Protein 3TA6 (pdb70)

B-factor: mean 16.96, std 13.35, range [3.12, 172.03]

CATH classification: 3.20.20.70

Solvent-accessible surface area: 19694 Å² total; per-residue (Å²): 114,80,22,0,0,0,0,3,1,41,0,30,38,14,8,112,76,0,55,59,13,0,90,90,0,35,178,34,6,64,89,119,38,15,103,96,0,42,3,0,0,0,0,2,12,4,0,0,70,4,0,24,56,22,12,82,58,84,176,47,110,1,51,6,0,0,3,15,1,7,38,75,76,65,22,49,43,1,9,23,4,0,0,33,8,0,39,114,1,41,9,40,17,0,1,2,1,11,15,22,18,37,85,123,64,103,10,91,42,72,55,0,7,43,11,0,32,13,0,35,169,37,69,4,38,0,0,0,0,2,8,0,99,52,98,24,26,114,69,50,87,25,48,70,76,0,20,118,21,0,113,23,0,5,58,74,14,135,43,151,71,0,31,57,4,4,0,0,0,6,3,29,5,23,104,85,64,73,116,125,13,52,21,71,34,0,39,83,0,0,36,16,0,14,160,11,0,22,87,62,24,31,92,192,50,0,73,82,1,40,0,0,6,17,11,92,13,66,58,197,44,1,31,96,6,24,79,49,117,24,4,10,0,2,8,0,22,62,24,0,60,56,3,96,107,0,3,60,2,0,25,64,10,15,72,170,65,75,28,0,0,0,0,2,1,43,0,29,35,16,5,131,80,0,48,60,12,0,85,90,0,35,175,34,6,70,92,124,41,20,99,101,0,42,2,0,0,0,0,3,13,3,0,0,71,2,0,19,68,24,16,90,56,82,170,39,112,2,50,6,0,0,3,14,2,8,46,77,49,66,21,48,45,0,8,21,4,0,0,35,10,0,40,101,1,36,10,40,18,0,0,1,1,9,12,22,17,41,93,114,66,109,13,83,44,71,57,0,7,43,11,0,39,14,0,30,148,38,68,4,39,0,0,0,0,2,5,0,110,58,111,31,8,113,84,52,45,52,48,63,74,1,19,101,21,0,106,23,0,5,59,78,19,127,40,146,54,4,31,54,4,7,0,0,0,6,2,29,2,27,99,89,54,77,103,129,18,53,20,71,34,0,38,74,0,0,35,21,0,16,167,19,0,27,86,69,20,35,95,202,35,1,85,84,1,43,0,0,7,16,12,85,10,60,55,200,44,0,28,88,8,29,75,50,121,23,5,10,0,0,8,0,19,61,23,0,58,58,6,98,108,1,5,62,1,0,24,64,10,16,87

Sequence (511 aa):
RKPLIAGNWKMNLNHYYEAIIALVQQKIAFSLPDDKYYDRVDVAVIIPPFTDLRSVQTTLVDGDKLRLLTYGAQDLSPHHDDSGAYTGDVSGAFLAKLGCSYVVVGHSERRTYHNEDDALVAAKAATALKKHGLTPIVCIGEHHLDVREAGNHVAHNIEQLRGSLAGLLAEQIGSVVIAYEPVVWAIGTGRRVASAADAQEVCAAIRKELASLASPRIADTVRVLYGGSVNAKNVGDIVVAQDDVDGGLVGGASSLDGEEHFATLAAIAAGSRKPLIAGNWKMNLNHYEAIALVQKIAFSLPDKYYDRVDVAVIIPPFTDLRRSVQTLVDGDKLRLLTYGAQDLSPHDSGAYTGDVSGAFLAKLGCSYVVVGHSERRTYHNEDDALVAAKAATALKHGLTPIVCIGEHLDVREAGNHVAHNIEQLRGSLAGLLAEQIGSVVIAYEPVWAIGTGRRVASAADAQEVCAAIRKKELASLASPRIADTVRVLYGGSSVNAKNVGDIVVAQDDVDGGLVGGASSLDGEHFATLAAIAAGG

Radius of gyration: 24.42 Å; Cα contacts (8 Å, |Δi|>4): 1208; chains: 2; bounding box: 65×65×52 Å

Nearest PDB structures (foldseek):
  3ta6-assembly1_A  TM=1.004E+00  e=3.326E-52  Mycobacterium tuberculosis H37Rv
  4y9a-assembly2_C  TM=9.924E-01  e=4.194E-37  Streptomyces coelicolor A3(2)
  5ibx-assembly2_B  TM=9.706E-01  e=3.100E-29  Streptococcus pneumoniae D39
  7rmn-assembly1_B  TM=9.596E-01  e=5.908E-29  Verrucomicrobium spinosum
  3uww-assembly1_B  TM=9.544E-01  e=5.172E-28  Staphylococcus aureus subsp. aureus MRSA252

Foldseek 3Di:
DQFEAEEEADADDAQVLVLVLVVLLQVQADPVLLVQYAYEYEYEPRNLLSVLCNCVVVVPRYAYAYAFAALDADDDDPPGHHLLVRLVSPHAEYEFDDVCCVPVPVQALQRLLSRCVRNVVSNHAYAYEDEDAQVCVVVVNGQVRRLVSLCSNNPPDAQVCLLRYAYEYEHCNVPPVVDDQALVNLLSNLVSSLVSNCVRHRNVSSVNHAYAYEYADWLVHLLSNLVRPRHRYHHYYPLSSHSNRSSSSSNSSSD/DAAFEAEEEADADDDQVLLLVLVVLLQVQFDPVLLVRYAYEYEYEPNNLLSVLCCCVVVVDSYAYAYAFAALDQDDDDPPGHHLLVRLVSRHQEYEFPDVVCCPPVVDALQRLLSRLVRNVVSNHAYAYEDEDAQVCVVVVNLEPVRLVSLCSNNPPPALVSLLRYAYEYEHNNVPPPVDDQALVSLLVHLVNSLVSNCVRHNNVSSVHHAYAYEYADWLVHLLSNLPHPRHRYYHHYPLSSHSNRSSSSSNSSSD

InterPro domains:
  IPR000652 Triosephosphate isomerase [PF00121] (5-253)
  IPR000652 Triosephosphate isomerase [PS51440] (4-254)
  IPR000652 Triosephosphate isomerase [PTHR21139] (2-251)
  IPR000652 Triosephosphate isomerase [TIGR00419] (6-244)
  IPR000652 Triosephosphate isomerase [cd00311] (5-252)
  IPR013785 Aldolase-type TIM barrel [G3DSA:3.20.20.70] (1-258)
  IPR020861 Triosephosphate isomerase, active site [PS00171] (170-180)
  IPR022896 Triosephosphate isomerase, bacterial/eukaryotic [MF_00147_B] (3-254)
  IPR035990 Triosephosphate isomerase superfamily [SSF51351] (1-253)

Secondary structure (DSSP, 8-state):
---EEEEE--B---HHHHHHHHHHHHHHS-GGGGGT-EEEEE--GGGHHHHHHHHHHTT-S-EEEES---SSSSBS-TT---HHHHHHTT--EEEES-HHHHHHTT--HHHHHHHHHHHHHTT-EEEEEE---HHHHHTT-HHHHHHHHHHHHTTT--HHHHTT-EEEE--GGGSSSS----HHHHHHHHHHHHHHHHHHS-HHHHTTS-EEE-S---TTTHHHHHTSTT--EEEE-GGGGSHHHHHHHHHHHH-/-PPPEEEEE--B---HHHHHHHHHHHHHHS-GGGGGT-EEEEE--GGGHHHHHHHHHHHT-S-EEEES---SSSSBS-TT---HHHHHHTT--EEEES-HHHHHHS---HHHHHHHHHHHHHTT-EEEEEE---HHHHHTT-SSHHHHHHHHHHTTT--HHHHTT-EEEE--GGGSSSS----HHHHHHHHHHHHHHHHHHS-HHHHTT--EEE-S---TTTHHHHHTSTT--EEEE-GGGGSHHHHHHHHHHHH-

Organism: Mycobacterium tuberculosis (strain ATCC 25618 / H37Rv) (NCBI:txid83332)

GO terms:
  GO:0004807 triose-phosphate isomerase activity (F, IDA)
  GO:0006094 gluconeogenesis (P, IDA)
  GO:0006096 glycolytic process (P, IDA)
  GO:0005576 extracellular region (C, HDA)
  GO:0005886 plasma membrane (C, HDA)
  GO:0005515 protein binding (F, IPI)
  GO:0004807 triose-phosphate isomerase activity (F, EXP)

Structure (mmCIF, N/CA/C/O backbone):
data_3TA6
#
_entry.id   3TA6
#
_cell.length_a   134.917
_cell.length_b   52.589
_cell.length_c   77.539
_cell.angle_alpha   90.00
_cell.angle_beta   104.48
_cell.angle_gamma   90.00
#
_symmetry.space_group_name_H-M   'C 1 2 1'
#
loop_
_entity.id
_entity.type
_entity.pdbx_description
1 polymer 'Triosephosphate isomerase'
2 non-polymer 'CITRATE ANION'
3 water water
#
loop_
_atom_site.group_PDB
_atom_site.id
_atom_site.type_symbol
_atom_site.label_atom_id
_atom_site.label_alt_id
_atom_site.label_comp_id
_atom_site.label_asym_id
_atom_site.label_entity_id
_atom_site.label_seq_id
_atom_site.pdbx_PDB_ins_code
_atom_site.Cartn_x
_atom_site.Cartn_y
_atom_site.Cartn_z
_atom_site.occupancy
_atom_site.B_iso_or_equiv
_atom_site.auth_seq_id
_atom_site.auth_comp_id
_atom_site.auth_asym_id
_atom_site.auth_atom_id
_atom_site.pdbx_PDB_model_num
ATOM 1 N N . ARG A 1 3 ? -26.671 -15.518 16.563 1.00 22.45 3 ARG A N 1
ATOM 2 C CA . ARG A 1 3 ? -25.658 -14.459 16.839 1.00 21.62 3 ARG A CA 1
ATOM 3 C C . ARG A 1 3 ? -26.137 -13.514 17.922 1.00 20.48 3 ARG A C 1
ATOM 4 O O . ARG A 1 3 ? -27.251 -12.988 17.839 1.00 20.40 3 ARG A O 1
ATOM 12 N N . LYS A 1 4 ? -25.277 -13.281 18.913 1.00 19.68 4 LYS A N 1
ATOM 13 C CA . LYS A 1 4 ? -25.553 -12.319 19.971 1.00 18.32 4 LYS A CA 1
ATOM 14 C C . LYS A 1 4 ? -25.488 -10.905 19.383 1.00 17.07 4 LYS A C 1
ATOM 15 O O . LYS A 1 4 ? -24.486 -10.542 18.756 1.00 17.36 4 LYS A O 1
ATOM 21 N N . PRO A 1 5 ? -26.567 -10.119 19.544 1.00 15.80 5 PRO A N 1
ATOM 22 C CA . PRO A 1 5 ? -26.532 -8.776 18.971 1.00 15.14 5 PRO A CA 1
ATOM 23 C C . PRO A 1 5 ? -25.510 -7.879 19.645 1.00 13.78 5 PRO A C 1
ATOM 24 O O . PRO A 1 5 ? -25.117 -8.114 20.798 1.00 14.06 5 PRO A O 1
ATOM 28 N N . LEU A 1 6 ? -25.083 -6.870 18.900 1.00 12.08 6 LEU A N 1
ATOM 29 C CA . LEU A 1 6 ? -24.089 -5.909 19.354 1.00 11.44 6 LEU A CA 1
ATOM 30 C C . LEU A 1 6 ? -24.597 -4.499 19.112 1.00 10.89 6 LEU A C 1
ATOM 31 O O . LEU A 1 6 ? -24.991 -4.152 17.990 1.00 10.88 6 LEU A O 1
ATOM 36 N N . ILE A 1 7 ? -24.580 -3.689 20.165 1.00 10.09 7 ILE A N 1
ATOM 37 C CA . ILE A 1 7 ? -24.899 -2.275 20.057 1.00 10.15 7 ILE A CA 1
ATOM 38 C C . ILE A 1 7 ? -23.641 -1.513 20.446 1.00 9.70 7 ILE A C 1
ATOM 39 O O . ILE A 1 7 ? -23.209 -1.552 21.600 1.00 10.26 7 ILE A O 1
ATOM 44 N N . ALA A 1 8 ? -23.036 -0.859 19.458 1.00 9.35 8 ALA A N 1
ATOM 45 C CA . ALA A 1 8 ? -21.776 -0.146 19.624 1.00 9.36 8 ALA A CA 1
ATOM 46 C C . ALA A 1 8 ? -22.007 1.336 19.360 1.00 8.75 8 ALA A C 1
ATOM 47 O O . ALA A 1 8 ? -22.524 1.717 18.302 1.00 9.89 8 ALA A O 1
ATOM 49 N N . GLY A 1 9 ? -21.654 2.169 20.331 1.00 8.07 9 GLY A N 1
ATOM 50 C CA . GLY A 1 9 ? -21.910 3.600 20.248 1.00 7.75 9 GLY A CA 1
ATOM 51 C C . GLY A 1 9 ? -20.732 4.388 19.740 1.00 7.21 9 GLY A C 1
ATOM 52 O O . GLY A 1 9 ? -19.749 4.549 20.460 1.00 7.75 9 GLY A O 1
ATOM 53 N N . ASN A 1 10 ? -20.808 4.867 18.502 1.00 7.46 10 ASN A N 1
ATOM 54 C CA . ASN A 1 10 ? -19.747 5.719 17.966 1.00 7.41 10 ASN A CA 1
ATOM 55 C C . ASN A 1 10 ? -19.956 7.154 18.434 1.00 7.35 10 ASN A C 1
ATOM 56 O O . ASN A 1 10 ? -20.820 7.863 17.918 1.00 8.38 10 ASN A O 1
ATOM 61 N N . TRP A 1 11 ? -19.166 7.584 19.419 1.00 7.14 11 TRP A N 1
ATOM 62 C CA . TRP A 1 11 ? -19.336 8.939 19.959 1.00 7.24 11 TRP A CA 1
ATOM 63 C C . TRP A 1 11 ? -18.872 10.014 18.979 1.00 7.37 11 TRP A C 1
ATOM 64 O O . TRP A 1 11 ? -19.195 11.194 19.150 1.00 8.29 11 TRP A O 1
ATOM 75 N N . LYS A 1 12 ? -18.095 9.612 17.967 1.00 7.35 12 LYS A N 1
ATOM 76 C CA . LYS A 1 12 ? -17.447 10.558 17.051 1.00 7.38 12 LYS A CA 1
ATOM 77 C C . LYS A 1 12 ? -16.619 11.563 17.854 1.00 7.20 12 LYS A C 1
ATOM 78 O O . LYS A 1 12 ? -16.105 11.217 18.921 1.00 7.15 12 LYS A O 1
ATOM 84 N N . MET A 1 13 ? -16.470 12.785 17.364 1.00 7.61 13 MET A N 1
ATOM 85 C CA . MET A 1 13 ? -15.604 13.742 18.053 1.00 7.42 13 MET A CA 1
ATOM 86 C C . MET A 1 13 ? -16.420 14.534 19.075 1.00 7.61 13 MET A C 1
ATOM 87 O O . MET A 1 13 ? -16.702 15.717 18.903 1.00 7.93 13 MET A O 1
ATOM 92 N N . ASN A 1 14 ? -16.789 13.848 20.152 1.00 7.84 14 ASN A N 1
ATOM 93 C CA . ASN A 1 14 ? -17.634 14.429 21.190 1.00 8.07 14 ASN A CA 1
ATOM 94 C C . ASN A 1 14 ? -17.245 13.853 22.519 1.00 8.06 14 ASN A C 1
ATOM 95 O O . ASN A 1 14 ? -16.976 12.653 22.614 1.00 8.51 14 ASN A O 1
ATOM 100 N N . LEU A 1 15 ? -17.240 14.738 23.523 1.00 7.96 15 LEU A N 1
ATOM 101 C CA . LEU A 1 15 ? -17.098 14.452 24.968 1.00 8.44 15 LEU A CA 1
ATOM 102 C C . LEU A 1 15 ? -15.674 14.380 25.459 1.00 7.98 15 LEU A C 1
ATOM 103 O O . LEU A 1 15 ? -14.854 13.589 24.972 1.00 9.04 15 LEU A O 1
ATOM 108 N N . ASN A 1 16 ? -15.386 15.235 26.431 1.00 8.28 16 ASN A N 1
ATOM 109 C CA . ASN A 1 16 ? -14.083 15.217 27.084 1.00 8.29 16 ASN A CA 1
ATOM 110 C C . ASN A 1 16 ? -14.020 14.074 28.114 1.00 8.37 16 ASN A C 1
ATOM 111 O O . ASN A 1 16 ? -14.984 13.302 28.242 1.00 8.38 16 ASN A O 1
ATOM 116 N N . HIS A 1 17 ? -12.904 13.946 28.835 1.00 8.35 17 HIS A N 1
ATOM 117 C CA . HIS A 1 17 ? -12.695 12.736 29.638 1.00 9.07 17 HIS A CA 1
ATOM 118 C C . HIS A 1 17 ? -13.578 12.646 30.863 1.00 9.53 17 HIS A C 1
ATOM 119 O O . HIS A 1 17 ? -13.916 11.538 31.299 1.00 10.85 17 HIS A O 1
ATOM 126 N N A TYR A 1 18 ? -13.989 13.751 31.445 0.70 10.91 18 TYR A N 1
ATOM 127 N N B TYR A 1 18 ? -13.927 13.829 31.389 0.30 8.80 18 TYR A N 1
ATOM 128 C CA A TYR A 1 18 ? -14.893 13.518 32.565 0.70 11.60 18 TYR A CA 1
ATOM 129 C CA B TYR A 1 18 ? -14.872 14.005 32.501 0.30 8.21 18 TYR A CA 1
ATOM 130 C C A TYR A 1 18 ? -16.370 13.489 32.117 0.70 10.90 18 TYR A C 1
ATOM 131 C C B TYR A 1 18 ? -16.244 13.516 32.072 0.30 8.73 18 TYR A C 1
ATOM 132 O O A TYR A 1 18 ? -17.188 12.869 32.793 0.70 10.73 18 TYR A O 1
ATOM 133 O O B TYR A 1 18 ? -16.847 12.645 32.706 0.30 8.42 18 TYR A O 1
ATOM 150 N N . GLU A 1 19 ? -16.698 14.077 30.959 1.00 9.65 19 GLU A N 1
ATOM 151 C CA . GLU A 1 19 ? -17.988 13.774 30.340 1.00 9.32 19 GLU A CA 1
ATOM 152 C C . GLU A 1 19 ? -18.088 12.297 29.954 1.00 8.92 19 GLU A C 1
ATOM 153 O O . GLU A 1 19 ? -19.161 11.695 30.048 1.00 8.90 19 GLU A O 1
ATOM 159 N N . ALA A 1 20 ? -16.967 11.720 29.528 1.00 8.20 20 ALA A N 1
ATOM 160 C CA . ALA A 1 20 ? -16.930 10.305 29.167 1.00 8.39 20 ALA A CA 1
ATOM 161 C C . ALA A 1 20 ? -17.277 9.407 30.358 1.00 8.66 20 ALA A C 1
ATOM 162 O O . ALA A 1 20 ? -18.053 8.450 30.215 1.00 8.26 20 ALA A O 1
ATOM 164 N N A ILE A 1 21 ? -16.700 9.697 31.530 0.90 8.88 21 ILE A N 1
ATOM 165 N N B ILE A 1 21 ? -16.695 9.732 31.515 0.10 8.62 21 ILE A N 1
ATOM 166 C CA A ILE A 1 21 ? -17.003 8.910 32.731 0.90 10.10 21 ILE A CA 1
ATOM 167 C CA B ILE A 1 21 ? -16.941 9.036 32.781 0.10 8.79 21 ILE A CA 1
ATOM 168 C C A ILE A 1 21 ? -18.492 9.007 33.069 0.90 9.83 21 ILE A C 1
ATOM 169 C C B ILE A 1 21 ? -18.413 9.051 33.167 0.10 9.23 21 ILE A C 1
ATOM 170 O O A ILE A 1 21 ? -19.145 7.989 33.339 0.90 10.56 21 ILE A O 1
ATOM 171 O O B ILE A 1 21 ? -18.965 8.033 33.593 0.10 9.39 21 ILE A O 1
ATOM 180 N N . ALA A 1 22 ? -19.036 10.217 33.018 1.00 9.66 22 ALA A N 1
ATOM 181 C CA . ALA A 1 22 ? -20.442 10.402 33.348 1.00 9.70 22 ALA A CA 1
ATOM 182 C C . ALA A 1 22 ? -21.345 9.650 32.365 1.00 9.19 22 ALA A C 1
ATOM 183 O O . ALA A 1 22 ? -22.340 9.049 32.780 1.00 9.19 22 ALA A O 1
ATOM 185 N N . LEU A 1 23 ? -21.004 9.661 31.072 1.00 8.81 23 LEU A N 1
ATOM 186 C CA . LEU A 1 23 ? -21.831 8.948 30.091 1.00 8.38 23 LEU A CA 1
ATOM 187 C C . LEU A 1 23 ? -21.804 7.441 30.339 1.00 8.05 23 LEU A C 1
ATOM 188 O O . LEU A 1 23 ? -22.851 6.789 30.326 1.00 7.99 23 LEU A O 1
ATOM 193 N N . VAL A 1 24 ? -20.618 6.887 30.565 1.00 7.92 24 VAL A N 1
ATOM 194 C CA . VAL A 1 24 ? -20.526 5.464 30.878 1.00 8.17 24 VAL A CA 1
ATOM 195 C C . VAL A 1 24 ? -21.340 5.122 32.130 1.00 7.98 24 VAL A C 1
ATOM 196 O O . VAL A 1 24 ? -22.069 4.124 32.145 1.00 8.55 24 VAL A O 1
ATOM 200 N N A GLN A 1 25 ? -21.249 5.951 33.160 0.70 8.10 25 GLN A N 1
ATOM 201 N N B GLN A 1 25 ? -21.210 5.953 33.169 0.30 7.64 25 GLN A N 1
ATOM 202 C CA A GLN A 1 25 ? -22.042 5.689 34.359 0.70 8.63 25 GLN A CA 1
ATOM 203 C CA B GLN A 1 25 ? -22.001 5.798 34.397 0.30 7.45 25 GLN A CA 1
ATOM 204 C C A GLN A 1 25 ? -23.541 5.819 34.105 0.70 8.52 25 GLN A C 1
ATOM 205 C C B GLN A 1 25 ? -23.502 5.811 34.085 0.30 7.79 25 GLN A C 1
ATOM 206 O O A GLN A 1 25 ? -24.328 5.055 34.665 0.70 9.39 25 GLN A O 1
ATOM 207 O O B GLN A 1 25 ? -24.244 4.966 34.592 0.30 8.20 25 GLN A O 1
ATOM 218 N N . LYS A 1 26 ? -23.936 6.742 33.231 1.00 8.03 26 LYS A N 1
ATOM 219 C CA . LYS A 1 26 ? -25.356 6.869 32.868 1.00 8.99 26 LYS A CA 1
ATOM 220 C C . LYS A 1 26 ? -25.873 5.615 32.171 1.00 9.32 26 LYS A C 1
ATOM 221 O O . LYS A 1 26 ? -26.978 5.148 32.461 1.00 9.65 26 LYS A O 1
ATOM 227 N N . ILE A 1 27 ? -25.077 5.079 31.249 1.00 9.35 27 ILE A N 1
ATOM 228 C CA . ILE A 1 27 ? -25.445 3.833 30.558 1.00 9.73 27 ILE A CA 1
ATOM 229 C C . ILE A 1 27 ? -25.565 2.696 31.569 1.00 10.50 27 ILE A C 1
ATOM 230 O O . ILE A 1 27 ? -26.562 1.975 31.585 1.00 11.40 27 ILE A O 1
ATOM 235 N N . ALA A 1 28 ? -24.567 2.555 32.440 1.00 10.91 28 ALA A N 1
ATOM 236 C CA . ALA A 1 28 ? -24.598 1.491 33.431 1.00 11.67 28 ALA A CA 1
ATOM 237 C C . ALA A 1 28 ? -25.784 1.633 34.397 1.00 11.64 28 ALA A C 1
ATOM 238 O O . ALA A 1 28 ? -26.363 0.632 34.804 1.00 12.91 28 ALA A O 1
ATOM 240 N N . PHE A 1 29 ? -26.151 2.872 34.729 1.00 11.38 29 PHE A N 1
ATOM 241 C CA . PHE A 1 29 ? -27.301 3.160 35.600 1.00 11.61 29 PHE A CA 1
ATOM 242 C C . PHE A 1 29 ? -28.612 2.801 34.911 1.00 12.39 29 PHE A C 1
ATOM 243 O O . PHE A 1 29 ? -29.558 2.334 35.546 1.00 13.06 29 PHE A O 1
ATOM 251 N N . SER A 1 30 ? -28.656 3.021 33.602 1.00 12.25 30 SER A N 1
ATOM 252 C CA . SER A 1 30 ? -29.903 2.929 32.853 1.00 13.00 30 SER A CA 1
ATOM 253 C C . SER A 1 30 ? -30.214 1.527 32.356 1.00 13.25 30 SER A C 1
ATOM 254 O O . SER A 1 30 ? -31.381 1.201 32.128 1.00 14.36 30 SER A O 1
ATOM 257 N N . LEU A 1 31 ? -29.189 0.704 32.158 1.00 13.81 31 LEU A N 1
ATOM 258 C CA . LEU A 1 31 ? -29.383 -0.614 31.556 1.00 14.50 31 LEU A CA 1
ATOM 259 C C . LEU A 1 31 ? -29.401 -1.700 32.629 1.00 16.12 31 LEU A C 1
ATOM 260 O O . LEU A 1 31 ? -28.375 -1.952 33.255 1.00 16.56 31 LEU A O 1
ATOM 265 N N . PRO A 1 32 ? -30.566 -2.347 32.852 1.00 17.48 32 PRO A N 1
ATOM 266 C CA . PRO A 1 32 ? -30.576 -3.446 33.825 1.00 18.30 32 PRO A CA 1
ATOM 267 C C . PRO A 1 32 ? -29.571 -4.540 33.472 1.00 18.92 32 PRO A C 1
ATOM 268 O O . PRO A 1 32 ? -29.391 -4.862 32.290 1.00 18.20 32 PRO A O 1
ATOM 272 N N . ASP A 1 33 ? -28.940 -5.101 34.502 1.00 19.90 33 ASP A N 1
ATOM 273 C CA A ASP A 1 33 ? -27.855 -6.062 34.312 0.90 20.80 33 ASP A CA 1
ATOM 274 C CA B ASP A 1 33 ? -27.869 -6.091 34.367 0.10 19.89 33 ASP A CA 1
ATOM 275 C C . ASP A 1 33 ? -28.282 -7.301 33.529 1.00 20.22 33 ASP A C 1
ATOM 276 O O . ASP A 1 33 ? -27.463 -7.887 32.809 1.00 19.86 33 ASP A O 1
ATOM 285 N N . LYS A 1 34 ? -29.557 -7.680 33.637 1.00 20.02 34 LYS A N 1
ATOM 286 C CA . LYS A 1 34 ? -30.076 -8.859 32.938 1.00 19.83 34 LYS A CA 1
ATOM 287 C C . LYS A 1 34 ? -29.890 -8.805 31.418 1.00 19.07 34 LYS A C 1
ATOM 288 O O . LYS A 1 34 ? -29.858 -9.842 30.758 1.00 19.63 34 LYS A O 1
ATOM 294 N N . TYR A 1 35 ? -29.760 -7.602 30.866 1.00 17.57 35 TYR A N 1
ATOM 295 C CA . TYR A 1 35 ? -29.628 -7.464 29.417 1.00 16.84 35 TYR A CA 1
ATOM 296 C C . TYR A 1 35 ? -28.279 -7.906 28.840 1.00 16.00 35 TYR A C 1
ATOM 297 O O . TYR A 1 35 ? -28.214 -8.299 27.682 1.00 15.57 35 TYR A O 1
ATOM 306 N N . TYR A 1 36 ? -27.206 -7.843 29.630 1.00 15.49 36 TYR A N 1
ATOM 307 C CA . TYR A 1 36 ? -25.875 -8.163 29.108 1.00 15.46 36 TYR A CA 1
ATOM 308 C C . TYR A 1 36 ? -25.732 -9.599 28.613 1.00 15.83 36 TYR A C 1
ATOM 309 O O . TYR A 1 36 ? -24.932 -9.863 27.730 1.00 15.68 36 TYR A O 1
ATOM 318 N N . ASP A 1 37 ? -26.508 -10.520 29.179 1.00 16.79 37 ASP A N 1
ATOM 319 C CA . ASP A 1 37 ? -26.491 -11.902 28.705 1.00 17.85 37 ASP A CA 1
ATOM 320 C C . ASP A 1 37 ? -27.066 -12.029 27.301 1.00 17.49 37 ASP A C 1
ATOM 321 O O . ASP A 1 37 ? -26.828 -13.032 26.620 1.00 18.21 37 ASP A O 1
ATOM 326 N N . ARG A 1 38 ? -27.800 -11.001 26.872 1.00 16.77 38 ARG A N 1
ATOM 327 C CA . ARG A 1 38 ? -28.550 -11.033 25.618 1.00 16.93 38 ARG A CA 1
ATOM 328 C C . ARG A 1 38 ? -28.078 -10.029 24.557 1.00 15.61 38 ARG A C 1
ATOM 329 O O . ARG A 1 38 ? -28.481 -10.114 23.394 1.00 15.72 38 ARG A O 1
ATOM 337 N N . VAL A 1 39 ? -27.233 -9.074 24.948 1.00 14.47 39 VAL A N 1
ATOM 338 C CA . VAL A 1 39 ? -26.696 -8.091 24.007 1.00 13.86 39 VAL A CA 1
ATOM 339 C C . VAL A 1 39 ? -25.313 -7.671 24.483 1.00 13.40 39 VAL A C 1
ATOM 340 O O . VAL A 1 39 ? -25.083 -7.511 25.680 1.00 13.30 39 VAL A O 1
ATOM 344 N N . ASP A 1 40 ? -24.389 -7.535 23.538 1.00 13.13 40 ASP A N 1
ATOM 345 C CA . ASP A 1 40 ? -23.084 -6.925 23.809 1.00 12.50 40 ASP A CA 1
ATOM 346 C C . ASP A 1 40 ? -23.202 -5.425 23.608 1.00 11.43 40 ASP A C 1
ATOM 347 O O . ASP A 1 40 ? -23.800 -4.966 22.631 1.00 11.06 40 ASP A O 1
ATOM 352 N N . VAL A 1 41 ? -22.666 -4.661 24.554 1.00 10.56 41 VAL A N 1
ATOM 353 C CA . VAL A 1 41 ? -22.806 -3.213 24.528 1.00 10.32 41 VAL A CA 1
ATOM 354 C C . VAL A 1 41 ? -21.423 -2.605 24.622 1.00 9.86 41 VAL A C 1
ATOM 355 O O . VAL A 1 41 ? -20.677 -2.899 25.561 1.00 10.30 41 VAL A O 1
ATOM 359 N N . ALA A 1 42 ? -21.088 -1.766 23.646 1.00 8.91 42 ALA A N 1
ATOM 360 C CA . ALA A 1 42 ? -19.774 -1.115 23.604 1.00 8.48 42 ALA A CA 1
ATOM 361 C C . ALA A 1 42 ? -19.889 0.388 23.397 1.00 8.41 42 ALA A C 1
ATOM 362 O O . ALA A 1 42 ? -20.773 0.861 22.674 1.00 9.05 42 ALA A O 1
ATOM 364 N N . VAL A 1 43 ? -18.980 1.126 24.023 1.00 7.61 43 VAL A N 1
ATOM 365 C CA . VAL A 1 43 ? -18.842 2.559 23.753 1.00 7.16 43 VAL A CA 1
ATOM 366 C C . VAL A 1 43 ? -17.552 2.796 22.986 1.00 6.83 43 VAL A C 1
ATOM 367 O O . VAL A 1 43 ? -16.551 2.131 23.245 1.00 7.14 43 VAL A O 1
ATOM 371 N N A ILE A 1 44 ? -17.565 3.775 22.081 0.90 6.82 44 ILE A N 1
ATOM 372 N N B ILE A 1 44 ? -17.589 3.734 22.041 0.10 6.80 44 ILE A N 1
ATOM 373 C CA A ILE A 1 44 ? -16.413 4.029 21.207 0.90 7.02 44 ILE A CA 1
ATOM 374 C CA B ILE A 1 44 ? -16.440 4.031 21.186 0.10 6.61 44 ILE A CA 1
ATOM 375 C C A ILE A 1 44 ? -16.063 5.517 21.305 0.90 7.23 44 ILE A C 1
ATOM 376 C C B ILE A 1 44 ? -16.059 5.512 21.295 0.10 6.92 44 ILE A C 1
ATOM 377 O O A ILE A 1 44 ? -16.461 6.321 20.457 0.90 7.51 44 ILE A O 1
ATOM 378 O O B ILE A 1 44 ? -16.427 6.306 20.427 0.10 6.96 44 ILE A O 1
ATOM 387 N N . PRO A 1 45 ? -15.319 5.887 22.360 1.00 7.22 45 PRO A N 1
ATOM 388 C CA . PRO A 1 45 ? -15.008 7.297 22.609 1.00 7.39 45 PRO A CA 1
ATOM 389 C C . PRO A 1 45 ? -13.826 7.808 21.794 1.00 7.13 45 PRO A C 1
ATOM 390 O O . PRO A 1 45 ? -13.088 7.014 21.237 1.00 7.79 45 PRO A O 1
ATOM 394 N N . PRO A 1 46 ? -13.623 9.137 21.764 1.00 6.71 46 PRO A N 1
ATOM 395 C CA . PRO A 1 46 ? -12.349 9.690 21.266 1.00 6.65 46 PRO A CA 1
ATOM 396 C C . PRO A 1 46 ? -11.116 9.112 21.969 1.00 6.60 46 PRO A C 1
ATOM 397 O O . PRO A 1 46 ? -11.193 8.694 23.139 1.00 7.46 46 PRO A O 1
ATOM 401 N N . PHE A 1 47 ? -9.981 9.117 21.271 1.00 6.93 47 PHE A N 1
ATOM 402 C CA . PHE A 1 47 ? -8.750 8.529 21.808 1.00 7.04 47 PHE A CA 1
ATOM 403 C C . PHE A 1 47 ? -8.413 9.053 23.201 1.00 6.94 47 PHE A C 1
ATOM 404 O O . PHE A 1 47 ? -7.906 8.321 24.054 1.00 7.31 47 PHE A O 1
ATOM 412 N N . THR A 1 48 ? -8.637 10.352 23.394 1.00 6.57 48 THR A N 1
ATOM 413 C CA . THR A 1 48 ? -8.242 11.027 24.616 1.00 7.43 48 THR A CA 1
ATOM 414 C C . THR A 1 48 ? -9.095 10.648 25.832 1.00 7.32 48 THR A C 1
ATOM 415 O O . THR A 1 48 ? -8.722 10.980 26.957 1.00 7.98 48 THR A O 1
ATOM 419 N N . ASP A 1 49 ? -10.215 9.959 25.606 1.00 6.54 49 ASP A N 1
ATOM 420 C CA . ASP A 1 49 ? -11.088 9.473 26.678 1.00 6.57 49 ASP A CA 1
ATOM 421 C C . ASP A 1 49 ? -10.837 8.027 27.082 1.00 6.98 49 ASP A C 1
ATOM 422 O O . ASP A 1 49 ? -11.455 7.531 28.023 1.00 7.07 49 ASP A O 1
ATOM 427 N N . LEU A 1 50 ? -9.943 7.338 26.381 1.00 6.91 50 LEU A N 1
ATOM 428 C CA . LEU A 1 50 ? -9.831 5.890 26.568 1.00 7.19 50 LEU A CA 1
ATOM 429 C C . LEU A 1 50 ? -9.273 5.495 27.936 1.00 7.30 50 LEU A C 1
ATOM 430 O O . LEU A 1 50 ? -9.771 4.542 28.549 1.00 7.70 50 LEU A O 1
ATOM 435 N N . ARG A 1 51 ? -8.264 6.208 28.426 1.00 7.12 51 ARG A N 1
ATOM 436 C CA . ARG A 1 51 ? -7.722 5.909 29.748 1.00 7.30 51 ARG A CA 1
ATOM 437 C C . ARG A 1 51 ? -8.798 6.027 30.834 1.00 7.24 51 ARG A C 1
ATOM 438 O O . ARG A 1 51 ? -8.887 5.184 31.726 1.00 7.92 51 ARG A O 1
ATOM 446 N N . SER A 1 52 ? -9.604 7.085 30.764 1.00 7.02 52 SER A N 1
ATOM 447 C CA . SER A 1 52 ? -10.657 7.324 31.757 1.00 7.58 52 SER A CA 1
ATOM 448 C C . SER A 1 52 ? -11.715 6.227 31.712 1.00 7.92 52 SER A C 1
ATOM 449 O O . SER A 1 52 ? -12.133 5.715 32.751 1.00 8.21 52 SER A O 1
ATOM 452 N N . VAL A 1 53 ? -12.121 5.844 30.506 1.00 7.66 53 VAL A N 1
ATOM 453 C CA . VAL A 1 53 ? -13.100 4.774 30.329 1.00 8.12 53 VAL A CA 1
ATOM 454 C C . VAL A 1 53 ? -12.534 3.417 30.765 1.00 7.78 53 VAL A C 1
ATOM 455 O O . VAL A 1 53 ? -13.205 2.671 31.483 1.00 8.23 53 VAL A O 1
ATOM 459 N N . GLN A 1 54 ? -11.295 3.118 30.371 1.00 7.62 54 GLN A N 1
ATOM 460 C CA . GLN A 1 54 ? -10.657 1.868 30.771 1.00 7.72 54 GLN A CA 1
ATOM 461 C C . GLN A 1 54 ? -10.589 1.720 32.291 1.00 8.04 54 GLN A C 1
ATOM 462 O O . GLN A 1 54 ? -10.939 0.666 32.834 1.00 7.85 54 GLN A O 1
ATOM 468 N N A THR A 1 55 ? -10.132 2.756 32.989 0.90 8.64 55 THR A N 1
ATOM 469 N N B THR A 1 55 ? -10.143 2.789 32.955 0.10 7.14 55 THR A N 1
ATOM 470 C CA A THR A 1 55 ? -10.006 2.623 34.441 0.90 9.46 55 THR A CA 1
ATOM 471 C CA B THR A 1 55 ? -10.000 2.843 34.412 0.10 6.61 55 THR A CA 1
ATOM 472 C C A THR A 1 55 ? -11.366 2.492 35.127 0.90 9.03 55 THR A C 1
ATOM 473 C C B THR A 1 55 ? -11.317 2.591 35.137 0.10 7.29 55 THR A C 1
ATOM 474 O O A THR A 1 55 ? -11.491 1.739 36.104 0.90 9.55 55 THR A O 1
ATOM 475 O O B THR A 1 55 ? -11.356 1.886 36.149 0.10 7.41 55 THR A O 1
ATOM 482 N N . LEU A 1 56 ? -12.388 3.175 34.607 1.00 8.29 56 LEU A N 1
ATOM 483 C CA . LEU A 1 56 ? -13.735 3.030 35.166 1.00 8.28 56 LEU A CA 1
ATOM 484 C C . LEU A 1 56 ? -14.290 1.618 34.923 1.00 8.20 56 LEU A C 1
ATOM 485 O O . LEU A 1 56 ? -14.781 0.954 35.839 1.00 9.00 56 LEU A O 1
ATOM 490 N N . VAL A 1 57 ? -14.185 1.144 33.686 1.00 8.06 57 VAL A N 1
ATOM 491 C CA . VAL A 1 57 ? -14.734 -0.153 33.319 1.00 8.62 57 VAL A CA 1
ATOM 492 C C . VAL A 1 57 ? -14.017 -1.268 34.083 1.00 8.78 57 VAL A C 1
ATOM 493 O O . VAL A 1 57 ? -14.669 -2.171 34.614 1.00 9.72 57 VAL A O 1
ATOM 497 N N . ASP A 1 58 ? -12.689 -1.194 34.168 1.00 9.11 58 ASP A N 1
ATOM 498 C CA . ASP A 1 58 ? -11.924 -2.216 34.887 1.00 9.90 58 ASP A CA 1
ATOM 499 C C . ASP A 1 58 ? -12.100 -2.079 36.389 1.00 10.45 58 ASP A C 1
ATOM 500 O O . ASP A 1 58 ? -12.284 -3.076 37.072 1.00 11.92 58 ASP A O 1
ATOM 505 N N . GLY A 1 59 ? -12.055 -0.851 36.899 1.00 10.61 59 GLY A N 1
ATOM 506 C CA . GLY A 1 59 ? -12.140 -0.626 38.343 1.00 11.52 59 GLY A CA 1
ATOM 507 C C . GLY A 1 59 ? -13.485 -1.010 38.930 1.00 11.21 59 GLY A C 1
ATOM 508 O O . GLY A 1 59 ? -13.568 -1.457 40.084 1.00 12.48 59 GLY A O 1
ATOM 509 N N . ASP A 1 60 ? -14.552 -0.826 38.155 1.00 10.26 60 ASP A N 1
ATOM 510 C CA . ASP A 1 60 ? -15.898 -1.166 38.631 1.00 10.86 60 ASP A CA 1
ATOM 511 C C . ASP A 1 60 ? -16.441 -2.464 38.063 1.00 11.01 60 ASP A C 1
ATOM 512 O O . ASP A 1 60 ? -17.593 -2.813 38.308 1.00 11.61 60 ASP A O 1
ATOM 517 N N . LYS A 1 61 ? -15.595 -3.180 37.320 1.00 10.98 61 LYS A N 1
ATOM 518 C CA . LYS A 1 61 ? -15.964 -4.469 36.719 1.00 11.37 61 LYS A CA 1
ATOM 519 C C . LYS A 1 61 ? -17.259 -4.350 35.912 1.00 11.01 61 LYS A C 1
ATOM 520 O O . LYS A 1 61 ? -18.168 -5.177 36.021 1.00 12.83 61 LYS A O 1
ATOM 526 N N . LEU A 1 62 ? -17.333 -3.313 35.086 1.00 10.45 62 LEU A N 1
ATOM 527 C CA . LEU A 1 62 ? -18.512 -3.101 34.260 1.00 10.18 62 LEU A CA 1
ATOM 528 C C . LEU A 1 62 ? -18.566 -4.120 33.133 1.00 10.66 62 LEU A C 1
ATOM 529 O O . LEU A 1 62 ? -17.532 -4.611 32.662 1.00 11.74 62 LEU A O 1
ATOM 534 N N . ARG A 1 63 ? -19.783 -4.435 32.707 1.00 11.15 63 ARG A N 1
ATOM 535 C CA . ARG A 1 63 ? -19.993 -5.405 31.642 1.00 11.67 63 ARG A CA 1
ATOM 536 C C . ARG A 1 63 ? -19.981 -4.771 30.247 1.00 10.92 63 ARG A C 1
ATOM 537 O O . ARG A 1 63 ? -19.898 -5.481 29.244 1.00 11.77 63 ARG A O 1
ATOM 545 N N A LEU A 1 64 ? -20.063 -3.446 30.168 0.10 10.22 64 LEU A N 1
ATOM 546 N N B LEU A 1 64 ? -20.071 -3.442 30.209 0.90 10.75 64 LEU A N 1
ATOM 547 C CA A LEU A 1 64 ? -19.980 -2.787 28.865 0.10 9.35 64 LEU A CA 1
ATOM 548 C CA B LEU A 1 64 ? -19.862 -2.665 28.986 0.90 11.03 64 LEU A CA 1
ATOM 549 C C A LEU A 1 64 ? -18.524 -2.614 28.437 0.10 9.32 64 LEU A C 1
ATOM 550 C C B LEU A 1 64 ? -18.443 -2.890 28.494 0.90 9.88 64 LEU A C 1
ATOM 551 O O A LEU A 1 64 ? -17.673 -2.208 29.232 0.10 9.35 64 LEU A O 1
ATOM 552 O O B LEU A 1 64 ? -17.522 -3.015 29.305 0.90 9.32 64 LEU A O 1
ATOM 561 N N . THR A 1 65 ? -18.256 -2.933 27.174 1.00 9.25 65 THR A N 1
ATOM 562 C CA . THR A 1 65 ? -16.899 -2.937 26.608 1.00 9.40 65 THR A CA 1
ATOM 563 C C . THR A 1 65 ? -16.687 -1.630 25.854 1.00 8.65 65 THR A C 1
ATOM 564 O O . THR A 1 65 ? -17.576 -0.768 25.820 1.00 8.81 65 THR A O 1
ATOM 568 N N . TYR A 1 66 ? -15.499 -1.453 25.283 1.00 8.10 66 TYR A N 1
ATOM 569 C CA . TYR A 1 66 ? -15.200 -0.179 24.619 1.00 7.69 66 TYR A CA 1
ATOM 570 C C . TYR A 1 66 ? -14.236 -0.388 23.470 1.00 8.12 66 TYR A C 1
ATOM 571 O O . TYR A 1 66 ? -13.652 -1.462 23.299 1.00 9.55 66 TYR A O 1
ATOM 580 N N . GLY A 1 67 ? -14.121 0.640 22.644 1.00 7.92 67 GLY A N 1
ATOM 581 C CA . GLY A 1 67 ? -13.214 0.592 21.510 1.00 8.13 67 GLY A CA 1
ATOM 582 C C . GLY A 1 67 ? -12.847 1.976 21.051 1.00 7.41 67 GLY A C 1
ATOM 583 O O . GLY A 1 67 ? -13.243 2.964 21.675 1.00 8.14 67 GLY A O 1
ATOM 584 N N . ALA A 1 68 ? -12.081 2.035 19.961 1.00 7.14 68 ALA A N 1
ATOM 585 C CA . ALA A 1 68 ? -11.602 3.299 19.412 1.00 6.85 68 ALA A CA 1
ATOM 586 C C . ALA A 1 68 ? -12.140 3.523 18.008 1.00 6.91 68 ALA A C 1
ATOM 587 O O . ALA A 1 68 ? -12.675 2.599 17.376 1.00 7.33 68 ALA A O 1
ATOM 589 N N . GLN A 1 69 ? -11.971 4.748 17.520 1.00 6.72 69 GLN A N 1
ATOM 590 C CA . GLN A 1 69 ? -12.589 5.172 16.261 1.00 7.28 69 GLN A CA 1
ATOM 591 C C . GLN A 1 69 ? -11.698 5.060 15.023 1.00 7.29 69 GLN A C 1
ATOM 592 O O . GLN A 1 69 ? -12.175 5.298 13.914 1.00 8.24 69 GLN A O 1
ATOM 598 N N . ASP A 1 70 ? -10.429 4.711 15.217 1.00 7.54 70 ASP A N 1
ATOM 599 C CA . ASP A 1 70 ? -9.447 4.612 14.136 1.00 7.92 70 ASP A CA 1
ATOM 600 C C . ASP A 1 70 ? -8.151 4.031 14.700 1.00 7.31 70 ASP A C 1
ATOM 601 O O . ASP A 1 70 ? -7.974 3.943 15.927 1.00 8.02 70 ASP A O 1
ATOM 606 N N . LEU A 1 71 ? -7.255 3.611 13.809 1.00 7.49 71 LEU A N 1
ATOM 607 C CA . LEU A 1 71 ? -5.877 3.266 14.175 1.00 7.54 71 LEU A CA 1
ATOM 608 C C . LEU A 1 71 ? -5.002 3.372 12.938 1.00 7.66 71 LEU A C 1
ATOM 609 O O . LEU A 1 71 ? -5.498 3.331 11.815 1.00 8.36 71 LEU A O 1
ATOM 614 N N . SER A 1 72 ? -3.701 3.479 13.145 1.00 7.47 72 SER A N 1
ATOM 615 C CA . SER A 1 72 ? -2.733 3.479 12.061 1.00 7.77 72 SER A CA 1
ATOM 616 C C . SER A 1 72 ? -2.601 2.083 11.440 1.00 8.65 72 SER A C 1
ATOM 617 O O . SER A 1 72 ? -2.763 1.076 12.133 1.00 8.84 72 SER A O 1
ATOM 620 N N . PRO A 1 73 ? -2.263 2.009 10.138 1.00 9.01 73 PRO A N 1
ATOM 621 C CA . PRO A 1 73 ? -1.886 0.698 9.598 1.00 9.96 73 PRO A CA 1
ATOM 622 C C . PRO A 1 73 ? -0.528 0.188 10.112 1.00 10.13 73 PRO A C 1
ATOM 623 O O . PRO A 1 73 ? -0.216 -0.997 9.962 1.00 10.89 73 PRO A O 1
ATOM 627 N N A HIS A 1 74 ? 0.252 1.034 10.793 0.50 9.64 74 HIS A N 1
ATOM 628 N N B HIS A 1 74 ? 0.258 1.125 10.627 0.50 10.40 74 HIS A N 1
ATOM 629 C CA A HIS A 1 74 ? 1.585 0.639 11.302 0.50 9.72 74 HIS A CA 1
ATOM 630 C CA B HIS A 1 74 ? 1.584 0.857 11.103 0.50 10.78 74 HIS A CA 1
ATOM 631 C C A HIS A 1 74 ? 1.625 0.409 12.815 0.50 9.42 74 HIS A C 1
ATOM 632 C C B HIS A 1 74 ? 1.474 0.644 12.586 0.50 10.57 74 HIS A C 1
ATOM 633 O O A HIS A 1 74 ? 0.814 0.969 13.557 0.50 8.68 74 HIS A O 1
ATOM 634 O O B HIS A 1 74 ? 0.559 1.144 13.239 0.50 10.61 74 HIS A O 1
ATOM 647 N N A ASP A 1 75 ? 2.589 -0.375 13.289 0.80 10.07 75 ASP A N 1
ATOM 648 N N B ASP A 1 75 ? 2.438 -0.089 13.129 0.20 10.39 75 ASP A N 1
ATOM 649 C CA A ASP A 1 75 ? 2.647 -0.663 14.715 0.80 10.94 75 ASP A CA 1
ATOM 650 C CA B ASP A 1 75 ? 2.434 -0.443 14.542 0.20 10.52 75 ASP A CA 1
ATOM 651 C C A ASP A 1 75 ? 3.249 0.469 15.525 0.80 10.62 75 ASP A C 1
ATOM 652 C C B ASP A 1 75 ? 3.119 0.596 15.430 0.20 10.34 75 ASP A C 1
ATOM 653 O O A ASP A 1 75 ? 2.848 0.702 16.659 0.80 10.70 75 ASP A O 1
ATOM 654 O O B ASP A 1 75 ? 2.667 0.855 16.540 0.20 10.24 75 ASP A O 1
ATOM 663 N N . SER A 1 76 ? 4.217 1.174 14.948 1.00 10.29 76 SER A N 1
ATOM 664 C CA . SER A 1 76 ? 4.934 2.232 15.677 1.00 10.78 76 SER A CA 1
ATOM 665 C C . SER A 1 76 ? 5.761 3.037 14.704 1.00 10.45 76 SER A C 1
ATOM 666 O O . SER A 1 76 ? 5.945 2.627 13.555 1.00 11.81 76 SER A O 1
ATOM 669 N N . GLY A 1 77 ? 6.254 4.181 15.168 1.00 9.62 77 GLY A N 1
ATOM 670 C CA . GLY A 1 77 ? 7.291 4.908 14.456 1.00 9.47 77 GLY A CA 1
ATOM 671 C C . GLY A 1 77 ? 6.940 6.348 14.138 1.00 8.98 77 GLY A C 1
ATOM 672 O O . GLY A 1 77 ? 6.153 7.001 14.855 1.00 8.71 77 GLY A O 1
ATOM 673 N N . ALA A 1 78 ? 7.535 6.830 13.048 1.00 8.70 78 ALA A N 1
ATOM 674 C CA . ALA A 1 78 ? 7.550 8.252 12.714 1.00 8.72 78 ALA A CA 1
ATOM 675 C C . ALA A 1 78 ? 6.275 8.644 11.956 1.00 8.36 78 ALA A C 1
ATOM 676 O O . ALA A 1 78 ? 6.292 8.950 10.751 1.00 9.16 78 ALA A O 1
ATOM 678 N N . TYR A 1 79 ? 5.166 8.637 12.703 1.00 8.22 79 TYR A N 1
ATOM 679 C CA . TYR A 1 79 ? 3.827 8.930 12.184 1.00 7.86 79 TYR A CA 1
ATOM 680 C C . TYR A 1 79 ? 3.168 9.909 13.148 1.00 7.30 79 TYR A C 1
ATOM 681 O O . TYR A 1 79 ? 2.184 9.581 13.825 1.00 7.74 79 TYR A O 1
ATOM 690 N N . THR A 1 80 ? 3.721 11.120 13.203 1.00 6.71 80 THR A N 1
ATOM 691 C CA . THR A 1 80 ? 3.257 12.139 14.148 1.00 6.73 80 THR A CA 1
ATOM 692 C C . THR A 1 80 ? 1.751 12.325 14.046 1.00 6.82 80 THR A C 1
ATOM 693 O O . THR A 1 80 ? 1.209 12.479 12.948 1.00 6.95 80 THR A O 1
ATOM 697 N N . GLY A 1 81 ? 1.083 12.244 15.198 1.00 6.42 81 GLY A N 1
ATOM 698 C CA . GLY A 1 81 ? -0.361 12.413 15.278 1.00 6.73 81 GLY A CA 1
ATOM 699 C C . GLY A 1 81 ? -1.173 11.138 15.253 1.00 6.48 81 GLY A C 1
ATOM 700 O O . GLY A 1 81 ? -2.363 11.173 15.573 1.00 8.32 81 GLY A O 1
ATOM 701 N N . ASP A 1 82 ? -0.565 10.021 14.864 1.00 7.01 82 ASP A N 1
ATOM 702 C CA . ASP A 1 82 ? -1.306 8.771 14.640 1.00 6.96 82 ASP A CA 1
ATOM 703 C C . ASP A 1 82 ? -1.244 7.849 15.859 1.00 7.04 82 ASP A C 1
ATOM 704 O O . ASP A 1 82 ? -0.293 7.891 16.636 1.00 7.24 82 ASP A O 1
ATOM 709 N N . VAL A 1 83 ? -2.258 7.004 16.001 1.00 6.91 83 VAL A N 1
ATOM 710 C CA . VAL A 1 83 ? -2.398 6.132 17.163 1.00 7.06 83 VAL A CA 1
ATOM 711 C C . VAL A 1 83 ? -2.289 4.666 16.742 1.00 6.84 83 VAL A C 1
ATOM 712 O O . VAL A 1 83 ? -2.924 4.234 15.776 1.00 7.85 83 VAL A O 1
ATOM 716 N N . SER A 1 84 ? -1.474 3.912 17.473 1.00 7.50 84 SER A N 1
ATOM 717 C CA . SER A 1 84 ? -1.235 2.503 17.178 1.00 7.21 84 SER A CA 1
ATOM 718 C C . SER A 1 84 ? -2.247 1.570 17.835 1.00 7.36 84 SER A C 1
ATOM 719 O O . SER A 1 84 ? -2.671 1.776 18.987 1.00 7.49 84 SER A O 1
ATOM 722 N N . GLY A 1 85 ? -2.587 0.500 17.119 1.00 7.59 85 GLY A N 1
ATOM 723 C CA . GLY A 1 85 ? -3.360 -0.588 17.702 1.00 7.87 85 GLY A CA 1
ATOM 724 C C . GLY A 1 85 ? -2.715 -1.180 18.941 1.00 7.66 85 GLY A C 1
ATOM 725 O O . GLY A 1 85 ? -3.427 -1.698 19.799 1.00 8.55 85 GLY A O 1
ATOM 726 N N . ALA A 1 86 ? -1.386 -1.097 19.061 1.00 7.80 86 ALA A N 1
ATOM 727 C CA . ALA A 1 86 ? -0.722 -1.579 20.271 1.00 8.43 86 ALA A CA 1
ATOM 728 C C . ALA A 1 86 ? -1.178 -0.767 21.478 1.00 7.88 86 ALA A C 1
ATOM 729 O O . ALA A 1 86 ? -1.392 -1.320 22.568 1.00 9.09 86 ALA A O 1
ATOM 731 N N . PHE A 1 87 ? -1.335 0.548 21.301 1.00 7.55 87 PHE A N 1
ATOM 732 C CA . PHE A 1 87 ? -1.767 1.404 22.411 1.00 7.70 87 PHE A CA 1
ATOM 733 C C . PHE A 1 87 ? -3.204 1.069 22.804 1.00 7.13 87 PHE A C 1
ATOM 734 O O . PHE A 1 87 ? -3.550 1.030 23.994 1.00 7.64 87 PHE A O 1
ATOM 742 N N . LEU A 1 88 ? -4.043 0.841 21.799 1.00 7.35 88 LEU A N 1
ATOM 743 C CA . LEU A 1 88 ? -5.442 0.501 22.027 1.00 7.05 88 LEU A CA 1
ATOM 744 C C . LEU A 1 88 ? -5.572 -0.823 22.770 1.00 7.44 88 LEU A C 1
ATOM 745 O O . LEU A 1 88 ? -6.385 -0.952 23.702 1.00 7.74 88 LEU A O 1
ATOM 750 N N . ALA A 1 89 ? -4.790 -1.817 22.340 1.00 7.98 89 ALA A N 1
ATOM 751 C CA . ALA A 1 89 ? -4.790 -3.118 23.004 1.00 8.37 89 ALA A CA 1
ATOM 752 C C . ALA A 1 89 ? -4.346 -3.016 24.464 1.00 8.92 89 ALA A C 1
ATOM 753 O O . ALA A 1 89 ? -4.962 -3.622 25.351 1.00 9.10 89 ALA A O 1
ATOM 755 N N . LYS A 1 90 ? -3.297 -2.237 24.725 1.00 8.40 90 LYS A N 1
ATOM 756 C CA . LYS A 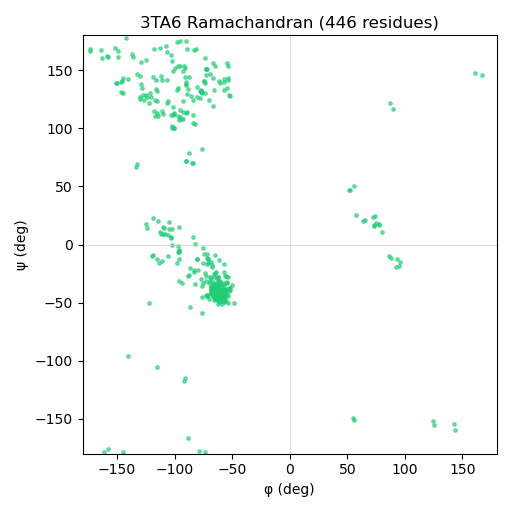1 90 ? -2.800 -2.093 26.095 1.00 8.83 90 LYS A CA 1
ATOM 757 C C . LYS A 1 90 ? -3.822 -1.400 26.996 1.00 8.41 90 LYS A C 1
ATOM 758 O O . LYS A 1 90 ? -3.831 -1.631 28.205 1.00 8.78 90 LYS A O 1
ATOM 764 N N . LEU A 1 91 ? -4.666 -0.556 26.402 1.00 7.91 91 LEU A N 1
ATOM 765 C CA . LEU A 1 91 ? -5.783 0.061 27.112 1.00 7.66 91 LEU A CA 1
ATOM 766 C C . LEU A 1 91 ? -7.044 -0.792 27.188 1.00 7.68 91 LEU A C 1
ATOM 767 O O . LEU A 1 91 ? -8.065 -0.315 27.661 1.00 8.23 91 LEU A O 1
ATOM 772 N N . GLY A 1 92 ? -6.974 -2.041 26.730 1.00 7.47 92 GLY A N 1
ATOM 773 C CA . GLY A 1 92 ? -8.088 -2.972 26.884 1.00 8.10 92 GLY A CA 1
ATOM 774 C C . GLY A 1 92 ? -9.228 -2.752 25.915 1.00 8.16 92 GLY A C 1
ATOM 775 O O . GLY A 1 92 ? -10.334 -3.236 26.152 1.00 8.79 92 GLY A O 1
ATOM 776 N N . CYS A 1 93 ? -8.990 -2.024 24.822 1.00 8.26 93 CYS A N 1
ATOM 777 C CA . CYS A 1 93 ? -10.039 -1.885 23.810 1.00 8.41 93 CYS A CA 1
ATOM 778 C C . CYS A 1 93 ? -10.402 -3.241 23.234 1.00 8.60 93 CYS A C 1
ATOM 779 O O . CYS A 1 93 ? -9.523 -4.073 22.997 1.00 9.75 93 CYS A O 1
ATOM 782 N N . SER A 1 94 ? -11.692 -3.442 22.997 1.00 8.57 94 SER A N 1
ATOM 783 C CA . SER A 1 94 ? -12.187 -4.657 22.339 1.00 8.68 94 SER A CA 1
ATOM 784 C C . SER A 1 94 ? -12.381 -4.454 20.834 1.00 8.80 94 SER A C 1
ATOM 785 O O . SER A 1 94 ? -12.233 -5.403 20.070 1.00 9.38 94 SER A O 1
ATOM 788 N N . TYR A 1 95 ? -12.722 -3.230 20.423 1.00 8.82 95 TYR A N 1
ATOM 789 C CA . TYR A 1 95 ? -13.102 -2.912 19.035 1.00 8.60 95 TYR A CA 1
ATOM 790 C C . TYR A 1 95 ? -12.320 -1.726 18.516 1.00 8.31 95 TYR A C 1
ATOM 791 O O . TYR A 1 95 ? -11.844 -0.886 19.296 1.00 8.49 95 TYR A O 1
ATOM 800 N N . VAL A 1 96 ? -12.217 -1.636 17.194 1.00 7.60 96 VAL A N 1
ATOM 801 C CA . VAL A 1 96 ? -11.749 -0.411 16.556 1.00 7.67 96 VAL A CA 1
ATOM 802 C C . VAL A 1 96 ? -12.484 -0.234 15.242 1.00 7.14 96 VAL A C 1
ATOM 803 O O . VAL A 1 96 ? -12.576 -1.175 14.446 1.00 8.06 96 VAL A O 1
ATOM 807 N N . VAL A 1 97 ? -13.029 0.963 15.031 1.00 7.38 97 VAL A N 1
ATOM 808 C CA . VAL A 1 97 ? -13.722 1.261 13.778 1.00 7.90 97 VAL A CA 1
ATOM 809 C C . VAL A 1 97 ? -12.689 1.516 12.691 1.00 8.31 97 VAL A C 1
ATOM 810 O O . VAL A 1 97 ? -11.720 2.242 12.916 1.00 9.18 97 VAL A O 1
ATOM 814 N N . VAL A 1 98 ? -12.884 0.878 11.535 1.00 7.91 98 VAL A N 1
ATOM 815 C CA . VAL A 1 98 ? -12.043 1.139 10.368 1.00 8.59 98 VAL A CA 1
ATOM 816 C C . VAL A 1 98 ? -12.899 1.425 9.150 1.00 8.71 98 VAL A C 1
ATOM 817 O O . VAL A 1 98 ? -13.913 0.769 8.926 1.00 9.40 98 VAL A O 1
ATOM 821 N N . GLY A 1 99 ? -12.490 2.422 8.370 1.00 9.14 99 GLY A N 1
ATOM 822 C CA . GLY A 1 99 ? -13.202 2.772 7.151 1.00 9.32 99 GLY A CA 1
ATOM 823 C C . GLY A 1 99 ? -14.541 3.462 7.332 1.00 8.47 99 GLY A C 1
ATOM 824 O O . GLY A 1 99 ? -15.381 3.422 6.431 1.00 8.88 99 GLY A O 1
ATOM 825 N N . HIS A 1 100 ? -14.761 4.119 8.473 1.00 8.50 100 HIS A N 1
ATOM 826 C CA . HIS A 1 100 ? -15.972 4.918 8.605 1.00 8.10 100 HIS A CA 1
ATOM 827 C C . HIS A 1 100 ? -16.049 5.901 7.437 1.00 8.12 100 HIS A C 1
ATOM 828 O O . HIS A 1 100 ? -15.021 6.447 7.017 1.00 8.14 100 HIS A O 1
ATOM 835 N N . SER A 1 101 ? -17.255 6.128 6.912 1.00 8.54 101 SER A N 1
ATOM 836 C CA . SER A 1 101 ? -17.441 7.057 5.800 1.00 9.30 101 SER A CA 1
ATOM 837 C C . SER A 1 101 ? -16.797 8.419 6.028 1.00 8.99 101 SER A C 1
ATOM 838 O O . SER A 1 101 ? -16.295 9.019 5.085 1.00 9.70 101 SER A O 1
ATOM 841 N N . GLU A 1 102 ? -16.791 8.909 7.271 1.00 8.71 102 GLU A N 1
ATOM 842 C CA . GLU A 1 102 ? -16.183 10.212 7.555 1.00 8.66 102 GLU A CA 1
ATOM 843 C C . GLU A 1 102 ? -14.672 10.158 7.320 1.00 8.77 102 GLU A C 1
ATOM 844 O O . GLU A 1 102 ? -14.089 11.116 6.817 1.00 9.41 102 GLU A O 1
ATOM 850 N N . ARG A 1 103 ? -14.036 9.034 7.643 1.00 8.55 103 ARG A N 1
ATOM 851 C CA . ARG A 1 103 ? -12.601 8.912 7.391 1.00 8.52 103 ARG A CA 1
ATOM 852 C C . ARG A 1 103 ? -12.313 8.669 5.913 1.00 9.09 103 ARG A C 1
ATOM 853 O O . ARG A 1 103 ? -11.335 9.186 5.370 1.00 9.20 103 ARG A O 1
ATOM 861 N N . ARG A 1 104 ? -13.186 7.913 5.250 1.00 9.27 104 ARG A N 1
ATOM 862 C CA . ARG A 1 104 ? -12.998 7.661 3.822 1.00 10.10 104 ARG A CA 1
ATOM 863 C C . ARG A 1 104 ? -13.045 8.969 3.046 1.00 11.11 104 ARG A C 1
ATOM 864 O O . ARG A 1 104 ? -12.251 9.170 2.123 1.00 12.57 104 ARG A O 1
ATOM 872 N N . THR A 1 105 ? -13.957 9.862 3.427 1.00 11.27 105 THR A N 1
ATOM 873 C CA . THR A 1 105 ? -14.137 11.119 2.704 1.00 12.59 105 THR A CA 1
ATOM 874 C C . THR A 1 105 ? -13.207 12.230 3.196 1.00 12.58 105 THR A C 1
ATOM 875 O O . THR A 1 105 ? -12.462 12.800 2.402 1.00 14.59 105 THR A O 1
ATOM 879 N N . TYR A 1 106 ? -13.206 12.530 4.492 1.00 11.32 106 TYR A N 1
ATOM 880 C CA . TYR A 1 106 ? -12.394 13.650 4.989 1.00 10.83 106 TYR A CA 1
ATOM 881 C C . TYR A 1 106 ? -10.903 13.332 5.018 1.00 10.64 106 TYR A C 1
ATOM 882 O O . TYR A 1 106 ? -10.063 14.247 5.004 1.00 11.92 106 TYR A O 1
ATOM 891 N N . HIS A 1 107 ? -10.572 12.045 5.097 1.00 9.93 107 HIS A N 1
ATOM 892 C CA . HIS A 1 107 ? -9.181 11.648 5.329 1.00 10.17 107 HIS A CA 1
ATOM 893 C C . HIS A 1 107 ? -8.609 10.696 4.282 1.00 11.24 107 HIS A C 1
ATOM 894 O O . HIS A 1 107 ? -7.577 10.062 4.503 1.00 12.03 107 HIS A O 1
ATOM 901 N N . ASN A 1 108 ? -9.277 10.625 3.133 1.00 12.20 108 ASN A N 1
ATOM 902 C CA . ASN A 1 108 ? -8.724 9.948 1.951 1.00 13.71 108 ASN A CA 1
ATOM 903 C C . ASN A 1 108 ? -8.328 8.502 2.232 1.00 13.79 108 ASN A C 1
ATOM 904 O O . ASN A 1 108 ? -7.193 8.071 1.950 1.00 15.74 108 ASN A O 1
ATOM 909 N N . GLU A 1 109 ? -9.253 7.760 2.823 1.00 11.71 109 GLU A N 1
ATOM 910 C CA . GLU A 1 109 ? -8.997 6.352 3.088 1.00 10.99 109 GLU A CA 1
ATOM 911 C C . GLU A 1 109 ? -9.698 5.520 2.039 1.00 10.74 109 GLU A C 1
ATOM 912 O O . GLU A 1 109 ? -10.920 5.571 1.924 1.00 11.72 109 GLU A O 1
ATOM 918 N N . ASP A 1 110 ? -8.917 4.771 1.272 1.00 10.83 110 ASP A N 1
ATOM 919 C CA . ASP A 1 110 ? -9.484 3.889 0.245 1.00 10.29 110 ASP A CA 1
ATOM 920 C C . ASP A 1 110 ? -9.643 2.464 0.773 1.00 10.70 110 ASP A C 1
ATOM 921 O O . ASP A 1 110 ? -9.240 2.173 1.908 1.00 10.26 110 ASP A O 1
ATOM 926 N N . ASP A 1 111 ? -10.244 1.578 -0.022 1.00 10.32 111 ASP A N 1
ATOM 927 C CA . ASP A 1 111 ? -10.466 0.209 0.434 1.00 10.74 111 ASP A CA 1
ATOM 928 C C . ASP A 1 111 ? -9.151 -0.458 0.862 1.00 10.48 111 ASP A C 1
ATOM 929 O O . ASP A 1 111 ? -9.128 -1.212 1.834 1.00 10.50 111 ASP A O 1
ATOM 934 N N . ALA A 1 112 ? -8.072 -0.240 0.103 1.00 10.45 112 ALA A N 1
ATOM 935 C CA . ALA A 1 112 ? -6.788 -0.864 0.440 1.00 10.55 112 ALA A CA 1
ATOM 936 C C . ALA A 1 112 ? -6.273 -0.427 1.819 1.00 9.91 112 ALA A C 1
ATOM 937 O O . ALA A 1 112 ? -5.760 -1.252 2.595 1.00 10.71 112 ALA A O 1
ATOM 939 N N . LEU A 1 113 ? -6.406 0.863 2.129 1.00 9.51 113 LEU A N 1
ATOM 940 C CA . LEU A 1 113 ? -5.975 1.339 3.440 1.00 8.87 113 LEU A CA 1
ATOM 941 C C . LEU A 1 113 ? -6.858 0.772 4.549 1.00 8.73 113 LEU A C 1
ATOM 942 O O . LEU A 1 113 ? -6.350 0.369 5.598 1.00 8.93 113 LEU A O 1
ATOM 947 N N . VAL A 1 114 ? -8.163 0.711 4.297 1.00 8.77 114 VAL A N 1
ATOM 948 C CA . VAL A 1 114 ? -9.091 0.079 5.245 1.00 9.20 114 VAL A CA 1
ATOM 949 C C . VAL A 1 114 ? -8.713 -1.386 5.500 1.00 9.42 114 VAL A C 1
ATOM 950 O O . VAL A 1 114 ? -8.700 -1.828 6.656 1.00 9.29 114 VAL A O 1
ATOM 954 N N . ALA A 1 115 ? -8.360 -2.123 4.442 1.00 9.52 115 ALA A N 1
ATOM 955 C CA . ALA A 1 115 ? -7.960 -3.521 4.601 1.00 9.74 115 ALA A CA 1
ATOM 956 C C . ALA A 1 115 ? -6.676 -3.647 5.414 1.00 9.66 115 ALA A C 1
ATOM 957 O O . ALA A 1 115 ? -6.537 -4.571 6.231 1.00 10.18 115 ALA A O 1
ATOM 959 N N . ALA A 1 116 ? -5.740 -2.724 5.189 1.00 9.50 116 ALA A N 1
ATOM 960 C CA . ALA A 1 116 ? -4.495 -2.713 5.960 1.00 9.19 116 ALA A CA 1
ATOM 961 C C . ALA A 1 116 ? -4.758 -2.419 7.444 1.00 9.27 116 ALA A C 1
ATOM 962 O O . ALA A 1 116 ? -4.150 -3.035 8.321 1.00 10.31 116 ALA A O 1
ATOM 964 N N . LYS A 1 117 ? -5.653 -1.466 7.713 1.00 8.97 117 LYS A N 1
ATOM 965 C CA . LYS A 1 117 ? -6.034 -1.143 9.084 1.00 8.85 117 LYS A CA 1
ATOM 966 C C . LYS A 1 117 ? -6.758 -2.309 9.751 1.00 8.86 117 LYS A C 1
ATOM 967 O O . LYS A 1 117 ? -6.515 -2.589 10.931 1.00 9.43 117 LYS A O 1
ATOM 973 N N . ALA A 1 118 ? -7.627 -2.993 9.001 1.00 9.19 118 ALA A N 1
ATOM 974 C CA . ALA A 1 118 ? -8.331 -4.166 9.538 1.00 9.15 118 ALA A CA 1
ATOM 975 C C . ALA A 1 118 ? -7.340 -5.257 9.931 1.00 9.34 118 ALA A C 1
ATOM 976 O O . ALA A 1 118 ? -7.456 -5.841 11.022 1.00 9.96 118 ALA A O 1
ATOM 978 N N . ALA A 1 119 ? -6.361 -5.523 9.059 1.00 9.74 119 ALA A N 1
ATOM 979 C CA . ALA A 1 119 ? -5.337 -6.533 9.357 1.00 9.70 119 ALA A CA 1
ATOM 980 C C . ALA A 1 119 ? -4.523 -6.142 10.593 1.00 9.56 119 ALA A C 1
ATOM 981 O O . ALA A 1 119 ? -4.247 -6.972 11.462 1.00 9.83 119 ALA A O 1
ATOM 983 N N . THR A 1 120 ? -4.137 -4.876 10.678 1.00 9.45 120 THR A N 1
ATOM 984 C CA . THR A 1 120 ? -3.352 -4.412 11.814 1.00 9.47 120 THR A CA 1
ATOM 985 C C . THR A 1 120 ? -4.156 -4.493 13.126 1.00 8.64 120 THR A C 1
ATOM 986 O O . THR A 1 120 ? -3.625 -4.908 14.160 1.00 9.69 120 THR A O 1
ATOM 990 N N . ALA A 1 121 ? -5.444 -4.168 13.060 1.00 8.97 121 ALA A N 1
ATOM 991 C CA . ALA A 1 121 ? -6.318 -4.318 14.212 1.00 8.84 121 ALA A CA 1
ATOM 992 C C . ALA A 1 121 ? -6.276 -5.765 14.726 1.00 9.01 121 ALA A C 1
ATOM 993 O O . ALA A 1 121 ? -6.065 -6.023 15.916 1.00 9.47 121 ALA A O 1
ATOM 995 N N . LEU A 1 122 ? -6.427 -6.719 13.814 1.00 8.99 122 LEU A N 1
ATOM 996 C CA . LEU A 1 122 ? -6.405 -8.130 14.179 1.00 9.57 122 LEU A CA 1
ATOM 997 C C . LEU A 1 122 ? -5.071 -8.552 14.785 1.00 9.74 122 LEU A C 1
ATOM 998 O O . LEU A 1 122 ? -5.042 -9.367 15.711 1.00 10.32 122 LEU A O 1
ATOM 1003 N N . LYS A 1 123 ? -3.974 -8.001 14.271 1.00 9.99 123 LYS A N 1
ATOM 1004 C CA A LYS A 1 123 ? -2.650 -8.323 14.818 0.80 10.53 123 LYS A CA 1
ATOM 1005 C CA B LYS A 1 123 ? -2.627 -8.264 14.780 0.20 10.26 123 LYS A CA 1
ATOM 1006 C C . LYS A 1 123 ? -2.490 -7.886 16.263 1.00 10.45 123 LYS A C 1
ATOM 1007 O O . LYS A 1 123 ? -1.651 -8.432 16.985 1.00 11.57 123 LYS A O 1
ATOM 1018 N N . HIS A 1 124 ? -3.296 -6.914 16.688 1.00 10.28 124 HIS A N 1
ATOM 1019 C CA . HIS A 1 124 ? -3.271 -6.433 18.055 1.00 10.46 124 HIS A CA 1
ATOM 1020 C C . HIS A 1 124 ? -4.409 -6.960 18.904 1.00 10.60 124 HIS A C 1
ATOM 1021 O O . HIS A 1 124 ? -4.632 -6.467 20.002 1.00 11.79 124 HIS A O 1
ATOM 1028 N N . GLY A 1 125 ? -5.104 -7.982 18.410 1.00 10.55 125 GLY A N 1
ATOM 1029 C CA . GLY A 1 125 ? -6.180 -8.611 19.177 1.00 10.79 125 GLY A CA 1
ATOM 1030 C C . GLY A 1 125 ? -7.447 -7.772 19.282 1.00 10.65 125 GLY A C 1
ATOM 1031 O O . GLY A 1 125 ? -8.298 -8.034 20.132 1.00 12.45 125 GLY A O 1
ATOM 1032 N N . LEU A 1 126 ? -7.570 -6.769 18.418 1.00 10.34 126 LEU A N 1
ATOM 1033 C CA . LEU A 1 126 ? -8.755 -5.930 18.354 1.00 9.68 126 LEU A CA 1
ATOM 1034 C C . LEU A 1 126 ? -9.735 -6.475 17.319 1.00 9.71 126 LEU A C 1
ATOM 1035 O O . LEU A 1 126 ? -9.323 -7.075 16.322 1.00 11.20 126 LEU A O 1
ATOM 1040 N N . THR A 1 127 ? -11.025 -6.260 17.555 1.00 9.41 127 THR A N 1
ATOM 1041 C CA . THR A 1 127 ? -12.065 -6.621 16.591 1.00 9.49 127 THR A CA 1
ATOM 1042 C C . THR A 1 127 ? -12.344 -5.390 15.723 1.00 9.25 127 THR A C 1
ATOM 1043 O O . THR A 1 127 ? -12.917 -4.408 16.206 1.00 9.17 127 THR A O 1
ATOM 1047 N N . PRO A 1 128 ? -11.911 -5.411 14.448 1.00 9.21 128 PRO A N 1
ATOM 1048 C CA . PRO A 1 128 ? -12.219 -4.246 13.618 1.00 8.92 128 PRO A CA 1
ATOM 1049 C C . PRO A 1 128 ? -13.692 -4.245 13.241 1.00 8.69 128 PRO A C 1
ATOM 1050 O O . PRO A 1 128 ? -14.260 -5.309 12.957 1.00 9.30 128 PRO A O 1
ATOM 1054 N N . ILE A 1 129 ? -14.299 -3.061 13.274 1.00 8.15 129 ILE A N 1
ATOM 1055 C CA . ILE A 1 129 ? -15.652 -2.844 12.778 1.00 8.31 129 ILE A CA 1
ATOM 1056 C C . ILE A 1 129 ? -15.448 -2.172 11.428 1.00 8.48 129 ILE A C 1
ATOM 1057 O O . ILE A 1 129 ? -15.136 -0.979 11.344 1.00 8.84 129 ILE A O 1
ATOM 1062 N N . VAL A 1 130 ? -15.568 -2.979 10.378 1.00 9.30 130 VAL A N 1
ATOM 1063 C CA . VAL A 1 130 ? -15.224 -2.565 9.017 1.00 9.39 130 VAL A CA 1
ATOM 1064 C C . VAL A 1 130 ? -16.460 -1.955 8.373 1.00 9.51 130 VAL A C 1
ATOM 1065 O O . VAL A 1 130 ? -17.463 -2.647 8.175 1.00 10.00 130 VAL A O 1
ATOM 1069 N N . CYS A 1 131 ? -16.396 -0.653 8.080 1.00 9.50 131 CYS A N 1
ATOM 1070 C CA . CYS A 1 131 ? -17.560 0.079 7.578 1.00 9.96 131 CYS A CA 1
ATOM 1071 C C . CYS A 1 131 ? -17.541 0.184 6.069 1.00 10.28 131 CYS A C 1
ATOM 1072 O O . CYS A 1 131 ? -16.513 0.504 5.478 1.00 10.56 131 CYS A O 1
ATOM 1075 N N . ILE A 1 132 ? -18.691 -0.083 5.460 1.00 10.65 132 ILE A N 1
ATOM 1076 C CA . ILE A 1 132 ? -18.890 0.064 4.016 1.00 11.24 132 ILE A CA 1
ATOM 1077 C C . ILE A 1 132 ? -20.231 0.729 3.774 1.00 11.94 132 ILE A C 1
ATOM 1078 O O . ILE A 1 132 ? -21.077 0.734 4.657 1.00 12.36 132 ILE A O 1
ATOM 1083 N N . GLY A 1 133 ? -20.433 1.283 2.580 1.00 12.59 133 GLY A N 1
ATOM 1084 C CA . GLY A 1 133 ? -21.730 1.857 2.223 1.00 13.87 133 GLY A CA 1
ATOM 1085 C C . GLY A 1 133 ? -21.678 2.696 0.971 1.00 14.95 133 GLY A C 1
ATOM 1086 O O . GLY A 1 133 ? -20.683 3.366 0.711 1.00 14.68 133 GLY A O 1
ATOM 1087 N N . GLU A 1 134 ? -22.769 2.669 0.208 1.00 15.83 134 GLU A N 1
ATOM 1088 C CA . GLU A 1 134 ? -22.812 3.297 -1.116 1.00 16.91 134 GLU A CA 1
ATOM 1089 C C . GLU A 1 134 ? -23.490 4.671 -1.140 1.00 18.37 134 GLU A C 1
ATOM 1090 O O . GLU A 1 134 ? -24.341 4.974 -0.299 1.00 18.14 134 GLU A O 1
ATOM 1096 N N A HIS A 1 135 ? -23.114 5.489 -2.122 0.50 19.47 135 HIS A N 1
ATOM 1097 N N B HIS A 1 135 ? -23.116 5.484 -2.126 0.50 19.28 135 HIS A N 1
ATOM 1098 C CA A HIS A 1 135 ? -23.694 6.820 -2.304 0.50 21.05 135 HIS A CA 1
ATOM 1099 C CA B HIS A 1 135 ? -23.700 6.812 -2.317 0.50 20.71 135 HIS A CA 1
ATOM 1100 C C A HIS A 1 135 ? -25.019 6.787 -3.068 0.50 21.81 135 HIS A C 1
ATOM 1101 C C B HIS A 1 135 ? -25.025 6.783 -3.074 0.50 21.62 135 HIS A C 1
ATOM 1102 O O A HIS A 1 135 ? -25.402 5.747 -3.607 0.50 21.97 135 HIS A O 1
ATOM 1103 O O B HIS A 1 135 ? -25.412 5.747 -3.617 0.50 21.82 135 HIS A O 1
ATOM 1116 N N . LEU A 1 136 ? -25.704 7.932 -3.106 1.00 22.61 136 LEU A N 1
ATOM 1117 C CA . LEU A 1 136 ? -27.033 8.046 -3.718 1.00 24.32 136 LEU A CA 1
ATOM 1118 C C . LEU A 1 136 ? -27.060 7.667 -5.199 1.00 25.29 136 LEU A C 1
ATOM 1119 O O . LEU A 1 136 ? -27.989 6.992 -5.644 1.00 25.70 136 LEU A O 1
ATOM 1124 N N . ASP A 1 137 ? -26.039 8.077 -5.948 1.00 26.56 137 ASP A N 1
ATOM 1125 C CA . ASP A 1 137 ? -25.987 7.765 -7.380 1.00 27.69 137 ASP A CA 1
ATOM 1126 C C . ASP A 1 137 ? -26.011 6.252 -7.626 1.00 27.30 137 ASP A C 1
ATOM 1127 O O . ASP A 1 137 ? -26.721 5.772 -8.515 1.00 27.86 137 ASP A O 1
ATOM 1132 N N . VAL A 1 138 ? -25.266 5.509 -6.807 1.00 26.72 138 VAL A N 1
ATOM 1133 C CA . VAL A 1 138 ? -25.219 4.048 -6.879 1.00 26.09 138 VAL A CA 1
ATOM 1134 C C . VAL A 1 138 ? -26.576 3.440 -6.508 1.00 26.40 138 VAL A C 1
ATOM 1135 O O . VAL A 1 138 ? -27.088 2.569 -7.218 1.00 26.34 138 VAL A O 1
ATOM 1139 N N . ARG A 1 139 ? -27.147 3.910 -5.396 1.00 26.72 139 ARG A N 1
ATOM 1140 C CA . ARG A 1 139 ? -28.480 3.500 -4.946 1.00 27.48 139 ARG A CA 1
ATOM 1141 C C . ARG A 1 139 ? -29.556 3.789 -6.009 1.00 28.56 139 ARG A C 1
ATOM 1142 O O . ARG A 1 139 ? -30.378 2.922 -6.308 1.00 28.68 139 ARG A O 1
ATOM 1150 N N . GLU A 1 140 ? -29.530 4.993 -6.583 1.00 30.06 140 GLU A N 1
ATOM 1151 C CA . GLU A 1 140 ? -30.493 5.397 -7.623 1.00 31.61 140 GLU A CA 1
ATOM 1152 C C . GLU A 1 140 ? -30.394 4.536 -8.885 1.00 31.36 140 GLU A C 1
ATOM 1153 O O . GLU A 1 140 ? -31.409 4.239 -9.530 1.00 31.84 140 GLU A O 1
ATOM 1159 N N . ALA A 1 141 ? -29.169 4.135 -9.224 1.00 30.88 141 ALA A N 1
ATOM 1160 C CA . ALA A 1 141 ? -28.906 3.263 -10.366 1.00 30.04 141 ALA A CA 1
ATOM 1161 C C . ALA A 1 141 ? -29.301 1.804 -10.114 1.00 29.35 141 ALA A C 1
ATOM 1162 O O . ALA A 1 141 ? -29.269 0.985 -11.035 1.00 29.48 141 ALA A O 1
ATOM 1164 N N . GLY A 1 142 ? -29.667 1.487 -8.872 1.00 28.31 142 GLY A N 1
ATOM 1165 C CA . GLY A 1 142 ? -30.048 0.130 -8.483 1.00 27.20 142 GLY A CA 1
ATOM 1166 C C . GLY A 1 142 ? -28.879 -0.831 -8.353 1.00 26.34 142 GLY A C 1
ATOM 1167 O O . GLY A 1 142 ? -29.071 -2.048 -8.349 1.00 26.09 142 GLY A O 1
ATOM 1168 N N . ASN A 1 143 ? -27.667 -0.290 -8.221 1.00 25.97 143 ASN A N 1
ATOM 1169 C CA . ASN A 1 143 ? -26.451 -1.110 -8.202 1.00 25.34 143 ASN A CA 1
ATOM 1170 C C . ASN A 1 143 ? -25.857 -1.253 -6.810 1.00 24.38 143 ASN A C 1
ATOM 1171 O O . ASN A 1 143 ? -24.679 -1.617 -6.652 1.00 23.88 143 ASN A O 1
ATOM 1176 N N . HIS A 1 144 ? -26.689 -0.988 -5.807 1.00 23.34 144 HIS A N 1
ATOM 1177 C CA . HIS A 1 144 ? -26.246 -0.934 -4.419 1.00 22.75 144 HIS A CA 1
ATOM 1178 C C . HIS A 1 144 ? -25.705 -2.248 -3.869 1.00 22.28 144 HIS A C 1
ATOM 1179 O O . HIS A 1 144 ? -24.699 -2.247 -3.156 1.00 22.08 144 HIS A O 1
ATOM 1186 N N . VAL A 1 145 ? -26.350 -3.367 -4.193 1.00 21.37 145 VAL A N 1
ATOM 1187 C CA . VAL A 1 145 ? -25.869 -4.659 -3.704 1.00 21.02 145 VAL A CA 1
ATOM 1188 C C . VAL A 1 145 ? -24.459 -4.976 -4.236 1.00 20.58 145 VAL A C 1
ATOM 1189 O O . VAL A 1 145 ? -23.550 -5.270 -3.457 1.00 20.67 145 VAL A O 1
ATOM 1193 N N . ALA A 1 146 ? -24.271 -4.879 -5.551 1.00 19.83 146 ALA A N 1
ATOM 1194 C CA . ALA A 1 146 ? -22.983 -5.209 -6.155 1.00 19.16 146 ALA A CA 1
ATOM 1195 C C . ALA A 1 146 ? -21.865 -4.304 -5.649 1.00 18.86 146 ALA A C 1
ATOM 1196 O O . ALA A 1 146 ? -20.754 -4.769 -5.391 1.00 18.52 146 ALA A O 1
ATOM 1198 N N . HIS A 1 147 ? -22.173 -3.019 -5.505 1.00 18.80 147 HIS A N 1
ATOM 1199 C CA . HIS A 1 147 ? -21.185 -2.035 -5.080 1.00 19.02 147 HIS A CA 1
ATOM 1200 C C . HIS A 1 147 ? -20.712 -2.302 -3.658 1.00 18.44 147 HIS A C 1
ATOM 1201 O O . HIS A 1 147 ? -19.518 -2.209 -3.358 1.00 18.17 147 HIS A O 1
ATOM 1208 N N . ASN A 1 148 ? -21.654 -2.647 -2.790 1.00 17.89 148 ASN A N 1
ATOM 1209 C CA . ASN A 1 148 ? -21.312 -2.992 -1.414 1.00 17.07 148 ASN A CA 1
ATOM 1210 C C . ASN A 1 148 ? -20.470 -4.256 -1.338 1.00 17.05 148 ASN A C 1
ATOM 1211 O O . ASN A 1 148 ? -19.536 -4.326 -0.540 1.00 16.84 148 ASN A O 1
ATOM 1216 N N . ILE A 1 149 ? -20.772 -5.243 -2.183 1.00 17.14 149 ILE A N 1
ATOM 1217 C CA . ILE A 1 149 ? -19.982 -6.476 -2.190 1.00 17.51 149 ILE A CA 1
ATOM 1218 C C . ILE A 1 149 ? -18.539 -6.218 -2.645 1.00 16.99 149 ILE A C 1
ATOM 1219 O O . ILE A 1 149 ? -17.593 -6.766 -2.068 1.00 16.32 149 ILE A O 1
ATOM 1224 N N . GLU A 1 150 ? -18.373 -5.377 -3.664 1.00 16.75 150 GLU A N 1
ATOM 1225 C CA . GLU A 1 150 ? -17.037 -5.019 -4.135 1.00 17.07 150 GLU A CA 1
ATOM 1226 C C . GLU A 1 150 ? -16.263 -4.238 -3.065 1.00 15.83 150 GLU A C 1
ATOM 1227 O O . GLU A 1 150 ? -15.066 -4.478 -2.859 1.00 15.13 150 GLU A O 1
ATOM 1233 N N . GLN A 1 151 ? -16.945 -3.315 -2.380 1.00 14.87 151 GLN A N 1
ATOM 1234 C CA . GLN A 1 151 ? -16.294 -2.543 -1.316 1.00 14.34 151 GLN A CA 1
ATOM 1235 C C . GLN A 1 151 ? -15.920 -3.439 -0.135 1.00 13.91 151 GLN A C 1
ATOM 1236 O O . GLN A 1 151 ? -14.852 -3.283 0.459 1.00 13.24 151 GLN A O 1
ATOM 1242 N N . LEU A 1 152 ? -16.797 -4.392 0.186 1.00 13.77 152 LEU A N 1
ATOM 1243 C CA . LEU A 1 152 ? -16.502 -5.391 1.204 1.00 13.71 152 LEU A CA 1
ATOM 1244 C C . LEU A 1 152 ? -15.252 -6.199 0.850 1.00 13.57 152 LEU A C 1
ATOM 1245 O O . LEU A 1 152 ? -14.338 -6.334 1.660 1.00 12.81 152 LEU A O 1
ATOM 1250 N N . ARG A 1 153 ? -15.219 -6.737 -0.367 1.00 13.77 153 ARG A N 1
ATOM 1251 C CA . ARG A 1 153 ? -14.078 -7.526 -0.825 1.00 14.35 153 ARG A CA 1
ATOM 1252 C C . ARG A 1 153 ? -12.785 -6.717 -0.753 1.00 13.41 153 ARG A C 1
ATOM 1253 O O . ARG A 1 153 ? -11.765 -7.206 -0.263 1.00 13.64 153 ARG A O 1
ATOM 1261 N N . GLY A 1 154 ? -12.834 -5.475 -1.222 1.00 12.41 154 GLY A N 1
ATOM 1262 C CA . GLY A 1 154 ? -11.646 -4.616 -1.182 1.00 11.97 154 GLY A CA 1
ATOM 1263 C C . GLY A 1 154 ? -11.199 -4.264 0.227 1.00 11.34 154 GLY A C 1
ATOM 1264 O O . GLY A 1 154 ? -10.003 -4.178 0.506 1.00 11.49 154 GLY A O 1
ATOM 1265 N N . SER A 1 155 ? -12.165 -4.078 1.124 1.00 11.22 155 SER A N 1
ATOM 1266 C CA . SER A 1 155 ? -11.868 -3.676 2.504 1.00 10.46 155 SER A CA 1
ATOM 1267 C C . SER A 1 155 ? -11.428 -4.830 3.393 1.00 10.69 155 SER A C 1
ATOM 1268 O O . SER A 1 155 ? -10.919 -4.608 4.493 1.00 10.87 155 SER A O 1
ATOM 1271 N N . LEU A 1 156 ? -11.618 -6.058 2.902 1.00 10.76 156 LEU A N 1
ATOM 1272 C CA . LEU A 1 156 ? -11.181 -7.259 3.602 1.00 11.38 156 LEU A CA 1
ATOM 1273 C C . LEU A 1 156 ? -10.037 -7.965 2.872 1.00 11.69 156 LEU A C 1
ATOM 1274 O O . LEU A 1 156 ? -9.653 -9.077 3.244 1.00 12.12 156 LEU A O 1
ATOM 1279 N N . ALA A 1 157 ? -9.483 -7.320 1.847 1.00 12.08 157 ALA A N 1
ATOM 1280 C CA . ALA A 1 157 ? -8.429 -7.934 1.038 1.00 12.61 157 ALA A CA 1
ATOM 1281 C C . ALA A 1 157 ? -7.258 -8.421 1.893 1.00 13.13 157 ALA A C 1
ATOM 1282 O O . ALA A 1 157 ? -6.803 -7.717 2.804 1.00 13.62 157 ALA A O 1
ATOM 1284 N N . GLY A 1 158 ? -6.794 -9.634 1.614 1.00 13.75 158 GLY A N 1
ATOM 1285 C CA . GLY A 1 158 ? -5.662 -10.212 2.339 1.00 14.22 158 GLY A CA 1
ATOM 1286 C C . GLY A 1 158 ? -6.038 -11.110 3.507 1.00 14.54 158 GLY A C 1
ATOM 1287 O O . GLY A 1 158 ? -5.215 -11.904 3.961 1.00 15.94 158 GLY A O 1
ATOM 1288 N N . LEU A 1 159 ? -7.275 -10.984 3.994 1.00 14.11 159 LEU A N 1
ATOM 1289 C CA . LEU A 1 159 ? -7.755 -11.802 5.107 1.00 14.54 159 LEU A CA 1
ATOM 1290 C C . LEU A 1 159 ? -8.184 -13.172 4.612 1.00 14.65 159 LEU A C 1
ATOM 1291 O O . LEU A 1 159 ? -8.871 -13.296 3.591 1.00 15.90 159 LEU A O 1
ATOM 1296 N N . LEU A 1 160 ? -7.776 -14.202 5.340 1.00 14.94 160 LEU A N 1
ATOM 1297 C CA . LEU A 1 160 ? -8.142 -15.571 4.975 1.00 15.13 160 LEU A CA 1
ATOM 1298 C C . LEU A 1 160 ? -9.343 -16.059 5.786 1.00 16.30 160 LEU A C 1
ATOM 1299 O O . LEU A 1 160 ? -9.807 -15.352 6.680 1.00 16.60 160 LEU A O 1
ATOM 1304 N N . ALA A 1 161 ? -9.846 -17.253 5.469 1.00 17.18 161 ALA A N 1
ATOM 1305 C CA . ALA A 1 161 ? -11.098 -17.761 6.048 1.00 18.59 161 ALA A CA 1
ATOM 1306 C C . ALA A 1 161 ? -11.171 -17.629 7.568 1.00 19.89 161 ALA A C 1
ATOM 1307 O O . ALA A 1 161 ? -12.145 -17.094 8.096 1.00 20.05 161 ALA A O 1
ATOM 1309 N N . GLU A 1 162 ? -10.130 -18.095 8.257 1.00 20.37 162 GLU A N 1
ATOM 1310 C CA . GLU A 1 162 ? -10.080 -18.083 9.722 1.00 22.12 162 GLU A CA 1
ATOM 1311 C C . GLU A 1 162 ? -10.133 -16.657 10.301 1.00 21.79 162 GLU A C 1
ATOM 1312 O O . GLU A 1 162 ? -10.688 -16.451 11.385 1.00 22.91 162 GLU A O 1
ATOM 1318 N N . GLN A 1 163 ? -9.591 -15.678 9.570 1.00 20.67 163 GLN A N 1
ATOM 1319 C CA . GLN A 1 163 ? -9.571 -14.269 10.004 1.00 20.40 163 GLN A CA 1
ATOM 1320 C C . GLN A 1 163 ? -10.927 -13.574 9.833 1.00 20.06 163 GLN A C 1
ATOM 1321 O O . GLN A 1 163 ? -11.267 -12.651 10.591 1.00 20.45 163 GLN A O 1
ATOM 1327 N N . ILE A 1 164 ? -11.697 -14.022 8.840 1.00 20.20 164 ILE A N 1
ATOM 1328 C CA . ILE A 1 164 ? -13.031 -13.475 8.555 1.00 19.91 164 ILE A CA 1
ATOM 1329 C C . ILE A 1 164 ? -13.927 -13.567 9.787 1.00 19.04 164 ILE A C 1
ATOM 1330 O O . ILE A 1 164 ? -14.667 -12.628 10.103 1.00 18.41 164 ILE A O 1
ATOM 1335 N N . GLY A 1 165 ? -13.846 -14.690 10.494 1.00 18.46 165 GLY A N 1
ATOM 1336 C CA . GLY A 1 165 ? -14.619 -14.887 11.711 1.00 17.83 165 GLY A CA 1
ATOM 1337 C C . GLY A 1 165 ? -14.330 -13.896 12.828 1.00 16.86 165 GLY A C 1
ATOM 1338 O O . GLY A 1 165 ? -15.096 -13.816 13.786 1.00 17.50 165 GLY A O 1
ATOM 1339 N N . SER A 1 166 ? -13.237 -13.140 12.707 1.00 15.47 166 SER A N 1
ATOM 1340 C CA . SER A 1 166 ? -12.831 -12.192 13.760 1.00 14.49 166 SER A CA 1
ATOM 1341 C C . SER A 1 166 ? -13.135 -10.718 13.464 1.00 13.30 166 SER A C 1
ATOM 1342 O O . SER A 1 166 ? -12.764 -9.837 14.243 1.00 13.26 166 SER A O 1
ATOM 1345 N N . VAL A 1 167 ? -13.828 -10.447 12.364 1.00 12.31 167 VAL A N 1
ATOM 1346 C CA . VAL A 1 167 ? -14.226 -9.073 12.055 1.00 11.88 167 VAL A CA 1
ATOM 1347 C C . VAL A 1 167 ? -15.703 -8.848 12.377 1.00 11.15 167 VAL A C 1
ATOM 1348 O O . VAL A 1 167 ? -16.464 -9.802 12.587 1.00 11.93 167 VAL A O 1
ATOM 1352 N N . VAL A 1 168 ? -16.076 -7.576 12.464 1.00 10.36 168 VAL A N 1
ATOM 1353 C CA . VAL A 1 168 ? -17.463 -7.150 12.453 1.00 9.75 168 VAL A CA 1
ATOM 1354 C C . VAL A 1 168 ? -17.607 -6.242 11.223 1.00 9.53 168 VAL A C 1
ATOM 1355 O O . VAL A 1 168 ? -16.671 -5.515 10.879 1.00 10.06 168 VAL A O 1
ATOM 1359 N N . ILE A 1 169 ? -18.754 -6.299 10.547 1.00 9.75 169 ILE A N 1
ATOM 1360 C CA . ILE A 1 169 ? -19.030 -5.397 9.416 1.00 10.06 169 ILE A CA 1
ATOM 1361 C C . ILE A 1 169 ? -20.119 -4.414 9.819 1.00 10.02 169 ILE A C 1
ATOM 1362 O O . ILE A 1 169 ? -21.056 -4.795 10.522 1.00 11.01 169 ILE A O 1
ATOM 1367 N N . ALA A 1 170 ? -20.007 -3.160 9.392 1.00 9.90 170 ALA A N 1
ATOM 1368 C CA . ALA A 1 170 ? -21.102 -2.211 9.571 1.00 9.94 170 ALA A CA 1
ATOM 1369 C C . ALA A 1 170 ? -21.482 -1.607 8.225 1.00 10.18 170 ALA A C 1
ATOM 1370 O O . ALA A 1 170 ? -20.609 -1.130 7.473 1.00 10.83 170 ALA A O 1
ATOM 1372 N N . TYR A 1 171 ? -22.778 -1.649 7.913 1.00 11.06 171 TYR A N 1
ATOM 1373 C CA . TYR A 1 171 ? -23.298 -1.040 6.696 1.00 11.90 171 TYR A CA 1
ATOM 1374 C C . TYR A 1 171 ? -23.820 0.362 6.973 1.00 12.08 171 TYR A C 1
ATOM 1375 O O . TYR A 1 171 ? -24.801 0.530 7.709 1.00 12.57 171 TYR A O 1
ATOM 1384 N N . GLU A 1 172 ? -23.181 1.368 6.378 1.00 12.75 172 GLU A N 1
ATOM 1385 C CA . GLU A 1 172 ? -23.629 2.757 6.485 1.00 13.55 172 GLU A CA 1
ATOM 1386 C C . GLU A 1 172 ? -24.361 3.123 5.206 1.00 14.16 172 GLU A C 1
ATOM 1387 O O . GLU A 1 172 ? -23.717 3.248 4.159 1.00 14.81 172 GLU A O 1
ATOM 1393 N N . PRO A 1 173 ? -25.693 3.327 5.274 1.00 14.71 173 PRO A N 1
ATOM 1394 C CA . PRO A 1 173 ? -26.424 3.775 4.087 1.00 15.76 173 PRO A CA 1
ATOM 1395 C C . PRO A 1 173 ? -26.160 5.268 3.879 1.00 17.14 173 PRO A C 1
ATOM 1396 O O . PRO A 1 173 ? -27.020 6.099 4.172 1.00 17.55 173 PRO A O 1
ATOM 1400 N N A VAL A 1 174 ? -24.964 5.563 3.363 0.50 17.97 174 VAL A N 1
ATOM 1401 N N B VAL A 1 174 ? -24.977 5.623 3.383 0.50 17.69 174 VAL A N 1
ATOM 1402 C CA A VAL A 1 174 ? -24.465 6.923 3.140 0.50 18.86 174 VAL A CA 1
ATOM 1403 C CA B VAL A 1 174 ? -24.622 7.045 3.286 0.50 18.38 174 VAL A CA 1
ATOM 1404 C C A VAL A 1 174 ? -25.440 7.739 2.289 0.50 19.42 174 VAL A C 1
ATOM 1405 C C B VAL A 1 174 ? -25.459 7.798 2.256 0.50 19.15 174 VAL A C 1
ATOM 1406 O O A VAL A 1 174 ? -25.626 8.938 2.514 0.50 19.61 174 VAL A O 1
ATOM 1407 O O B VAL A 1 174 ? -25.557 9.028 2.310 0.50 19.56 174 VAL A O 1
ATOM 1414 N N . TRP A 1 175 ? -26.081 7.052 1.343 1.00 19.94 175 TRP A N 1
ATOM 1415 C CA . TRP A 1 175 ? -27.061 7.622 0.416 1.00 21.36 175 TRP A CA 1
ATOM 1416 C C . TRP A 1 175 ? -28.264 8.236 1.139 1.00 23.58 175 TRP A C 1
ATOM 1417 O O . TRP A 1 175 ? -28.996 9.038 0.557 1.00 23.89 175 TRP A O 1
ATOM 1428 N N . ALA A 1 176 ? -28.453 7.847 2.401 1.00 25.91 176 ALA A N 1
ATOM 1429 C CA . ALA A 1 176 ? -29.510 8.380 3.253 1.00 28.77 176 ALA A CA 1
ATOM 1430 C C . ALA A 1 176 ? -29.009 9.418 4.275 1.00 30.82 176 ALA A C 1
ATOM 1431 O O . ALA A 1 176 ? -29.808 9.950 5.048 1.00 31.40 176 ALA A O 1
ATOM 1433 N N . ILE A 1 177 ? -27.700 9.699 4.285 1.00 33.20 177 ILE A N 1
ATOM 1434 C CA . ILE A 1 177 ? -27.138 10.746 5.164 1.00 35.34 177 ILE A CA 1
ATOM 1435 C C . ILE A 1 177 ? -27.262 12.123 4.522 1.00 36.85 177 ILE A C 1
ATOM 1436 O O . ILE A 1 177 ? -26.598 12.412 3.517 1.00 37.17 177 ILE A O 1
ATOM 1441 N N . GLY A 1 178 ? -28.110 12.964 5.110 1.00 38.22 178 GLY A N 1
ATOM 1442 C CA . GLY A 1 178 ? -28.274 14.351 4.673 1.00 39.75 178 GLY A CA 1
ATOM 1443 C C . GLY A 1 178 ? -28.812 14.514 3.263 1.00 40.65 178 GLY A C 1
ATOM 1444 O O . GLY A 1 178 ? -28.642 15.569 2.643 1.00 40.90 178 GLY A O 1
ATOM 1445 N N . THR A 1 179 ? -29.458 13.468 2.753 1.00 41.19 179 THR A N 1
ATOM 1446 C CA . THR A 1 179 ? -30.051 13.504 1.418 1.00 41.58 179 THR A CA 1
ATOM 1447 C C . THR A 1 179 ? -31.575 13.608 1.499 1.00 41.72 179 THR A C 1
ATOM 1448 O O . THR A 1 179 ? -32.242 13.839 0.490 1.00 42.05 179 THR A O 1
ATOM 1452 N N . GLY A 1 180 ? -32.115 13.440 2.706 1.00 41.64 180 GLY A N 1
ATOM 1453 C CA . GLY A 1 180 ? -33.560 13.459 2.928 1.00 41.21 180 GLY A CA 1
ATOM 1454 C C . GLY A 1 180 ? -34.186 12.077 2.854 1.00 40.75 180 GLY A C 1
ATOM 1455 O O . GLY A 1 180 ? -35.298 11.862 3.359 1.00 41.21 180 GLY A O 1
ATOM 1456 N N . ARG A 1 181 ? -33.468 11.142 2.228 1.00 39.90 181 ARG A N 1
ATOM 1457 C CA A ARG A 1 181 ? -33.950 9.776 2.050 0.80 39.50 181 ARG A CA 1
ATOM 1458 C CA B ARG A 1 181 ? -33.952 9.772 2.052 0.20 38.88 181 ARG A CA 1
ATOM 1459 C C . ARG A 1 181 ? -33.849 8.975 3.350 1.00 38.43 181 ARG A C 1
ATOM 1460 O O . ARG A 1 181 ? -32.994 9.254 4.194 1.00 38.63 181 ARG A O 1
ATOM 1475 N N . VAL A 1 182 ? -34.730 7.986 3.508 1.00 36.79 182 VAL A N 1
ATOM 1476 C CA . VAL A 1 182 ? -34.753 7.131 4.698 1.00 34.58 182 VAL A CA 1
ATOM 1477 C C . VAL A 1 182 ? -34.595 5.653 4.326 1.00 32.61 182 VAL A C 1
ATOM 1478 O O . VAL A 1 182 ? -35.391 5.107 3.554 1.00 32.75 182 VAL A O 1
ATOM 1482 N N . ALA A 1 183 ? -33.564 5.014 4.873 1.00 30.04 183 ALA A N 1
ATOM 1483 C CA . ALA A 1 183 ? -33.346 3.584 4.675 1.00 27.54 183 ALA A CA 1
ATOM 1484 C C . ALA A 1 183 ? -34.297 2.775 5.550 1.00 26.07 183 ALA A C 1
ATOM 1485 O O . ALA A 1 183 ? -34.424 3.032 6.748 1.00 26.10 183 ALA A O 1
ATOM 1487 N N . SER A 1 184 ? -34.968 1.800 4.947 1.00 23.89 184 SER A N 1
ATOM 1488 C CA . SER A 1 184 ? -35.888 0.945 5.686 1.00 22.28 184 SER A CA 1
ATOM 1489 C C . SER A 1 184 ? -35.181 -0.275 6.258 1.00 20.93 184 SER A C 1
ATOM 1490 O O . SER A 1 184 ? -34.041 -0.578 5.891 1.00 20.50 184 SER A O 1
ATOM 1493 N N . ALA A 1 185 ? -35.872 -0.980 7.153 1.00 19.89 185 ALA A N 1
ATOM 1494 C CA . ALA A 1 185 ? -35.405 -2.267 7.646 1.00 18.81 185 ALA A CA 1
ATOM 1495 C C . ALA A 1 185 ? -35.154 -3.233 6.484 1.00 18.45 185 ALA A C 1
ATOM 1496 O O . ALA A 1 185 ? -34.164 -3.961 6.494 1.00 18.24 185 ALA A O 1
ATOM 1498 N N . ALA A 1 186 ? -36.047 -3.214 5.489 1.00 18.29 186 ALA A N 1
ATOM 1499 C CA . ALA A 1 186 ? -35.905 -4.034 4.279 1.00 18.00 186 ALA A CA 1
ATOM 1500 C C . ALA A 1 186 ? -34.633 -3.701 3.495 1.00 17.92 186 ALA A C 1
ATOM 1501 O O . ALA A 1 186 ? -33.947 -4.607 3.016 1.00 17.87 186 ALA A O 1
ATOM 1503 N N . ASP A 1 187 ? -34.325 -2.409 3.369 1.00 17.95 187 ASP A N 1
ATOM 1504 C CA . ASP A 1 187 ? -33.082 -1.973 2.724 1.00 18.01 187 ASP A CA 1
ATOM 1505 C C . ASP A 1 187 ? -31.869 -2.536 3.460 1.00 17.52 187 ASP A C 1
ATOM 1506 O O . ASP A 1 187 ? -30.948 -3.077 2.838 1.00 17.83 187 ASP A O 1
ATOM 1511 N N . ALA A 1 188 ? -31.884 -2.435 4.788 1.00 16.88 188 ALA A N 1
ATOM 1512 C CA . ALA A 1 188 ? -30.784 -2.936 5.606 1.00 16.54 188 ALA A CA 1
ATOM 1513 C C . ALA A 1 188 ? -30.622 -4.438 5.408 1.00 16.35 188 ALA A C 1
ATOM 1514 O O . ALA A 1 188 ? -29.511 -4.928 5.204 1.00 16.69 188 ALA A O 1
ATOM 1516 N N . GLN A 1 189 ? -31.743 -5.158 5.435 1.00 16.42 189 GLN A N 1
ATOM 1517 C CA . GLN A 1 189 ? -31.722 -6.598 5.257 1.00 16.45 189 GLN A CA 1
ATOM 1518 C C . GLN A 1 189 ? -31.150 -7.018 3.895 1.00 16.43 189 GLN A C 1
ATOM 1519 O O . GLN A 1 189 ? -30.383 -7.971 3.829 1.00 16.43 189 GLN A O 1
ATOM 1525 N N . GLU A 1 190 ? -31.537 -6.319 2.828 1.00 16.52 190 GLU A N 1
ATOM 1526 C CA . GLU A 1 190 ? -31.067 -6.655 1.475 1.00 17.18 190 GLU A CA 1
ATOM 1527 C C . GLU A 1 190 ? -29.538 -6.609 1.399 1.00 16.99 190 GLU A C 1
ATOM 1528 O O . GLU A 1 190 ? -28.896 -7.546 0.912 1.00 17.32 190 GLU A O 1
ATOM 1534 N N . VAL A 1 191 ? -28.955 -5.528 1.904 1.00 16.59 191 VAL A N 1
ATOM 1535 C CA . VAL A 1 191 ? -27.509 -5.377 1.852 1.00 15.85 191 VAL A CA 1
ATOM 1536 C C . VAL A 1 191 ? -26.818 -6.332 2.831 1.00 15.71 191 VAL A C 1
ATOM 1537 O O . VAL A 1 191 ? -25.831 -6.984 2.478 1.00 16.28 191 VAL A O 1
ATOM 1541 N N . CYS A 1 192 ? -27.336 -6.430 4.053 1.00 15.37 192 CYS A N 1
ATOM 1542 C CA . CYS A 1 192 ? -26.689 -7.281 5.046 1.00 14.87 192 CYS A CA 1
ATOM 1543 C C . CYS A 1 192 ? -26.713 -8.769 4.685 1.00 15.01 192 CYS A C 1
ATOM 1544 O O . CYS A 1 192 ? -25.742 -9.486 4.956 1.00 14.87 192 CYS A O 1
ATOM 1547 N N . ALA A 1 193 ? -27.802 -9.222 4.057 1.00 15.19 193 ALA A N 1
ATOM 1548 C CA . ALA A 1 193 ? -27.860 -10.577 3.496 1.00 15.35 193 ALA A CA 1
ATOM 1549 C C . ALA A 1 193 ? -26.762 -10.811 2.451 1.00 15.32 193 ALA A C 1
ATOM 1550 O O . ALA A 1 193 ? -26.123 -11.863 2.455 1.00 16.37 193 ALA A O 1
ATOM 1552 N N . ALA A 1 194 ? -26.561 -9.837 1.562 1.00 15.35 194 ALA A N 1
ATOM 1553 C CA . ALA A 1 194 ? -25.540 -9.934 0.509 1.00 15.29 194 ALA A CA 1
ATOM 1554 C C . ALA A 1 194 ? -24.131 -9.932 1.130 1.00 14.89 194 ALA A C 1
ATOM 1555 O O . ALA A 1 194 ? -23.243 -10.679 0.697 1.00 15.70 194 ALA A O 1
ATOM 1557 N N . ILE A 1 195 ? -23.938 -9.114 2.167 1.00 14.45 195 ILE A N 1
ATOM 1558 C CA . ILE A 1 195 ? -22.685 -9.116 2.912 1.00 13.80 195 ILE A CA 1
ATOM 1559 C C . ILE A 1 195 ? -22.400 -10.506 3.467 1.00 13.95 195 ILE A C 1
ATOM 1560 O O . ILE A 1 195 ? -21.305 -11.042 3.291 1.00 14.09 195 ILE A O 1
ATOM 1565 N N . ARG A 1 196 ? -23.391 -11.108 4.121 1.00 13.92 196 ARG A N 1
ATOM 1566 C CA . ARG A 1 196 ? -23.151 -12.428 4.691 1.00 14.66 196 ARG A CA 1
ATOM 1567 C C . ARG A 1 196 ? -22.850 -13.487 3.628 1.00 15.06 196 ARG A C 1
ATOM 1568 O O . ARG A 1 196 ? -22.002 -14.347 3.852 1.00 14.99 196 ARG A O 1
ATOM 1576 N N . LYS A 1 197 ? -23.524 -13.400 2.480 1.00 15.62 197 LYS A N 1
ATOM 1577 C CA . LYS A 1 197 ? -23.273 -14.316 1.364 1.00 16.68 197 LYS A CA 1
ATOM 1578 C C . LYS A 1 197 ? -21.814 -14.212 0.889 1.00 16.28 197 LYS A C 1
ATOM 1579 O O . LYS A 1 197 ? -21.170 -15.229 0.647 1.00 16.15 197 LYS A O 1
ATOM 1585 N N . GLU A 1 198 ? -21.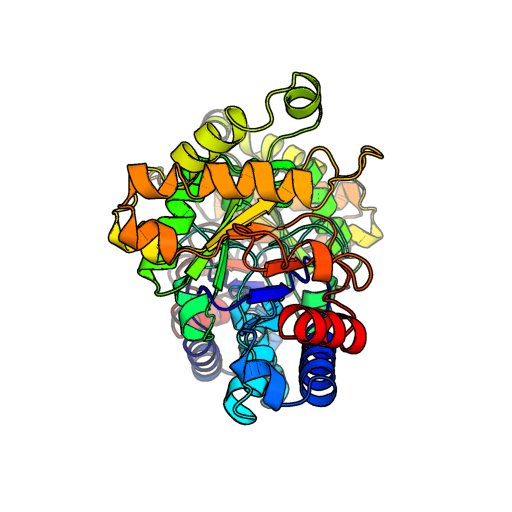291 -12.991 0.789 1.00 16.03 198 GLU A N 1
ATOM 1586 C CA . GLU A 1 198 ? -19.891 -12.810 0.404 1.00 16.05 198 GLU A CA 1
ATOM 1587 C C . GLU A 1 198 ? -18.919 -13.307 1.476 1.00 15.44 198 GLU A C 1
ATOM 1588 O O . GLU A 1 198 ? -17.906 -13.933 1.158 1.00 14.85 198 GLU A O 1
ATOM 1594 N N . LEU A 1 199 ? -19.225 -13.036 2.745 1.00 14.84 199 LEU A N 1
ATOM 1595 C CA . LEU A 1 199 ? -18.412 -13.579 3.828 1.00 14.81 199 LEU A CA 1
ATOM 1596 C C . LEU A 1 199 ? -18.351 -15.107 3.776 1.00 15.08 199 LEU A C 1
ATOM 1597 O O . LEU A 1 199 ? -17.306 -15.699 4.050 1.00 15.01 199 LEU A O 1
ATOM 1602 N N . ALA A 1 200 ? -19.474 -15.734 3.420 1.00 15.30 200 ALA A N 1
ATOM 1603 C CA . ALA A 1 200 ? -19.533 -17.188 3.269 1.00 15.96 200 ALA A CA 1
ATOM 1604 C C . ALA A 1 200 ? -18.604 -17.687 2.159 1.00 16.34 200 ALA A C 1
ATOM 1605 O O . ALA A 1 200 ? -17.980 -18.740 2.287 1.00 18.07 200 ALA A O 1
ATOM 1607 N N . SER A 1 201 ? -18.512 -16.924 1.074 1.00 15.30 201 SER A N 1
ATOM 1608 C CA . SER A 1 201 ? -17.605 -17.246 -0.030 1.00 15.17 201 SER A CA 1
ATOM 1609 C C . SER A 1 201 ? -16.132 -17.081 0.380 1.00 14.50 201 SER A C 1
ATOM 1610 O O . SER A 1 201 ? -15.271 -17.868 -0.012 1.00 13.89 201 SER A O 1
ATOM 1613 N N . LEU A 1 202 ? -15.854 -16.050 1.175 1.00 14.06 202 LEU A N 1
ATOM 1614 C CA . LEU A 1 202 ? -14.502 -15.799 1.683 1.00 14.24 202 LEU A CA 1
ATOM 1615 C C . LEU A 1 202 ? -14.106 -16.754 2.803 1.00 14.85 202 LEU A C 1
ATOM 1616 O O . LEU A 1 202 ? -12.929 -16.861 3.136 1.00 16.01 202 LEU A O 1
ATOM 1621 N N . ALA A 1 203 ? -15.098 -17.426 3.387 1.00 14.96 203 ALA A N 1
ATOM 1622 C CA . ALA A 1 203 ? -14.881 -18.372 4.479 1.00 15.42 203 ALA A CA 1
ATOM 1623 C C . ALA A 1 203 ? -15.796 -19.594 4.315 1.00 15.50 203 ALA A C 1
ATOM 1624 O O . ALA A 1 203 ? -15.478 -20.523 3.566 1.00 15.79 203 ALA A O 1
ATOM 1626 N N . SER A 1 204 ? -16.947 -19.578 4.986 1.00 15.77 204 SER A N 1
ATOM 1627 C CA . SER A 1 204 ? -17.969 -20.618 4.852 1.00 15.99 204 SER A CA 1
ATOM 1628 C C . SER A 1 204 ? -19.270 -20.061 5.414 1.00 15.82 204 SER A C 1
ATOM 1629 O O . SER A 1 204 ? -19.232 -19.070 6.158 1.00 15.06 204 SER A O 1
ATOM 1632 N N . PRO A 1 205 ? -20.427 -20.659 5.057 1.00 15.98 205 PRO A N 1
ATOM 1633 C CA . PRO A 1 205 ? -21.666 -20.203 5.693 1.00 16.59 205 PRO A CA 1
ATOM 1634 C C . PRO A 1 205 ? -21.607 -20.263 7.218 1.00 16.92 205 PRO A C 1
ATOM 1635 O O . PRO A 1 205 ? -22.099 -19.343 7.872 1.00 16.61 205 PRO A O 1
ATOM 1639 N N . ARG A 1 206 ? -20.986 -21.298 7.786 1.00 17.67 206 ARG A N 1
ATOM 1640 C CA . ARG A 1 206 ? -20.900 -21.405 9.244 1.00 19.00 206 ARG A CA 1
ATOM 1641 C C . ARG A 1 206 ? -20.114 -20.240 9.848 1.00 18.31 206 ARG A C 1
ATOM 1642 O O . ARG A 1 206 ? -20.570 -19.616 10.815 1.00 18.34 206 ARG A O 1
ATOM 16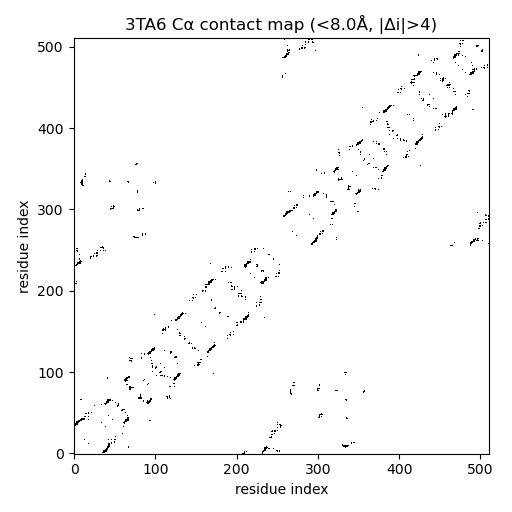50 N N . ILE A 1 207 ? -18.944 -19.946 9.276 1.00 17.34 207 ILE A N 1
ATOM 1651 C CA . ILE A 1 207 ? -18.078 -18.867 9.771 1.00 17.14 207 ILE A CA 1
ATOM 1652 C C . ILE A 1 207 ? -18.779 -17.527 9.589 1.00 16.51 207 ILE A C 1
ATOM 1653 O O . ILE A 1 207 ? -18.822 -16.723 10.516 1.00 16.18 207 ILE A O 1
ATOM 1658 N N . ALA A 1 208 ? -19.367 -17.309 8.416 1.00 16.41 208 ALA A N 1
ATOM 1659 C CA . ALA A 1 208 ? -20.139 -16.099 8.136 1.00 16.21 208 ALA A CA 1
ATOM 1660 C C . ALA A 1 208 ? -21.306 -15.942 9.109 1.00 16.26 208 ALA A C 1
ATOM 1661 O O . ALA A 1 208 ? -21.665 -14.817 9.466 1.00 15.65 208 ALA A O 1
ATOM 1663 N N . ASP A 1 209 ? -21.896 -17.062 9.531 1.00 17.24 209 ASP A N 1
ATOM 1664 C CA . ASP A 1 209 ? -23.011 -17.034 10.477 1.00 17.83 209 ASP A CA 1
ATOM 1665 C C . ASP A 1 209 ? -22.571 -16.654 11.898 1.00 17.43 209 ASP A C 1
ATOM 1666 O O . ASP A 1 209 ? -23.425 -16.439 12.747 1.00 18.28 209 ASP A O 1
ATOM 1671 N N . THR A 1 210 ? -21.262 -16.557 12.152 1.00 16.63 210 THR A N 1
ATOM 1672 C CA . THR A 1 210 ? -20.760 -16.028 13.443 1.00 16.22 210 THR A CA 1
ATOM 1673 C C . THR A 1 210 ? -20.395 -14.546 13.397 1.00 15.57 210 THR A C 1
ATOM 1674 O O . THR A 1 210 ? -20.176 -13.931 14.439 1.00 15.77 210 THR A O 1
ATOM 1678 N N . VAL A 1 211 ? -20.323 -13.973 12.200 1.00 14.20 211 VAL A N 1
ATOM 1679 C CA . VAL A 1 211 ? -19.891 -12.580 12.044 1.00 13.59 211 VAL A CA 1
ATOM 1680 C C . VAL A 1 211 ? -21.061 -11.633 12.264 1.00 13.25 211 VAL A C 1
ATOM 1681 O O . VAL A 1 211 ? -22.080 -11.731 11.581 1.00 13.94 211 VAL A O 1
ATOM 1685 N N . ARG A 1 212 ? -20.905 -10.694 13.199 1.00 12.82 212 ARG A N 1
ATOM 1686 C CA . ARG A 1 212 ? -21.938 -9.682 13.397 1.00 12.78 212 ARG A CA 1
ATOM 1687 C C . ARG A 1 212 ? -21.865 -8.646 12.282 1.00 11.82 212 ARG A C 1
ATOM 1688 O O . ARG A 1 212 ? -20.788 -8.111 11.988 1.00 12.25 212 ARG A O 1
ATOM 1696 N N . VAL A 1 213 ? -23.021 -8.378 11.677 1.00 11.82 213 VAL A N 1
ATOM 1697 C CA . VAL A 1 213 ? -23.170 -7.372 10.636 1.00 11.85 213 VAL A CA 1
ATOM 1698 C C . VAL A 1 213 ? -24.142 -6.319 11.166 1.00 11.71 213 VAL A C 1
ATOM 1699 O O . VAL A 1 213 ? -25.324 -6.604 11.414 1.00 12.74 213 VAL A O 1
ATOM 1703 N N . LEU A 1 214 ? -23.637 -5.105 11.348 1.00 11.16 214 LEU A N 1
ATOM 1704 C CA . LEU A 1 214 ? -24.383 -4.048 12.019 1.00 10.87 214 LEU A CA 1
ATOM 1705 C C . LEU A 1 214 ? -24.979 -3.068 11.037 1.00 11.38 214 LEU A C 1
ATOM 1706 O O . LEU A 1 214 ? -24.409 -2.813 9.975 1.00 12.20 214 LEU A O 1
ATOM 1711 N N . TYR A 1 215 ? -26.116 -2.495 11.411 1.00 11.46 215 TYR A N 1
ATOM 1712 C CA . TYR A 1 215 ? -26.652 -1.361 10.696 1.00 11.43 215 TYR A CA 1
ATOM 1713 C C . TYR A 1 215 ? -26.034 -0.084 11.237 1.00 11.68 215 TYR A C 1
ATOM 1714 O O . TYR A 1 215 ? -26.071 0.163 12.450 1.00 11.50 215 TYR A O 1
ATOM 1723 N N . GLY A 1 216 ? -25.499 0.731 10.334 1.00 11.50 216 GLY A N 1
ATOM 1724 C CA . GLY A 1 216 ? -24.824 1.970 10.698 1.00 12.75 216 GLY A CA 1
ATOM 1725 C C . GLY A 1 216 ? -25.514 3.230 10.221 1.00 13.40 216 GLY A C 1
ATOM 1726 O O . GLY A 1 216 ? -24.888 4.274 10.127 1.00 14.13 216 GLY A O 1
ATOM 1727 N N . GLY A 1 217 ? -26.803 3.134 9.907 1.00 13.86 217 GLY A N 1
ATOM 1728 C CA . GLY A 1 217 ? -27.608 4.305 9.594 1.00 14.73 217 GLY A CA 1
ATOM 1729 C C . GLY A 1 217 ? -28.215 4.888 10.850 1.00 15.33 217 GLY A C 1
ATOM 1730 O O . GLY A 1 217 ? -27.808 4.536 11.957 1.00 16.26 217 GLY A O 1
ATOM 1731 N N . SER A 1 218 ? -29.185 5.778 10.674 1.00 15.89 218 SER A N 1
ATOM 1732 C CA . SER A 1 218 ? -29.848 6.457 11.782 1.00 16.67 218 SER A CA 1
ATOM 1733 C C . SER A 1 218 ? -30.668 5.463 12.608 1.00 16.44 218 SER A C 1
ATOM 1734 O O . SER A 1 218 ? -31.586 4.820 12.090 1.00 16.48 218 SER A O 1
ATOM 1737 N N . VAL A 1 219 ? -30.311 5.330 13.884 1.00 16.57 219 VAL A N 1
ATOM 1738 C CA . VAL A 1 219 ? -30.934 4.362 14.801 1.00 17.14 219 VAL A CA 1
ATOM 1739 C C . VAL A 1 219 ? -31.547 5.115 15.986 1.00 17.23 219 VAL A C 1
ATOM 1740 O O . VAL A 1 219 ? -30.864 5.910 16.645 1.00 17.78 219 VAL A O 1
ATOM 1744 N N . ASN A 1 220 ? -32.827 4.858 16.252 1.00 17.14 220 ASN A N 1
ATOM 1745 C CA . ASN A 1 220 ? -33.534 5.425 17.410 1.00 16.86 220 ASN A CA 1
ATOM 1746 C C . ASN A 1 220 ? -34.503 4.403 18.004 1.00 15.77 220 ASN A C 1
ATOM 1747 O O . ASN A 1 220 ? -34.631 3.298 17.484 1.00 14.93 220 ASN A O 1
ATOM 1752 N N . ALA A 1 221 ? -35.187 4.761 19.092 1.00 15.30 221 ALA A N 1
ATOM 1753 C CA . ALA A 1 221 ? -36.037 3.787 19.802 1.00 15.02 221 ALA A CA 1
ATOM 1754 C C . ALA A 1 221 ? -37.218 3.295 18.970 1.00 15.10 221 ALA A C 1
ATOM 1755 O O . ALA A 1 221 ? -37.746 2.2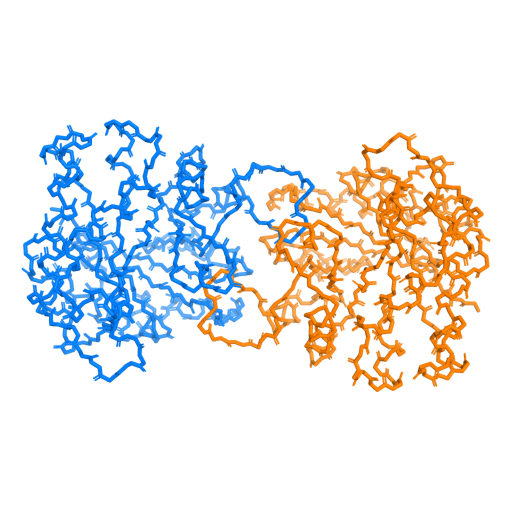07 19.214 1.00 15.81 221 ALA A O 1
ATOM 1757 N N . LYS A 1 222 ? -37.637 4.100 18.004 1.00 15.58 222 LYS A N 1
ATOM 1758 C CA . LYS A 1 222 ? -38.802 3.752 17.187 1.00 15.69 222 LYS A CA 1
ATOM 1759 C C . LYS A 1 222 ? -38.469 2.876 15.973 1.00 15.19 222 LYS A C 1
ATOM 1760 O O . LYS A 1 222 ? -39.356 2.223 15.433 1.00 14.63 222 LYS A O 1
ATOM 1766 N N . ASN A 1 223 ? -37.206 2.858 15.545 1.00 15.25 223 ASN A N 1
ATOM 1767 C CA . ASN A 1 223 ? -36.812 2.033 14.397 1.00 15.60 223 ASN A CA 1
ATOM 1768 C C . ASN A 1 223 ? -35.865 0.875 14.693 1.00 15.60 223 ASN A C 1
ATOM 1769 O O . ASN A 1 223 ? -35.723 -0.035 13.876 1.00 16.56 223 ASN A O 1
ATOM 1774 N N . VAL A 1 224 ? -35.221 0.891 15.856 1.00 15.49 224 VAL A N 1
ATOM 1775 C CA . VAL A 1 224 ? -34.182 -0.107 16.121 1.00 15.62 224 VAL A CA 1
ATOM 1776 C C . VAL A 1 224 ? -34.739 -1.537 16.148 1.00 15.32 224 VAL A C 1
ATOM 1777 O O . VAL A 1 224 ? -34.091 -2.464 15.661 1.00 15.62 224 VAL A O 1
ATOM 1781 N N . GLY A 1 225 ? -35.960 -1.701 16.662 1.00 14.80 225 GLY A N 1
ATOM 1782 C CA . GLY A 1 225 ? -36.584 -3.016 16.754 1.00 14.19 225 GLY A CA 1
ATOM 1783 C C . GLY A 1 225 ? -36.791 -3.660 15.394 1.00 13.35 225 GLY A C 1
ATOM 1784 O O . GLY A 1 225 ? -36.415 -4.814 15.196 1.00 13.85 225 GLY A O 1
ATOM 1785 N N . ASP A 1 226 ? -37.382 -2.912 14.464 1.00 13.53 226 ASP A N 1
ATOM 1786 C CA . ASP A 1 226 ? -37.610 -3.400 13.093 1.00 13.82 226 ASP A CA 1
ATOM 1787 C C . ASP A 1 226 ? -36.286 -3.776 12.434 1.00 13.85 226 ASP A C 1
ATOM 1788 O O . ASP A 1 226 ? -36.208 -4.771 11.723 1.00 14.39 226 ASP A O 1
ATOM 1793 N N . ILE A 1 227 ? -35.254 -2.965 12.666 1.00 14.05 227 ILE A N 1
ATOM 1794 C CA . ILE A 1 227 ? -33.965 -3.167 12.022 1.00 14.17 227 ILE A CA 1
ATOM 1795 C C . ILE A 1 227 ? -33.253 -4.417 12.538 1.00 13.97 227 ILE A C 1
ATOM 1796 O O . ILE A 1 227 ? -32.830 -5.270 11.751 1.00 13.76 227 ILE A O 1
ATOM 1801 N N A VAL A 1 228 ? -33.145 -4.534 13.858 0.70 14.50 228 VAL A N 1
ATOM 1802 N N B VAL A 1 228 ? -33.136 -4.537 13.858 0.30 14.18 228 VAL A N 1
ATOM 1803 C CA A VAL A 1 228 ? -32.440 -5.665 14.451 0.70 15.56 228 VAL A CA 1
ATOM 1804 C CA B VAL A 1 228 ? -32.440 -5.682 14.442 0.30 14.63 228 VAL A CA 1
ATOM 1805 C C A VAL A 1 228 ? -33.254 -6.965 14.296 0.70 15.53 228 VAL A C 1
ATOM 1806 C C B VAL A 1 228 ? -33.275 -6.966 14.410 0.30 15.20 228 VAL A C 1
ATOM 1807 O O A VAL A 1 228 ? -32.694 -8.061 14.296 0.70 15.45 228 VAL A O 1
ATOM 1808 O O B VAL A 1 228 ? -32.750 -8.054 14.646 0.30 15.47 228 VAL A O 1
ATOM 1815 N N . ALA A 1 229 ? -34.567 -6.836 14.105 1.00 15.62 229 ALA A N 1
ATOM 1816 C CA . ALA A 1 229 ? -35.429 -8.003 13.833 1.00 16.47 229 ALA A CA 1
ATOM 1817 C C . ALA A 1 229 ? -35.075 -8.720 12.525 1.00 16.73 229 ALA A C 1
ATOM 1818 O O . ALA A 1 229 ? -35.418 -9.898 12.344 1.00 17.85 229 ALA A O 1
ATOM 1820 N N . GLN A 1 230 ? -34.390 -8.019 11.617 1.00 16.30 230 GLN A N 1
ATOM 1821 C CA . GLN A 1 230 ? -34.042 -8.592 10.319 1.00 16.55 230 GLN A CA 1
ATOM 1822 C C . GLN A 1 230 ? -33.045 -9.733 10.477 1.00 16.75 230 GLN A C 1
ATOM 1823 O O . GLN A 1 230 ? -32.155 -9.672 11.329 1.00 16.05 230 GLN A O 1
ATOM 1829 N N . ASP A 1 231 ? -33.191 -10.767 9.644 1.00 17.21 231 ASP A N 1
ATOM 1830 C CA . ASP A 1 231 ? -32.409 -11.997 9.780 1.00 18.27 231 ASP A CA 1
ATOM 1831 C C . ASP A 1 231 ? -30.899 -11.780 9.757 1.00 17.30 231 ASP A C 1
ATOM 1832 O O . ASP A 1 231 ? -30.163 -12.424 10.502 1.00 17.51 231 ASP A O 1
ATOM 1837 N N . ASP A 1 232 ? -30.440 -10.875 8.898 1.00 15.99 232 ASP A N 1
ATOM 1838 C CA . ASP A 1 232 ? -29.009 -10.692 8.705 1.00 15.23 232 ASP A CA 1
ATOM 1839 C C . ASP A 1 232 ? -28.416 -9.430 9.324 1.00 14.45 232 ASP A C 1
ATOM 1840 O O . ASP A 1 232 ? -27.233 -9.124 9.102 1.00 14.12 232 ASP A O 1
ATOM 1845 N N . VAL A 1 233 ? -29.229 -8.726 10.121 1.00 13.47 233 VAL A N 1
ATOM 1846 C CA . VAL A 1 233 ? -28.795 -7.524 10.845 1.00 13.00 233 VAL A CA 1
ATOM 1847 C C . VAL A 1 233 ? -28.644 -7.866 12.322 1.00 12.63 233 VAL A C 1
ATOM 1848 O O . VAL A 1 233 ? -29.606 -8.293 12.960 1.00 13.26 233 VAL A O 1
ATOM 1852 N N . ASP A 1 234 ? -27.446 -7.659 12.862 1.00 12.43 234 ASP A N 1
ATOM 1853 C CA . ASP A 1 234 ? -27.097 -8.113 14.209 1.00 12.75 234 ASP A CA 1
ATOM 1854 C C . ASP A 1 234 ? -26.925 -7.014 15.239 1.00 12.36 234 ASP A C 1
ATOM 1855 O O . ASP A 1 234 ? -26.377 -7.253 16.304 1.00 13.55 234 ASP A O 1
ATOM 1860 N N . GLY A 1 235 ? -27.389 -5.816 14.933 1.00 11.33 235 GLY A N 1
ATOM 1861 C CA . GLY A 1 235 ? -27.241 -4.717 15.870 1.00 11.26 235 GLY A CA 1
ATOM 1862 C C . GLY A 1 235 ? -26.966 -3.440 15.133 1.00 10.97 235 GLY A C 1
ATOM 1863 O O . GLY A 1 235 ? -27.343 -3.294 13.959 1.00 11.08 235 GLY A O 1
ATOM 1864 N N . GLY A 1 236 ? -26.300 -2.518 15.824 1.00 10.76 236 GLY A N 1
ATOM 1865 C CA . GLY A 1 236 ? -26.116 -1.184 15.306 1.00 10.41 236 GLY A CA 1
ATOM 1866 C C . GLY A 1 236 ? -24.778 -0.587 15.672 1.00 9.97 236 GLY A C 1
ATOM 1867 O O . GLY A 1 236 ? -24.263 -0.833 16.771 1.00 10.53 236 GLY A O 1
ATOM 1868 N N . LEU A 1 237 ? -24.216 0.176 14.735 1.00 10.04 237 LEU A N 1
ATOM 1869 C CA . LEU A 1 237 ? -23.145 1.136 15.025 1.00 9.84 237 LEU A CA 1
ATOM 1870 C C . LEU A 1 237 ? -23.849 2.482 15.086 1.00 10.20 237 LEU A C 1
ATOM 1871 O O . LEU A 1 237 ? -24.217 3.060 14.056 1.00 10.75 237 LEU A O 1
ATOM 1876 N N . VAL A 1 238 ? -24.107 2.915 16.317 1.00 9.94 238 VAL A N 1
ATOM 1877 C CA . VAL A 1 238 ? -25.024 4.007 16.608 1.00 10.23 238 VAL A CA 1
ATOM 1878 C C . VAL A 1 238 ? -24.284 5.334 16.616 1.00 10.12 238 VAL A C 1
ATOM 1879 O O . VAL A 1 238 ? -23.182 5.425 17.157 1.00 10.90 238 VAL A O 1
ATOM 1883 N N . GLY A 1 239 ? -24.895 6.357 16.027 1.00 11.11 239 GLY A N 1
ATOM 1884 C CA . GLY A 1 239 ? -24.321 7.698 15.987 1.00 11.72 239 GLY A CA 1
ATOM 1885 C C . GLY A 1 239 ? -24.767 8.546 17.165 1.00 11.91 239 GLY A C 1
ATOM 1886 O O . GLY A 1 239 ? -24.451 8.244 18.316 1.00 11.86 239 GLY A O 1
ATOM 1887 N N . GLY A 1 240 ? -25.511 9.607 16.877 1.00 12.55 240 GLY A N 1
ATOM 1888 C CA . GLY A 1 240 ? -25.891 10.596 17.884 1.00 13.03 240 GLY A CA 1
ATOM 1889 C C . GLY A 1 240 ? -26.553 10.075 19.145 1.00 12.75 240 GLY A C 1
ATOM 1890 O O . GLY A 1 240 ? -26.293 10.601 20.238 1.00 13.42 240 GLY A O 1
ATOM 1891 N N . ALA A 1 241 ? -27.396 9.050 19.024 1.00 12.90 241 ALA A N 1
ATOM 1892 C CA . ALA A 1 241 ? -28.044 8.458 20.207 1.00 12.35 241 ALA A CA 1
ATOM 1893 C C . ALA A 1 241 ? -27.062 7.894 21.236 1.00 11.96 241 ALA A C 1
ATOM 1894 O O . ALA A 1 241 ? -27.409 7.748 22.416 1.00 12.75 241 ALA A O 1
ATOM 1896 N N A SER A 1 242 ? -25.841 7.598 20.804 0.70 11.49 242 SER A N 1
ATOM 1897 N N B SER A 1 242 ? -25.841 7.590 20.783 0.30 10.95 242 SER A N 1
ATOM 1898 C CA A SER A 1 242 ? -24.844 7.051 21.715 0.70 11.28 242 SER A CA 1
ATOM 1899 C CA B SER A 1 242 ? -24.751 7.113 21.646 0.30 10.10 242 SER A CA 1
ATOM 1900 C C A SER A 1 242 ? -24.378 8.068 22.767 0.70 10.92 242 SER A C 1
ATOM 1901 C C B SER A 1 242 ? -24.480 8.060 22.802 0.30 10.17 242 SER A C 1
ATOM 1902 O O A SER A 1 242 ? -23.780 7.686 23.769 0.70 10.12 242 SER A O 1
ATOM 1903 O O B SER A 1 242 ? -24.106 7.629 23.892 0.30 9.86 242 SER A O 1
ATOM 1908 N N . LEU A 1 243 ? -24.671 9.350 22.547 1.00 10.12 243 LEU A N 1
ATOM 1909 C CA . LEU A 1 243 ? -24.258 10.400 23.484 1.00 10.22 243 LEU A CA 1
ATOM 1910 C C . LEU A 1 243 ? -25.246 10.643 24.622 1.00 10.96 243 LEU A C 1
ATOM 1911 O O . LEU A 1 243 ? -24.930 11.378 25.562 1.00 11.40 243 LEU A O 1
ATOM 1916 N N . ASP A 1 244 ? -26.425 10.033 24.542 1.00 11.89 244 ASP A N 1
ATOM 1917 C CA . ASP A 1 244 ? -27.444 10.141 25.581 1.00 12.69 244 ASP A CA 1
ATOM 1918 C C . ASP A 1 244 ? -27.517 8.770 26.237 1.00 12.17 244 ASP A C 1
ATOM 1919 O O . ASP A 1 244 ? -27.934 7.801 25.609 1.00 11.75 244 ASP A O 1
ATOM 1924 N N . GLY A 1 245 ? -27.090 8.679 27.497 1.00 12.06 245 GLY A N 1
ATOM 1925 C CA . GLY A 1 245 ? -26.947 7.379 28.155 1.00 12.02 245 GLY A CA 1
ATOM 1926 C C . GLY A 1 245 ? -28.246 6.599 28.251 1.00 12.25 245 GLY A C 1
ATOM 1927 O O . GLY A 1 245 ? -28.261 5.388 28.046 1.00 12.08 245 GLY A O 1
ATOM 1928 N N A GLU A 1 246 ? -29.324 7.314 28.567 0.60 12.96 246 GLU A N 1
ATOM 1929 N N B GLU A 1 246 ? -29.345 7.282 28.561 0.40 12.54 246 GLU A N 1
ATOM 1930 C CA A GLU A 1 246 ? -30.667 6.740 28.643 0.60 13.57 246 GLU A CA 1
ATOM 1931 C CA B GLU A 1 246 ? -30.635 6.600 28.650 0.40 12.85 246 GLU A CA 1
ATOM 1932 C C A GLU A 1 246 ? -31.096 6.167 27.297 0.60 12.81 246 GLU A C 1
ATOM 1933 C C B GLU A 1 246 ? -31.144 6.145 27.280 0.40 12.50 246 GLU A C 1
ATOM 1934 O O A GLU A 1 246 ? -31.500 5.007 27.202 0.60 12.79 246 GLU A O 1
ATOM 1935 O O B GLU A 1 246 ? -31.665 5.035 27.151 0.40 12.60 246 GLU A O 1
ATOM 1946 N N . HIS A 1 247 ? -30.990 6.993 26.261 1.00 12.47 247 HIS A N 1
ATOM 1947 C CA . HIS A 1 247 ? -31.391 6.604 24.908 1.00 12.60 247 HIS A CA 1
ATOM 1948 C C . HIS A 1 247 ? -30.568 5.411 24.421 1.00 11.54 247 HIS A C 1
ATOM 1949 O O . HIS A 1 247 ? -31.108 4.448 23.870 1.00 11.69 247 HIS A O 1
ATOM 1956 N N . PHE A 1 248 ? -29.260 5.460 24.658 1.00 10.63 248 PHE A N 1
ATOM 1957 C CA . PHE A 1 248 ? -28.395 4.380 24.233 1.00 9.99 248 PHE A CA 1
ATOM 1958 C C . PHE A 1 248 ? -28.730 3.070 24.957 1.00 10.13 248 PHE A C 1
ATOM 1959 O O . PHE A 1 248 ? -28.808 2.006 24.324 1.00 10.17 248 PHE A O 1
ATOM 1967 N N . ALA A 1 249 ? -28.931 3.131 26.278 1.00 10.60 249 ALA A N 1
ATOM 1968 C CA . ALA A 1 249 ? -29.358 1.943 27.029 1.00 10.63 249 ALA A CA 1
ATOM 1969 C C . ALA A 1 249 ? -30.668 1.360 26.490 1.00 10.83 249 ALA A C 1
ATOM 1970 O O . ALA A 1 249 ? -30.818 0.137 26.415 1.00 11.26 249 ALA A O 1
ATOM 1972 N N . THR A 1 250 ? -31.604 2.230 26.113 1.00 11.80 250 THR A N 1
ATOM 1973 C CA . THR A 1 250 ? -32.873 1.790 25.532 1.00 12.43 250 THR A CA 1
ATOM 1974 C C . THR A 1 250 ? -32.644 0.993 24.242 1.00 12.33 250 THR A C 1
ATOM 1975 O O . THR A 1 250 ? -33.247 -0.063 24.048 1.00 12.41 250 THR A O 1
ATOM 1979 N N . LEU A 1 251 ? -31.746 1.475 23.384 1.00 12.18 251 LEU A N 1
ATOM 1980 C CA . LEU A 1 251 ? -31.430 0.753 22.147 1.00 11.89 251 LEU A CA 1
ATOM 1981 C C . LEU A 1 251 ? -30.876 -0.636 22.453 1.00 12.27 251 LEU A C 1
ATOM 1982 O O . LEU A 1 251 ? -31.250 -1.624 21.811 1.00 12.25 251 LEU A O 1
ATOM 1987 N N . ALA A 1 252 ? -29.988 -0.714 23.443 1.00 12.37 252 ALA A N 1
ATOM 1988 C CA . ALA A 1 252 ? -29.428 -2.000 23.832 1.00 12.41 252 ALA A CA 1
ATOM 1989 C C . ALA A 1 252 ? -30.511 -2.966 24.326 1.00 12.87 252 ALA A C 1
ATOM 1990 O O . ALA A 1 252 ? -30.521 -4.139 23.953 1.00 13.24 252 ALA A O 1
ATOM 1992 N N . ALA A 1 253 ? -31.423 -2.459 25.156 1.00 12.85 253 ALA A N 1
ATOM 1993 C CA . ALA A 1 253 ? -32.508 -3.275 25.706 1.00 13.80 253 ALA A CA 1
ATOM 1994 C C . ALA A 1 253 ? -33.417 -3.809 24.600 1.00 14.17 253 ALA A C 1
ATOM 1995 O O . ALA A 1 253 ? -33.810 -4.974 24.630 1.00 15.01 253 ALA A O 1
ATOM 1997 N N . ILE A 1 254 ? -33.723 -2.969 23.611 1.00 14.26 254 ILE A N 1
ATOM 1998 C CA . ILE A 1 254 ? -34.551 -3.402 22.478 1.00 14.71 254 ILE A CA 1
ATOM 1999 C C . ILE A 1 254 ? -33.833 -4.486 21.674 1.00 15.53 254 ILE A C 1
ATOM 2000 O O . ILE A 1 254 ? -34.421 -5.524 21.372 1.00 16.51 254 ILE A O 1
ATOM 2005 N N . ALA A 1 255 ? -32.556 -4.265 21.368 1.00 15.88 255 ALA A N 1
ATOM 2006 C CA . ALA A 1 255 ? -31.774 -5.244 20.607 1.00 16.61 255 ALA A CA 1
ATOM 2007 C C . ALA A 1 255 ? -31.651 -6.597 21.312 1.00 17.36 255 ALA A C 1
ATOM 2008 O O . ALA A 1 255 ? -31.627 -7.647 20.662 1.00 18.50 255 ALA A O 1
ATOM 2010 N N . ALA A 1 256 ? -31.598 -6.564 22.643 1.00 17.81 256 ALA A N 1
ATOM 2011 C CA . ALA A 1 256 ? -31.502 -7.769 23.458 1.00 19.25 256 ALA A CA 1
ATOM 2012 C C . ALA A 1 256 ? -32.730 -8.667 23.295 1.00 20.78 256 ALA A C 1
ATOM 2013 O O . ALA A 1 256 ? -32.616 -9.896 23.326 1.00 21.79 256 ALA A O 1
ATOM 2015 N N . GLY A 1 257 ? -33.893 -8.047 23.104 1.00 21.95 257 GLY A N 1
ATOM 2016 C CA . GLY A 1 257 ? -35.149 -8.777 22.932 1.00 23.67 257 GLY A CA 1
ATOM 2017 C C . GLY A 1 257 ? -35.580 -9.536 24.173 1.00 24.95 257 GLY A C 1
ATOM 2018 O O . GLY A 1 257 ? -35.075 -9.296 25.270 1.00 25.58 257 GLY A O 1
ATOM 2019 N N . SER B 1 2 ? 16.218 38.246 26.643 1.00 28.71 2 SER B N 1
ATOM 2020 C CA . SER B 1 2 ? 16.435 37.033 25.803 1.00 27.88 2 SER B CA 1
ATOM 2021 C C . SER B 1 2 ? 15.272 36.051 25.934 1.00 25.87 2 SER B C 1
ATOM 2022 O O . SER B 1 2 ? 14.602 35.995 26.968 1.00 26.61 2 SER B O 1
ATOM 2025 N N . ARG B 1 3 ? 15.038 35.282 24.874 1.00 22.04 3 ARG B N 1
ATOM 2026 C CA . ARG B 1 3 ? 14.017 34.237 24.871 1.00 18.40 3 ARG B CA 1
ATOM 2027 C C . ARG B 1 3 ? 14.526 33.014 25.624 1.00 16.90 3 ARG B C 1
ATOM 2028 O O . ARG B 1 3 ? 15.659 32.588 25.431 1.00 16.64 3 ARG B O 1
ATOM 2036 N N . LYS B 1 4 ? 13.693 32.471 26.504 1.00 15.97 4 LYS B N 1
ATOM 2037 C CA . LYS B 1 4 ? 14.047 31.271 27.258 1.00 14.92 4 LYS B CA 1
ATOM 2038 C C . LYS B 1 4 ? 13.978 30.055 26.326 1.00 13.83 4 LYS B C 1
ATOM 2039 O O . LYS B 1 4 ? 12.996 29.900 25.610 1.00 13.86 4 LYS B O 1
ATOM 2045 N N . PRO B 1 5 ? 15.028 29.212 26.309 1.00 12.75 5 PRO B N 1
ATOM 2046 C CA . PRO B 1 5 ? 14.978 28.061 25.403 1.00 12.83 5 PRO B CA 1
ATOM 2047 C C . PRO B 1 5 ? 13.874 27.063 25.754 1.00 11.36 5 PRO B C 1
ATOM 2048 O O . PRO B 1 5 ? 13.445 26.955 26.920 1.00 12.00 5 PRO B O 1
ATOM 2052 N N . LEU B 1 6 ? 13.429 26.341 24.729 1.00 10.49 6 LEU B N 1
ATOM 2053 C CA . LEU B 1 6 ? 12.369 25.351 24.840 1.00 9.91 6 LEU B CA 1
ATOM 2054 C C . LEU B 1 6 ? 12.832 24.053 24.192 1.00 9.53 6 LEU B C 1
ATOM 2055 O O . LEU B 1 6 ? 13.237 24.041 23.028 1.00 10.35 6 LEU B O 1
ATOM 2060 N N . ILE B 1 7 ? 12.772 22.967 24.955 1.00 9.18 7 ILE B N 1
ATOM 2061 C CA . ILE B 1 7 ? 13.072 21.635 24.445 1.00 9.23 7 ILE B CA 1
ATOM 2062 C C . ILE B 1 7 ? 11.777 20.843 24.515 1.00 8.99 7 ILE B C 1
ATOM 2063 O O . ILE B 1 7 ? 11.283 20.532 25.604 1.00 9.49 7 ILE B O 1
ATOM 2068 N N . ALA B 1 8 ? 11.219 20.542 23.344 1.00 8.80 8 ALA B N 1
ATOM 2069 C CA . ALA B 1 8 ? 9.952 19.841 23.257 1.00 8.84 8 ALA B CA 1
ATOM 2070 C C . ALA B 1 8 ? 10.177 18.481 22.612 1.00 8.43 8 ALA B C 1
ATOM 2071 O O . ALA B 1 8 ? 10.691 18.402 21.498 1.00 9.24 8 ALA B O 1
ATOM 2073 N N . GLY B 1 9 ? 9.792 17.411 23.300 1.00 7.91 9 GLY B N 1
ATOM 2074 C CA . GLY B 1 9 ? 10.021 16.067 22.787 1.00 7.70 9 GLY B CA 1
ATOM 2075 C C . GLY B 1 9 ? 8.827 15.494 22.049 1.00 7.16 9 GLY B C 1
ATOM 2076 O O . GLY B 1 9 ? 7.823 15.153 22.669 1.00 7.49 9 GLY B O 1
ATOM 2077 N N . ASN B 1 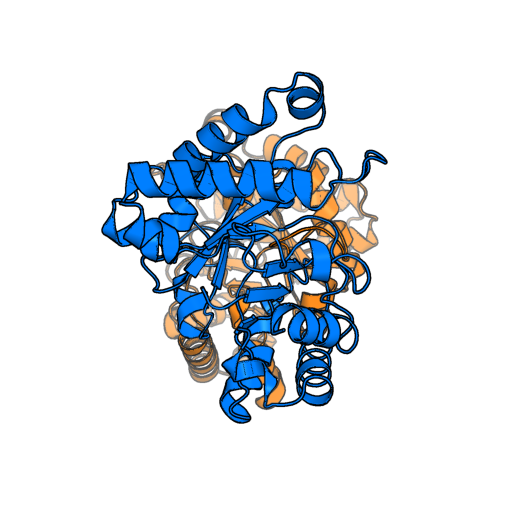10 ? 8.942 15.361 20.735 1.00 6.81 10 ASN B N 1
ATOM 2078 C CA . ASN B 1 10 ? 7.904 14.736 19.933 1.00 6.99 10 ASN B CA 1
ATOM 2079 C C . ASN B 1 10 ? 8.091 13.232 19.955 1.00 7.12 10 ASN B C 1
ATOM 2080 O O . ASN B 1 10 ? 8.984 12.691 19.290 1.00 7.65 10 ASN B O 1
ATOM 2085 N N . TRP B 1 11 ? 7.245 12.543 20.712 1.00 7.12 11 TRP B N 1
ATOM 2086 C CA . TRP B 1 11 ? 7.371 11.092 20.810 1.00 6.96 11 TRP B CA 1
ATOM 2087 C C . TRP B 1 11 ? 6.951 10.380 19.539 1.00 7.19 11 TRP B C 1
ATOM 2088 O O . TRP B 1 11 ? 7.278 9.211 19.361 1.00 7.57 11 TRP B O 1
ATOM 2099 N N . LYS B 1 12 ? 6.226 11.075 18.662 1.00 6.83 12 LYS B N 1
ATOM 2100 C CA . LYS B 1 12 ? 5.644 10.462 17.464 1.00 7.14 12 LYS B CA 1
ATOM 2101 C C . LYS B 1 12 ? 4.770 9.276 17.862 1.00 7.19 12 LYS B C 1
ATOM 2102 O O . LYS B 1 12 ? 4.191 9.293 18.962 1.00 7.03 12 LYS B O 1
ATOM 2108 N N . MET B 1 13 ? 4.642 8.263 17.000 1.00 6.77 13 MET B N 1
ATOM 2109 C CA . MET B 1 13 ? 3.742 7.153 17.330 1.00 7.06 13 MET B CA 1
ATOM 2110 C C . MET B 1 13 ? 4.509 6.080 18.093 1.00 7.66 13 MET B C 1
ATOM 2111 O O . MET B 1 13 ? 4.784 4.995 17.586 1.00 8.25 13 MET B O 1
ATOM 2116 N N . ASN B 1 14 ? 4.837 6.410 19.339 1.00 7.96 14 ASN B N 1
ATOM 2117 C CA . ASN B 1 14 ? 5.611 5.530 20.208 1.00 8.02 14 ASN B CA 1
ATOM 2118 C C . ASN B 1 14 ? 5.150 5.700 21.635 1.00 8.24 14 ASN B C 1
ATOM 2119 O O . ASN B 1 14 ? 4.862 6.824 22.067 1.00 8.34 14 ASN B O 1
ATOM 2124 N N . LEU B 1 15 ? 5.092 4.557 22.329 1.00 7.97 15 LEU B N 1
ATOM 2125 C CA . LEU B 1 15 ? 4.907 4.401 23.786 1.00 8.32 15 LEU B CA 1
ATOM 2126 C C . LEU B 1 15 ? 3.457 4.296 24.210 1.00 8.24 15 LEU B C 1
ATOM 2127 O O . LEU B 1 15 ? 2.659 5.222 24.015 1.00 8.38 15 LEU B O 1
ATOM 2132 N N . ASN B 1 16 ? 3.114 3.142 24.771 1.00 7.92 16 ASN B N 1
ATOM 2133 C CA . ASN B 1 16 ? 1.798 2.948 25.362 1.00 8.08 16 ASN B CA 1
ATOM 2134 C C . ASN B 1 16 ? 1.704 3.698 26.697 1.00 7.91 16 ASN B C 1
ATOM 2135 O O . ASN B 1 16 ? 2.658 4.372 27.113 1.00 8.22 16 ASN B O 1
ATOM 2140 N N . HIS B 1 17 ? 0.566 3.591 27.380 1.00 7.69 17 HIS B N 1
ATOM 2141 C CA . HIS B 1 17 ? 0.361 4.436 28.554 1.00 8.15 17 HIS B CA 1
ATOM 2142 C C . HIS B 1 17 ? 1.256 4.072 29.742 1.00 8.42 17 HIS B C 1
ATOM 2143 O O . HIS B 1 17 ? 1.645 4.951 30.509 1.00 9.46 17 HIS B O 1
ATOM 2150 N N . TYR B 1 18 ? 1.591 2.788 29.868 1.00 8.41 18 TYR B N 1
ATOM 2151 C CA . TYR B 1 18 ? 2.528 2.363 30.898 1.00 9.37 18 TYR B CA 1
ATOM 2152 C C . TYR B 1 18 ? 3.905 2.946 30.603 1.00 9.08 18 TYR B C 1
ATOM 2153 O O . TYR B 1 18 ? 4.587 3.450 31.497 1.00 9.69 18 TYR B O 1
ATOM 2162 N N . GLU B 1 19 ? 4.319 2.863 29.340 1.00 8.83 19 GLU B N 1
ATOM 2163 C CA . GLU B 1 19 ? 5.624 3.377 28.956 1.00 8.88 19 GLU B CA 1
ATOM 2164 C C . GLU B 1 19 ? 5.696 4.902 29.089 1.00 8.58 19 GLU B C 1
ATOM 2165 O O . GLU B 1 19 ? 6.742 5.445 29.411 1.00 9.10 19 GLU B O 1
ATOM 2171 N N . ALA B 1 20 ? 4.566 5.574 28.860 1.00 8.19 20 ALA B N 1
ATOM 2172 C CA . ALA B 1 20 ? 4.486 7.025 29.004 1.00 8.21 20 ALA B CA 1
ATOM 2173 C C . ALA B 1 20 ? 4.724 7.436 30.460 1.00 9.08 20 ALA B C 1
ATOM 2174 O O . ALA B 1 20 ? 5.474 8.370 30.747 1.00 9.38 20 ALA B O 1
ATOM 2176 N N . ILE B 1 21 ? 4.062 6.732 31.370 1.00 9.23 21 ILE B N 1
ATOM 2177 C CA . ILE B 1 21 ? 4.218 6.971 32.796 1.00 10.35 21 ILE B CA 1
ATOM 2178 C C . ILE B 1 21 ? 5.680 6.767 33.209 1.00 9.88 21 ILE B C 1
ATOM 2179 O O . ILE B 1 21 ? 6.262 7.584 33.933 1.00 10.48 21 ILE B O 1
ATOM 2184 N N . ALA B 1 22 ? 6.276 5.681 32.729 1.00 9.28 22 ALA B N 1
ATOM 2185 C CA . ALA B 1 22 ? 7.663 5.387 33.084 1.00 9.64 22 ALA B CA 1
ATOM 2186 C C . ALA B 1 22 ? 8.613 6.459 32.541 1.00 9.95 22 ALA B C 1
ATOM 2187 O O . ALA B 1 22 ? 9.537 6.881 33.240 1.00 10.52 22 ALA B O 1
ATOM 2189 N N . LEU B 1 23 ? 8.394 6.899 31.303 1.00 9.34 23 LEU B N 1
ATOM 2190 C CA . LEU B 1 23 ? 9.281 7.886 30.697 1.00 9.52 23 LEU B CA 1
ATOM 2191 C C . LEU B 1 23 ? 9.191 9.236 31.405 1.00 9.17 23 LEU B C 1
ATOM 2192 O O . LEU B 1 23 ? 10.223 9.864 31.683 1.00 9.57 23 LEU B O 1
ATOM 2197 N N . VAL B 1 24 ? 7.974 9.686 31.711 1.00 9.39 24 VAL B N 1
ATOM 2198 C CA . VAL B 1 24 ? 7.833 10.963 32.402 1.00 9.85 24 VAL B CA 1
ATOM 2199 C C . VAL B 1 24 ? 8.516 10.917 33.771 1.00 10.15 24 VAL B C 1
ATOM 2200 O O . VAL B 1 24 ? 9.231 11.858 34.148 1.00 10.29 24 VAL B O 1
ATOM 2204 N N . GLN B 1 25 ? 8.335 9.813 34.493 1.00 10.36 25 GLN B N 1
ATOM 2205 C CA . GLN B 1 25 ? 8.987 9.671 35.790 1.00 11.22 25 GLN B CA 1
ATOM 2206 C C . GLN B 1 25 ? 10.509 9.603 35.656 1.00 11.41 25 GLN B C 1
ATOM 2207 O O . GLN B 1 25 ? 11.234 10.177 36.477 1.00 11.41 25 GLN B O 1
ATOM 2213 N N . LYS B 1 26 ? 11.002 8.960 34.598 1.00 11.44 26 LYS B N 1
ATOM 2214 C CA . LYS B 1 26 ? 12.449 8.916 34.363 1.00 12.21 26 LYS B CA 1
ATOM 2215 C C . LYS B 1 26 ? 13.013 10.312 34.052 1.00 11.95 26 LYS B C 1
ATOM 2216 O O . LYS B 1 26 ? 14.065 10.685 34.565 1.00 12.40 26 LYS B O 1
ATOM 2222 N N . ILE B 1 27 ? 12.306 11.086 33.230 1.00 11.66 27 ILE B N 1
ATOM 2223 C CA . ILE B 1 27 ? 12.717 12.465 32.957 1.00 11.84 27 ILE B CA 1
ATOM 2224 C C . ILE B 1 27 ? 12.724 13.297 34.238 1.00 12.52 27 ILE B C 1
ATOM 2225 O O . ILE B 1 27 ? 13.697 13.997 34.521 1.00 12.88 27 ILE B O 1
ATOM 2230 N N . ALA B 1 28 ? 11.660 13.199 35.028 1.00 13.19 28 ALA B N 1
ATOM 2231 C CA . ALA B 1 28 ? 11.583 13.958 36.277 1.00 13.94 28 ALA B CA 1
ATOM 2232 C C . ALA B 1 28 ? 12.700 13.581 37.249 1.00 14.36 28 ALA B C 1
ATOM 2233 O O . ALA B 1 28 ? 13.249 14.457 37.927 1.00 14.91 28 ALA B O 1
ATOM 2235 N N . PHE B 1 29 ? 13.034 12.289 37.303 1.00 14.22 29 PHE B N 1
ATOM 2236 C CA . PHE B 1 29 ? 14.115 11.790 38.152 1.00 15.34 29 PHE B CA 1
ATOM 2237 C C . PHE B 1 29 ? 15.480 12.295 37.683 1.00 15.67 29 PHE B C 1
ATOM 2238 O O . PHE B 1 29 ? 16.356 12.590 38.498 1.00 16.14 29 PHE B O 1
ATOM 2246 N N . SER B 1 30 ? 15.656 12.391 36.370 1.00 15.52 30 SER B N 1
ATOM 2247 C CA . SER B 1 30 ? 16.979 12.583 35.769 1.00 15.85 30 SER B CA 1
ATOM 2248 C C . SER B 1 30 ? 17.393 14.040 35.626 1.00 15.84 30 SER B C 1
ATOM 2249 O O . SER B 1 30 ? 18.589 14.331 35.591 1.00 16.86 30 SER B O 1
ATOM 2252 N N . LEU B 1 31 ? 16.425 14.945 35.512 1.00 15.84 31 LEU B N 1
ATOM 2253 C CA . LEU B 1 31 ? 16.720 16.363 35.301 1.00 16.30 31 LEU B CA 1
ATOM 2254 C C . LEU B 1 31 ? 16.686 17.160 36.609 1.00 17.33 31 LEU B C 1
ATOM 2255 O O . LEU B 1 31 ? 15.618 17.351 37.184 1.00 18.02 31 LEU B O 1
ATOM 2260 N N . PRO B 1 32 ? 17.857 17.636 37.082 1.00 18.47 32 PRO B N 1
ATOM 2261 C CA . PRO B 1 32 ? 17.844 18.436 38.311 1.00 19.31 32 PRO B CA 1
ATOM 2262 C C . PRO B 1 32 ? 16.932 19.664 38.203 1.00 19.72 32 PRO B C 1
ATOM 2263 O O . PRO B 1 32 ? 16.885 20.317 37.146 1.00 19.21 32 PRO B O 1
ATOM 2267 N N . ASP B 1 33 ? 16.209 19.956 39.288 1.00 20.54 33 ASP B N 1
ATOM 2268 C CA . ASP B 1 33 ? 15.222 21.044 39.338 1.00 21.43 33 ASP B CA 1
ATOM 2269 C C . ASP B 1 33 ? 15.773 22.387 38.878 1.00 21.09 33 ASP B C 1
ATOM 2270 O O . ASP B 1 33 ? 15.057 23.161 38.236 1.00 21.28 33 ASP B O 1
ATOM 2275 N N . LYS B 1 34 ? 17.033 22.660 39.211 1.00 21.19 34 LYS B N 1
ATOM 2276 C CA . LYS B 1 34 ? 17.657 23.948 38.892 1.00 21.20 34 LYS B CA 1
ATOM 2277 C C . LYS B 1 34 ? 17.563 24.313 37.407 1.00 20.38 34 LYS B C 1
ATOM 2278 O O . LYS B 1 34 ? 17.531 25.495 37.058 1.00 20.99 34 LYS B O 1
ATOM 2284 N N . TYR B 1 35 ? 17.500 23.304 36.539 1.00 18.93 35 TYR B N 1
ATOM 2285 C CA . TYR B 1 35 ? 17.492 23.565 35.100 1.00 17.74 35 TYR B CA 1
ATOM 2286 C C . TYR B 1 35 ? 16.208 24.217 34.591 1.00 16.71 35 TYR B C 1
ATOM 2287 O O . TYR B 1 35 ? 16.251 24.940 33.611 1.00 16.06 35 TYR B O 1
ATOM 2296 N N . TYR B 1 36 ? 15.077 23.978 35.256 1.00 15.76 36 TYR B N 1
ATOM 2297 C CA . TYR B 1 36 ? 13.795 24.523 34.789 1.00 15.27 36 TYR B CA 1
ATOM 2298 C C . TYR B 1 36 ? 13.749 26.046 34.808 1.00 15.31 36 TYR B C 1
ATOM 2299 O O . TYR B 1 36 ? 12.988 26.656 34.054 1.00 14.56 36 TYR B O 1
ATOM 2308 N N . ASP B 1 37 ? 14.578 26.667 35.646 1.00 15.78 37 ASP B N 1
ATOM 2309 C CA . ASP B 1 37 ? 14.689 28.125 35.634 1.00 16.81 37 ASP B CA 1
ATOM 2310 C C . ASP B 1 37 ? 15.323 28.648 34.349 1.00 16.54 37 ASP B C 1
ATOM 2311 O O . ASP B 1 37 ? 15.171 29.827 34.024 1.00 17.35 37 ASP B O 1
ATOM 2316 N N . ARG B 1 38 ? 16.023 27.772 33.630 1.00 15.84 38 ARG B N 1
ATOM 2317 C CA . ARG B 1 38 ? 16.811 28.179 32.466 1.00 15.87 38 ARG B CA 1
ATOM 2318 C C . ARG B 1 38 ? 16.363 27.539 31.151 1.00 14.75 38 ARG B C 1
ATOM 2319 O O . ARG B 1 38 ? 16.835 27.918 30.085 1.00 15.15 38 ARG B O 1
ATOM 2327 N N . VAL B 1 39 ? 15.459 26.564 31.219 1.00 13.36 39 VAL B N 1
ATOM 2328 C CA . VAL B 1 39 ? 14.937 25.928 30.009 1.00 12.66 39 VAL B CA 1
ATOM 2329 C C . VAL B 1 39 ? 13.523 25.442 30.293 1.00 11.75 39 VAL B C 1
ATOM 2330 O O . VAL B 1 39 ? 13.233 24.944 31.383 1.00 12.20 39 VAL B O 1
ATOM 2334 N N . ASP B 1 40 ? 12.635 25.621 29.324 1.00 10.71 40 ASP B N 1
ATOM 2335 C CA . ASP B 1 40 ? 11.315 25.009 29.374 1.00 10.45 40 ASP B CA 1
ATOM 2336 C C . ASP B 1 40 ? 11.374 23.642 28.710 1.00 9.97 40 ASP B C 1
ATOM 2337 O O . ASP B 1 40 ? 12.012 23.477 27.667 1.00 10.07 40 ASP B O 1
ATOM 2342 N N . VAL B 1 41 ? 10.730 22.660 29.327 1.00 9.34 41 VAL B N 1
ATOM 2343 C CA . VAL B 1 41 ? 10.794 21.282 28.857 1.00 9.48 41 VAL B CA 1
ATOM 2344 C C . VAL B 1 41 ? 9.369 20.764 28.692 1.00 8.84 41 VAL B C 1
ATOM 2345 O O . VAL B 1 41 ? 8.548 20.887 29.616 1.00 9.62 41 VAL B O 1
ATOM 2349 N N . ALA B 1 42 ? 9.074 20.201 27.517 1.00 8.20 42 ALA B N 1
ATOM 2350 C CA . ALA B 1 42 ? 7.754 19.630 27.234 1.00 7.98 42 ALA B CA 1
ATOM 2351 C C . ALA B 1 42 ? 7.870 18.249 26.614 1.00 7.70 42 ALA B C 1
ATOM 2352 O O . ALA B 1 42 ? 8.815 17.975 25.870 1.00 8.17 42 ALA B O 1
ATOM 2354 N N . VAL B 1 43 ? 6.907 17.390 26.927 1.00 7.19 43 VAL B N 1
ATOM 2355 C CA . VAL B 1 43 ? 6.769 16.094 26.254 1.00 7.45 43 VAL B CA 1
ATOM 2356 C C . VAL B 1 43 ? 5.505 16.107 25.408 1.00 6.80 43 VAL B C 1
ATOM 2357 O O . VAL B 1 43 ? 4.495 16.707 25.804 1.00 7.26 43 VAL B O 1
ATOM 2361 N N . ILE B 1 44 ? 5.550 15.435 24.260 1.00 6.75 44 ILE B N 1
ATOM 2362 C CA A ILE B 1 44 ? 4.435 15.452 23.310 0.50 6.82 44 ILE B CA 1
ATOM 2363 C CA B ILE B 1 44 ? 4.421 15.446 23.324 0.50 6.62 44 ILE B CA 1
ATOM 2364 C C . ILE B 1 44 ? 4.048 14.011 22.954 1.00 6.85 44 ILE B C 1
ATOM 2365 O O . ILE B 1 44 ? 4.479 13.481 21.928 1.00 7.22 44 ILE B O 1
ATOM 2374 N N . PRO B 1 45 ? 3.238 13.362 23.816 1.00 6.90 45 PRO B N 1
ATOM 2375 C CA . PRO B 1 45 ? 2.896 11.955 23.627 1.00 7.40 45 PRO B CA 1
ATOM 2376 C C . PRO B 1 45 ? 1.747 11.735 22.652 1.00 7.18 45 PRO B C 1
ATOM 2377 O O . PRO B 1 45 ? 1.020 12.679 22.327 1.00 7.59 45 PRO B O 1
ATOM 2381 N N . PRO B 1 46 ? 1.550 10.473 22.227 1.00 6.49 46 PRO B N 1
ATOM 2382 C CA . PRO B 1 46 ? 0.320 10.107 21.531 1.00 6.84 46 PRO B CA 1
ATOM 2383 C C . PRO B 1 46 ? -0.931 10.472 22.333 1.00 6.56 46 PRO B C 1
ATOM 2384 O O . PRO B 1 46 ? -0.903 10.522 23.580 1.00 7.23 46 PRO B O 1
ATOM 2388 N N . PHE B 1 47 ? -2.047 10.648 21.621 1.00 6.22 47 PHE B N 1
ATOM 2389 C CA . PHE B 1 47 ? -3.301 11.069 22.253 1.00 6.62 47 PHE B CA 1
ATOM 2390 C C . PHE B 1 47 ? -3.695 10.199 23.435 1.00 6.48 47 PHE B C 1
ATOM 2391 O O . PHE B 1 47 ? -4.221 10.682 24.438 1.00 7.50 47 PHE B O 1
ATOM 2399 N N . THR B 1 48 ? -3.490 8.893 23.288 1.00 6.26 48 THR B N 1
ATOM 2400 C CA . THR B 1 48 ? -3.960 7.929 24.262 1.00 6.87 48 THR B CA 1
ATOM 2401 C C . THR B 1 48 ? -3.170 7.971 25.577 1.00 6.81 48 THR B C 1
ATOM 2402 O O . THR B 1 48 ? -3.598 7.366 26.551 1.00 7.75 48 THR B O 1
ATOM 2406 N N . ASP B 1 49 ? -2.031 8.671 25.587 1.00 6.62 49 ASP B N 1
ATOM 2407 C CA . ASP B 1 49 ? -1.162 8.774 26.767 1.00 6.90 49 ASP B CA 1
ATOM 2408 C C . ASP B 1 49 ? -1.397 10.050 27.568 1.00 7.24 49 ASP B C 1
ATOM 2409 O O . ASP B 1 49 ? -0.775 10.246 28.611 1.00 7.84 49 ASP B O 1
ATOM 2414 N N . LEU B 1 50 ? -2.234 10.955 27.066 1.00 6.91 50 LEU B N 1
ATOM 2415 C CA . LEU B 1 50 ? -2.306 12.304 27.650 1.00 7.03 50 LEU B CA 1
ATOM 2416 C C . LEU B 1 50 ? -2.883 12.353 29.064 1.00 7.26 50 LEU B C 1
ATOM 2417 O O . LEU B 1 50 ? -2.355 13.055 29.921 1.00 7.33 50 LEU B O 1
ATOM 2422 N N A ARG B 1 51 ? -3.963 11.618 29.310 0.90 6.92 51 ARG B N 1
ATOM 2423 N N B ARG B 1 51 ? -3.954 11.597 29.299 0.10 7.53 51 ARG B N 1
ATOM 2424 C CA A ARG B 1 51 ? -4.532 11.596 30.650 0.90 7.62 51 ARG B CA 1
ATOM 2425 C CA B ARG B 1 51 ? -4.580 11.531 30.619 0.10 7.86 51 ARG B CA 1
ATOM 2426 C C A ARG B 1 51 ? -3.515 11.086 31.668 0.90 7.87 51 ARG B C 1
ATOM 2427 C C B ARG B 1 51 ? -3.631 10.991 31.687 0.10 8.24 51 ARG B C 1
ATOM 2428 O O A ARG B 1 51 ? -3.392 11.644 32.767 0.90 8.45 51 ARG B O 1
ATOM 2429 O O B ARG B 1 51 ? -3.678 11.431 32.836 0.10 8.24 51 ARG B O 1
ATOM 2444 N N . SER B 1 52 ? -2.777 10.045 31.299 1.00 8.56 52 SER B N 1
ATOM 2445 C CA . SER B 1 52 ? -1.755 9.490 32.185 1.00 9.52 52 SER B CA 1
ATOM 2446 C C . SER B 1 52 ? -0.700 10.543 32.538 1.00 9.10 52 SER B C 1
ATOM 2447 O O . SER B 1 52 ? -0.316 10.700 33.708 1.00 10.12 52 SER B O 1
ATOM 2450 N N . VAL B 1 53 ? -0.233 11.278 31.536 1.00 8.85 53 VAL B N 1
ATOM 2451 C CA . VAL B 1 53 ? 0.759 12.321 31.770 1.00 8.97 53 VAL B CA 1
ATOM 2452 C C . VAL B 1 53 ? 0.167 13.448 32.623 1.00 8.61 53 VAL B C 1
ATOM 2453 O O . VAL B 1 53 ? 0.830 13.929 33.549 1.00 8.45 53 VAL B O 1
ATOM 2457 N N . GLN B 1 54 ? -1.080 13.841 32.349 1.00 8.23 54 GLN B N 1
ATOM 2458 C CA . GLN B 1 54 ? -1.750 14.861 33.159 1.00 8.99 54 GLN B CA 1
ATOM 2459 C C . GLN B 1 54 ? -1.738 14.497 34.649 1.00 9.35 54 GLN B C 1
ATOM 2460 O O . GLN B 1 54 ? -1.417 15.339 35.490 1.00 9.08 54 GLN B O 1
ATOM 2466 N N . THR B 1 55 ? -2.041 13.231 34.968 1.00 10.65 55 THR B N 1
ATOM 2467 C CA . THR B 1 55 ? -2.117 12.779 36.367 1.00 12.21 55 THR B CA 1
ATOM 2468 C C . THR B 1 55 ? -0.808 12.975 37.086 1.00 11.11 55 THR B C 1
ATOM 2469 O O . THR B 1 55 ? -0.798 13.407 38.241 1.00 11.59 55 THR B O 1
ATOM 2473 N N . LEU B 1 56 ? 0.291 12.629 36.421 1.00 11.25 56 LEU B N 1
ATOM 2474 C CA . LEU B 1 56 ? 1.624 12.760 37.013 1.00 11.36 56 LEU B CA 1
ATOM 2475 C C . LEU B 1 56 ? 2.032 14.195 37.163 1.00 11.24 56 LEU B C 1
ATOM 2476 O O . LEU B 1 56 ? 2.529 14.594 38.211 1.00 11.81 56 LEU B O 1
ATOM 2481 N N . VAL B 1 57 ? 1.840 14.973 36.102 1.00 10.42 57 VAL B N 1
ATOM 2482 C CA . VAL B 1 57 ? 2.269 16.357 36.114 1.00 10.76 57 VAL B CA 1
ATOM 2483 C C . VAL B 1 57 ? 1.499 17.120 37.186 1.00 10.79 57 VAL B C 1
ATOM 2484 O O . VAL B 1 57 ? 2.104 17.829 37.999 1.00 11.75 57 VAL B O 1
ATOM 2488 N N . ASP B 1 58 ? 0.179 16.927 37.244 1.00 10.63 58 ASP B N 1
ATOM 2489 C CA . ASP B 1 58 ? -0.618 17.616 38.249 1.00 11.14 58 ASP B CA 1
ATOM 2490 C C . ASP B 1 58 ? -0.356 17.075 39.652 1.00 10.80 58 ASP B C 1
ATOM 2491 O O . ASP B 1 58 ? -0.202 17.854 40.584 1.00 11.76 58 ASP B O 1
ATOM 2496 N N . GLY B 1 59 ? -0.280 15.749 39.805 1.00 10.71 59 GLY B N 1
ATOM 2497 C CA . GLY B 1 59 ? -0.136 15.152 41.129 1.00 11.24 59 GLY B CA 1
ATOM 2498 C C . GLY B 1 59 ? 1.225 15.324 41.774 1.00 11.79 59 GLY B C 1
ATOM 2499 O O . GLY B 1 59 ? 1.319 15.401 42.995 1.00 13.11 59 GLY B O 1
ATOM 2500 N N . ASP B 1 60 ? 2.275 15.368 40.952 1.00 12.40 60 ASP B N 1
ATOM 2501 C CA . ASP B 1 60 ? 3.652 15.574 41.423 1.00 13.75 60 ASP B CA 1
ATOM 2502 C C . ASP B 1 60 ? 4.071 17.038 41.305 1.00 14.01 60 ASP B C 1
ATOM 2503 O O . ASP B 1 60 ? 5.205 17.371 41.658 1.00 15.11 60 ASP B O 1
ATOM 2508 N N . LYS B 1 61 ? 3.186 17.904 40.797 1.00 14.21 61 LYS B N 1
ATOM 2509 C CA . LYS B 1 61 ? 3.502 19.331 40.548 1.00 14.99 61 LYS B CA 1
ATOM 2510 C C . LYS B 1 61 ? 4.785 19.465 39.722 1.00 13.88 61 LYS B C 1
ATOM 2511 O O . LYS B 1 61 ? 5.693 20.257 40.044 1.00 14.79 61 LYS B O 1
ATOM 2517 N N . LEU B 1 62 ? 4.865 18.668 38.658 1.00 12.02 62 LEU B N 1
ATOM 2518 C CA . LEU B 1 62 ? 6.049 18.681 37.808 1.00 11.49 62 LEU B CA 1
ATOM 2519 C C . LEU B 1 62 ? 6.141 19.978 37.036 1.00 11.16 62 LEU B C 1
ATOM 2520 O O . LEU B 1 62 ? 5.122 20.562 36.644 1.00 12.24 62 LEU B O 1
ATOM 2525 N N . ARG B 1 63 ? 7.378 20.409 36.810 1.00 11.06 63 ARG B N 1
ATOM 2526 C CA . ARG B 1 63 ? 7.641 21.625 36.037 1.00 11.43 63 ARG B CA 1
ATOM 2527 C C . ARG B 1 63 ? 7.661 21.390 34.534 1.00 10.69 63 ARG B C 1
ATOM 2528 O O . ARG B 1 63 ? 7.607 22.336 33.753 1.00 11.51 63 ARG B O 1
ATOM 2536 N N A LEU B 1 64 ? 7.782 20.139 34.112 0.70 10.76 64 LEU B N 1
ATOM 2537 N N B LEU B 1 64 ? 7.687 20.113 34.163 0.30 9.69 64 LEU B N 1
ATOM 2538 C CA A LEU B 1 64 ? 7.644 19.889 32.690 0.70 10.64 64 LEU B CA 1
ATOM 2539 C CA B LEU B 1 64 ? 7.491 19.634 32.799 0.30 8.75 64 LEU B CA 1
ATOM 2540 C C A LEU B 1 64 ? 6.186 20.099 32.290 0.70 10.03 64 LEU B C 1
ATOM 2541 C C B LEU B 1 64 ? 6.101 19.987 32.274 0.30 8.77 64 LEU B C 1
ATOM 2542 O O A LEU B 1 64 ? 5.262 19.962 33.105 0.70 10.60 64 LEU B O 1
ATOM 2543 O O B LEU B 1 64 ? 5.110 19.810 32.991 0.30 9.06 64 LEU B O 1
ATOM 2552 N N . THR B 1 65 ? 6.013 20.487 31.039 1.00 8.91 65 THR B N 1
ATOM 2553 C CA . THR B 1 65 ? 4.695 20.661 30.415 1.00 9.05 65 THR B CA 1
ATOM 2554 C C . THR B 1 65 ? 4.510 19.609 29.328 1.00 8.33 65 THR B C 1
ATOM 2555 O O . THR B 1 65 ? 5.394 18.796 29.083 1.00 8.58 65 THR B O 1
ATOM 2559 N N . TYR B 1 66 ? 3.350 19.605 28.685 1.00 7.97 66 TYR B N 1
ATOM 2560 C CA . TYR B 1 66 ? 3.103 18.579 27.682 1.00 8.09 66 TYR B CA 1
ATOM 2561 C C . TYR B 1 66 ? 2.136 19.071 26.624 1.00 7.85 66 TYR B C 1
ATOM 2562 O O . TYR B 1 66 ? 1.531 20.149 26.733 1.00 8.35 66 TYR B O 1
ATOM 2571 N N . GLY B 1 67 ? 2.025 18.297 25.560 1.00 7.96 67 GLY B N 1
ATOM 2572 C CA . GLY B 1 67 ? 1.138 18.674 24.472 1.00 8.23 67 GLY B CA 1
ATOM 2573 C C . GLY B 1 67 ? 0.808 17.490 23.607 1.00 7.42 67 GLY B C 1
ATOM 2574 O O . GLY B 1 67 ? 1.228 16.367 23.893 1.00 7.29 67 GLY B O 1
ATOM 2575 N N . ALA B 1 68 ? 0.030 17.748 22.560 1.00 7.12 68 ALA B N 1
ATOM 2576 C CA . ALA B 1 68 ? -0.387 16.713 21.614 1.00 6.89 68 ALA B CA 1
ATOM 2577 C C . ALA B 1 68 ? 0.237 16.923 20.241 1.00 6.46 68 ALA B C 1
ATOM 2578 O O . ALA B 1 68 ? 0.820 17.971 19.957 1.00 6.75 68 ALA B O 1
ATOM 2580 N N . GLN B 1 69 ? 0.088 15.911 19.393 1.00 6.27 69 GLN B N 1
ATOM 2581 C CA . GLN B 1 69 ? 0.759 15.863 18.095 1.00 6.42 69 GLN B CA 1
ATOM 2582 C C . GLN B 1 69 ? -0.075 16.351 16.905 1.00 6.50 69 GLN B C 1
ATOM 2583 O O . GLN B 1 69 ? 0.448 16.428 15.792 1.00 7.41 69 GLN B O 1
ATOM 2589 N N . ASP B 1 70 ? -1.361 16.640 17.139 1.00 6.57 70 ASP B N 1
ATOM 2590 C CA . ASP B 1 70 ? -2.303 17.084 16.102 1.00 6.76 70 ASP B CA 1
ATOM 2591 C C . ASP B 1 70 ? -3.617 17.472 16.774 1.00 6.60 70 ASP B C 1
ATOM 2592 O O . ASP B 1 70 ? -3.829 17.182 17.956 1.00 7.07 70 ASP B O 1
ATOM 2597 N N . LEU B 1 71 ? -4.497 18.128 16.019 1.00 6.46 71 LEU B N 1
ATOM 2598 C CA . LEU B 1 71 ? -5.891 18.332 16.426 1.00 6.75 71 LEU B CA 1
ATOM 2599 C C . LEU B 1 71 ? -6.736 18.616 15.191 1.00 7.17 71 LEU B C 1
ATOM 2600 O O . LEU B 1 71 ? -6.211 18.986 14.129 1.00 7.87 71 LEU B O 1
ATOM 2605 N N . SER B 1 72 ? -8.045 18.466 15.341 1.00 6.92 72 SER B N 1
ATOM 2606 C CA . SER B 1 72 ? -8.999 18.776 14.286 1.00 7.53 72 SER B CA 1
ATOM 2607 C C . SER B 1 72 ? -9.140 20.286 14.083 1.00 8.02 72 SER B C 1
ATOM 2608 O O . SER B 1 72 ? -8.984 21.054 15.032 1.00 8.75 72 SER B O 1
ATOM 2611 N N . PRO B 1 73 ? -9.472 20.726 12.853 1.00 8.63 73 PRO B N 1
ATOM 2612 C CA . PRO B 1 73 ? -9.831 22.144 12.729 1.00 9.27 73 PRO B CA 1
ATOM 2613 C C . PRO B 1 73 ? -11.191 22.489 13.365 1.00 9.28 73 PRO B C 1
ATOM 2614 O O . PRO B 1 73 ? -11.492 23.669 13.565 1.00 10.80 73 PRO B O 1
ATOM 2618 N N . HIS B 1 74 ? -11.983 21.473 13.709 1.00 9.41 74 HIS B N 1
ATOM 2619 C CA . HIS B 1 74 ? -13.319 21.676 14.293 1.00 9.68 74 HIS B CA 1
ATOM 2620 C C . HIS B 1 74 ? -13.314 21.455 15.789 1.00 9.57 74 HIS B C 1
ATOM 2621 O O . HIS B 1 74 ? -12.453 20.749 16.313 1.00 9.41 74 HIS B O 1
ATOM 2628 N N . ASP B 1 75 ? -14.296 22.032 16.467 1.00 9.50 75 ASP B N 1
ATOM 2629 C CA . ASP B 1 75 ? -14.400 21.887 17.922 1.00 9.74 75 ASP B CA 1
ATOM 2630 C C . ASP B 1 75 ? -15.068 20.593 18.353 1.00 9.59 75 ASP B C 1
ATOM 2631 O O . ASP B 1 75 ? -14.735 20.035 19.394 1.00 10.20 75 ASP B O 1
ATOM 2636 N N . SER B 1 76 ? -16.033 20.138 17.565 1.00 9.57 76 SER B N 1
ATOM 2637 C CA . SER B 1 76 ? -16.791 18.931 17.903 1.00 10.05 76 SER B CA 1
ATOM 2638 C C . SER B 1 76 ? -17.528 18.444 16.676 1.00 10.14 76 SER B C 1
ATOM 2639 O O . SER B 1 76 ? -17.644 19.169 15.682 1.00 11.19 76 SER B O 1
ATOM 2642 N N . GLY B 1 77 ? -18.050 17.224 16.755 1.00 9.75 77 GLY B N 1
ATOM 2643 C CA . GLY B 1 77 ? -19.026 16.785 15.784 1.00 9.37 77 GLY B CA 1
ATOM 2644 C C . GLY B 1 77 ? -18.679 15.494 15.081 1.00 8.89 77 GLY B C 1
ATOM 2645 O O . GLY B 1 77 ? -17.939 14.652 15.609 1.00 9.28 77 GLY B O 1
ATOM 2646 N N . ALA B 1 78 ? -19.243 15.348 13.886 1.00 8.78 78 ALA B N 1
ATOM 2647 C CA . ALA B 1 78 ? -19.230 14.084 13.165 1.00 8.52 78 ALA B CA 1
ATOM 2648 C C . ALA B 1 78 ? -17.938 13.901 12.373 1.00 8.49 78 ALA B C 1
ATOM 2649 O O . ALA B 1 78 ? -17.913 13.952 11.132 1.00 9.03 78 ALA B O 1
ATOM 2651 N N . TYR B 1 79 ? -16.860 13.684 13.128 1.00 7.88 79 TYR B N 1
ATOM 2652 C CA . TYR B 1 79 ? -15.502 13.546 12.590 1.00 8.23 79 TYR B CA 1
ATOM 2653 C C . TYR B 1 79 ? -14.863 12.317 13.232 1.00 7.62 79 TYR B C 1
ATOM 2654 O O . TYR B 1 79 ? -13.940 12.419 14.049 1.00 7.84 79 TYR B O 1
ATOM 2663 N N . THR B 1 80 ? -15.375 11.142 12.862 1.00 7.26 80 THR B N 1
ATOM 2664 C CA . THR B 1 80 ? -14.933 9.891 13.473 1.00 7.47 80 THR B CA 1
ATOM 2665 C C . THR B 1 80 ? -13.415 9.760 13.402 1.00 7.34 80 THR B C 1
ATOM 2666 O O . THR B 1 80 ? -12.804 9.934 12.341 1.00 7.68 80 THR B O 1
ATOM 2670 N N . GLY B 1 81 ? -12.811 9.484 14.560 1.00 7.01 81 GLY B N 1
ATOM 2671 C CA . GLY B 1 81 ? -11.373 9.308 14.682 1.00 7.17 81 GLY B CA 1
ATOM 2672 C C . GLY B 1 81 ? -10.581 10.547 15.048 1.00 7.01 81 GLY B C 1
ATOM 2673 O O . GLY B 1 81 ? -9.414 10.435 15.423 1.00 8.59 81 GLY B O 1
ATOM 2674 N N . ASP B 1 82 ? -11.206 11.721 14.973 1.00 7.13 82 ASP B N 1
ATOM 2675 C CA . ASP B 1 82 ? -10.491 12.986 15.160 1.00 7.40 82 ASP B CA 1
ATOM 2676 C C . ASP B 1 82 ? -10.577 13.519 16.592 1.00 6.95 82 ASP B C 1
ATOM 2677 O O . ASP B 1 82 ? -11.549 13.247 17.313 1.00 7.60 82 ASP B O 1
ATOM 2682 N N . VAL B 1 83 ? -9.568 14.298 16.991 1.00 6.74 83 VAL B N 1
ATOM 2683 C CA . VAL B 1 83 ? -9.469 14.791 18.367 1.00 6.86 83 VAL B CA 1
ATOM 2684 C C . VAL B 1 83 ? -9.573 16.308 18.401 1.00 6.57 83 VAL B C 1
ATOM 2685 O O . VAL B 1 83 ? -8.921 16.993 17.628 1.00 7.95 83 VAL B O 1
ATOM 2689 N N . SER B 1 84 ? -10.384 16.820 19.325 1.00 6.90 84 SER B N 1
ATOM 2690 C CA . SER B 1 84 ? -10.620 18.249 19.449 1.00 6.98 84 SER B CA 1
ATOM 2691 C C . SER B 1 84 ? -9.655 18.944 20.399 1.00 6.80 84 SER B C 1
ATOM 2692 O O . SER B 1 84 ? -9.293 18.405 21.465 1.00 7.88 84 SER B O 1
ATOM 2695 N N . GLY B 1 85 ? -9.295 20.171 20.044 1.00 7.21 85 GLY B N 1
ATOM 2696 C CA . GLY B 1 85 ? -8.563 21.051 20.952 1.00 7.79 85 GLY B CA 1
ATOM 2697 C C . GLY B 1 85 ? -9.272 21.261 22.282 1.00 7.33 85 GLY B C 1
ATOM 2698 O O . GLY B 1 85 ? -8.612 21.497 23.279 1.00 8.01 85 GLY B O 1
ATOM 2699 N N . ALA B 1 86 ? -10.602 21.152 22.311 1.00 7.55 86 ALA B N 1
ATOM 2700 C CA . ALA B 1 86 ? -11.330 21.233 23.582 1.00 7.81 86 ALA B CA 1
ATOM 2701 C C . ALA B 1 86 ? -10.913 20.093 24.512 1.00 7.76 86 ALA B C 1
ATOM 2702 O O . ALA B 1 86 ? -10.768 20.297 25.725 1.00 8.63 86 ALA B O 1
ATOM 2704 N N . PHE B 1 87 ? -10.728 18.897 23.952 1.00 7.44 87 PHE B N 1
ATOM 2705 C CA . PHE B 1 87 ? -10.332 17.742 24.750 1.00 7.47 87 PHE B CA 1
ATOM 2706 C C . PHE B 1 87 ? -8.911 17.951 25.271 1.00 7.05 87 PHE B C 1
ATOM 2707 O O . PHE B 1 87 ? -8.609 17.642 26.434 1.00 7.70 87 PHE B O 1
ATOM 2715 N N . LEU B 1 88 ? -8.023 18.458 24.413 1.00 7.13 88 LEU B N 1
ATOM 2716 C CA . LEU B 1 88 ? -6.631 18.693 24.795 1.00 7.36 88 LEU B CA 1
ATOM 2717 C C . LEU B 1 88 ? -6.521 19.723 25.912 1.00 7.71 88 LEU B C 1
ATOM 2718 O O . LEU B 1 88 ? -5.729 19.549 26.855 1.00 7.86 88 LEU B O 1
ATOM 2723 N N . ALA B 1 89 ? -7.302 20.797 25.805 1.00 7.54 89 ALA B N 1
ATOM 2724 C CA . ALA B 1 89 ? -7.324 21.828 26.845 1.00 8.13 89 ALA B CA 1
ATOM 2725 C C . ALA B 1 89 ? -7.775 21.252 28.193 1.00 8.18 89 ALA B C 1
ATOM 2726 O O . ALA B 1 89 ? -7.159 21.524 29.228 1.00 8.73 89 ALA B O 1
ATOM 2728 N N . LYS B 1 90 ? -8.826 20.430 28.182 1.00 8.46 90 LYS B N 1
ATOM 2729 C CA . LYS B 1 90 ? -9.309 19.802 29.422 1.00 8.59 90 LYS B CA 1
ATOM 2730 C C . LYS B 1 90 ? -8.309 18.824 30.032 1.00 8.51 90 LYS B C 1
ATOM 2731 O O . LYS B 1 90 ? -8.339 18.588 31.239 1.00 8.98 90 LYS B O 1
ATOM 2737 N N . LEU B 1 91 ? -7.437 18.258 29.199 1.00 7.59 91 LEU B N 1
ATOM 2738 C CA . LEU B 1 91 ? -6.347 17.410 29.654 1.00 7.61 91 LEU B CA 1
ATOM 2739 C C . LEU B 1 91 ? -5.132 18.202 30.127 1.00 7.71 91 LEU B C 1
ATOM 2740 O O . LEU B 1 91 ? -4.133 17.598 30.532 1.00 8.22 91 LEU B O 1
ATOM 2745 N N . GLY B 1 92 ? -5.208 19.539 30.085 1.00 7.78 92 GLY B N 1
ATOM 2746 C CA . GLY B 1 92 ? -4.107 20.383 30.578 1.00 8.73 92 GLY B CA 1
ATOM 2747 C C . GLY B 1 92 ? -2.929 20.499 29.629 1.00 8.00 92 GLY B C 1
ATOM 2748 O O . GLY B 1 92 ? -1.839 20.892 30.039 1.00 8.29 92 GLY B O 1
ATOM 2749 N N . CYS B 1 93 ? -3.132 20.150 28.360 1.00 8.16 93 CYS B N 1
ATOM 2750 C CA . CYS B 1 93 ? -2.079 20.368 27.359 1.00 8.27 93 CYS B CA 1
ATOM 2751 C C . CYS B 1 93 ? -1.717 21.842 27.237 1.00 8.20 93 CYS B C 1
ATOM 2752 O O . CYS B 1 93 ? -2.598 22.696 27.209 1.00 9.58 93 CYS B O 1
ATOM 2755 N N . SER B 1 94 ? -0.421 22.119 27.122 1.00 7.97 94 SER B N 1
ATOM 2756 C CA . SER B 1 94 ? 0.083 23.466 26.837 1.00 8.19 94 SER B CA 1
ATOM 2757 C C . SER B 1 94 ? 0.299 23.684 25.346 1.00 7.85 94 SER B C 1
ATOM 2758 O O . SER B 1 94 ? 0.153 24.805 24.870 1.00 8.49 94 SER B O 1
ATOM 2761 N N . TYR B 1 95 ? 0.681 22.612 24.640 1.00 7.52 95 TYR B N 1
ATOM 2762 C CA . TYR B 1 95 ? 1.098 22.684 23.236 1.00 7.39 95 TYR B CA 1
ATOM 2763 C C . TYR B 1 95 ? 0.298 21.753 22.356 1.00 7.16 95 TYR B C 1
ATOM 2764 O O . TYR B 1 95 ? -0.255 20.751 22.819 1.00 7.55 95 TYR B O 1
ATOM 2773 N N . VAL B 1 96 ? 0.289 22.064 21.065 1.00 6.80 96 VAL B N 1
ATOM 2774 C CA . VAL B 1 96 ? -0.134 21.089 20.060 1.00 6.72 96 VAL B CA 1
ATOM 2775 C C . VAL B 1 96 ? 0.665 21.315 18.793 1.00 6.30 96 VAL B C 1
ATOM 2776 O O . VAL B 1 96 ? 0.783 22.450 18.329 1.00 6.92 96 VAL B O 1
ATOM 2780 N N . VAL B 1 97 ? 1.224 20.239 18.252 1.00 6.33 97 VAL B N 1
ATOM 2781 C CA . VAL B 1 97 ? 1.966 20.314 16.993 1.00 6.86 97 VAL B CA 1
ATOM 2782 C C . VAL B 1 97 ? 0.977 20.386 15.833 1.00 7.03 97 VAL B C 1
ATOM 2783 O O . VAL B 1 97 ? -0.004 19.632 15.809 1.00 7.59 97 VAL B O 1
ATOM 2787 N N . VAL B 1 98 ? 1.211 21.330 14.915 1.00 6.93 98 VAL B N 1
ATOM 2788 C CA . VAL B 1 98 ? 0.405 21.441 13.695 1.00 6.73 98 VAL B CA 1
ATOM 2789 C C . VAL B 1 98 ? 1.308 21.495 12.468 1.00 6.68 98 VAL B C 1
ATOM 2790 O O . VAL B 1 98 ? 2.327 22.183 12.461 1.00 7.12 98 VAL B O 1
ATOM 2794 N N . GLY B 1 99 ? 0.943 20.725 11.447 1.00 6.92 99 GLY B N 1
ATOM 2795 C CA . GLY B 1 99 ? 1.693 20.737 10.197 1.00 7.31 99 GLY B C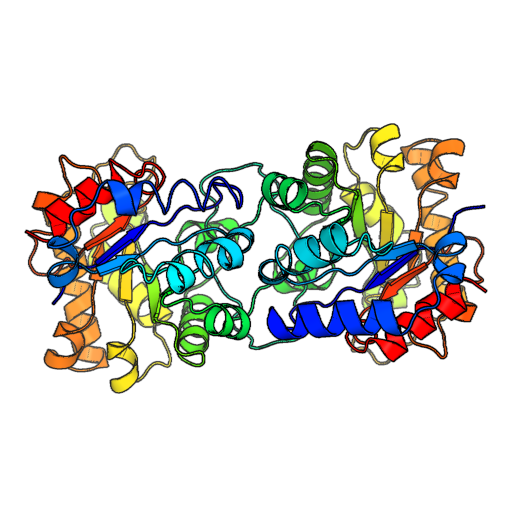A 1
ATOM 2796 C C . GLY B 1 99 ? 3.033 20.024 10.228 1.00 7.14 99 GLY B C 1
ATOM 2797 O O . GLY B 1 99 ? 3.899 20.300 9.405 1.00 7.37 99 GLY B O 1
ATOM 2798 N N . HIS B 1 100 ? 3.210 19.064 11.132 1.00 7.18 100 HIS B N 1
ATOM 2799 C CA . HIS B 1 100 ? 4.428 18.271 11.114 1.00 7.04 100 HIS B CA 1
ATOM 2800 C C . HIS B 1 100 ? 4.624 17.683 9.716 1.00 6.98 100 HIS B C 1
ATOM 2801 O O . HIS B 1 100 ? 3.657 17.277 9.052 1.00 7.28 100 HIS B O 1
ATOM 2808 N N . SER B 1 101 ? 5.876 17.613 9.274 1.00 7.18 101 SER B N 1
ATOM 2809 C CA . SER B 1 101 ? 6.153 17.083 7.939 1.00 7.98 101 SER B CA 1
ATOM 2810 C C . SER B 1 101 ? 5.559 15.692 7.698 1.00 8.09 101 SER B C 1
ATOM 2811 O O . SER B 1 101 ? 5.148 15.395 6.578 1.00 8.34 101 SER B O 1
ATOM 2814 N N . GLU B 1 102 ? 5.474 14.852 8.737 1.00 7.65 102 GLU B N 1
ATOM 2815 C CA . GLU B 1 102 ? 4.877 13.521 8.550 1.00 8.07 102 GLU B CA 1
ATOM 2816 C C . GLU B 1 102 ? 3.388 13.618 8.213 1.00 8.03 102 GLU B C 1
ATOM 2817 O O . GLU B 1 102 ? 2.877 12.832 7.411 1.00 8.83 102 GLU B O 1
ATOM 2823 N N . ARG B 1 103 ? 2.699 14.601 8.784 1.00 7.91 103 ARG B N 1
ATOM 2824 C CA . ARG B 1 103 ? 1.286 14.785 8.434 1.00 7.39 103 ARG B CA 1
ATOM 2825 C C . ARG B 1 103 ? 1.113 15.429 7.062 1.00 8.08 103 ARG B C 1
ATOM 2826 O O . ARG B 1 103 ? 0.161 15.120 6.337 1.00 8.55 103 ARG B O 1
ATOM 2834 N N . ARG B 1 104 ? 2.040 16.307 6.696 1.00 8.36 104 ARG B N 1
ATOM 2835 C CA . ARG B 1 104 ? 2.026 16.857 5.351 1.00 9.58 104 ARG B CA 1
ATOM 2836 C C . ARG B 1 104 ? 2.263 15.750 4.312 1.00 10.72 104 ARG B C 1
ATOM 2837 O O . ARG B 1 104 ? 1.613 15.761 3.270 1.00 12.10 104 ARG B O 1
ATOM 2845 N N . THR B 1 105 ? 3.123 14.775 4.614 1.00 11.58 105 THR B N 1
ATOM 2846 C CA . THR B 1 105 ? 3.409 13.656 3.695 1.00 14.08 105 THR B CA 1
ATOM 2847 C C . THR B 1 105 ? 2.281 12.628 3.688 1.00 13.26 105 THR B C 1
ATOM 2848 O O . THR B 1 105 ? 1.686 12.339 2.637 1.00 14.83 105 THR B O 1
ATOM 2852 N N . TYR B 1 106 ? 1.991 12.053 4.850 1.00 12.26 106 TYR B N 1
ATOM 2853 C CA . TYR B 1 106 ? 1.119 10.881 4.913 1.00 12.06 106 TYR B CA 1
ATOM 2854 C C . TYR B 1 106 ? -0.352 11.228 4.906 1.00 11.67 106 TYR B C 1
ATOM 2855 O O . TYR B 1 106 ? -1.185 10.393 4.562 1.00 13.41 106 TYR B O 1
ATOM 2864 N N . HIS B 1 107 ? -0.672 12.462 5.290 1.00 11.07 107 HIS B N 1
ATOM 2865 C CA . HIS B 1 107 ? -2.067 12.857 5.441 1.00 11.04 107 HIS B CA 1
ATOM 2866 C C . HIS B 1 107 ? -2.439 14.081 4.616 1.00 11.10 107 HIS B C 1
ATOM 2867 O O . HIS B 1 107 ? -3.500 14.670 4.809 1.00 11.71 107 HIS B O 1
ATOM 2874 N N . ASN B 1 108 ? -1.555 14.430 3.678 1.00 11.20 108 ASN B N 1
ATOM 2875 C CA . ASN B 1 108 ? -1.792 15.476 2.671 1.00 12.07 108 ASN B CA 1
ATOM 2876 C C . ASN B 1 108 ? -2.129 16.855 3.225 1.00 11.05 108 ASN B C 1
ATOM 2877 O O . ASN B 1 108 ? -2.729 17.677 2.544 1.00 11.62 108 ASN B O 1
ATOM 2882 N N . GLU B 1 109 ? -1.687 17.139 4.444 1.00 9.84 109 GLU B N 1
ATOM 2883 C CA . GLU B 1 109 ? -2.012 18.430 5.054 1.00 9.67 109 GLU B CA 1
ATOM 2884 C C . GLU B 1 109 ? -1.353 19.566 4.288 1.00 9.83 109 GLU B C 1
ATOM 2885 O O . GLU B 1 109 ? -0.169 19.488 3.977 1.00 11.11 109 GLU B O 1
ATOM 2891 N N . ASP B 1 110 ? -2.131 20.604 3.989 1.00 10.27 110 ASP B N 1
ATOM 2892 C CA . ASP B 1 110 ? -1.610 21.774 3.285 1.00 9.83 110 ASP B CA 1
ATOM 2893 C C . ASP B 1 110 ? -1.485 22.989 4.200 1.00 9.12 110 ASP B C 1
ATOM 2894 O O . ASP B 1 110 ? -1.968 22.966 5.333 1.00 8.86 110 ASP B O 1
ATOM 2899 N N . ASP B 1 111 ? -0.847 24.053 3.712 1.00 8.55 111 ASP B N 1
ATOM 2900 C CA . ASP B 1 111 ? -0.616 25.242 4.537 1.00 8.67 111 ASP B CA 1
ATOM 2901 C C . ASP B 1 111 ? -1.934 25.809 5.073 1.00 8.36 111 ASP B C 1
ATOM 2902 O O . ASP B 1 111 ? -1.997 26.218 6.236 1.00 8.33 111 ASP B O 1
ATOM 2907 N N . ALA B 1 112 ? -2.975 25.850 4.231 1.00 8.39 112 ALA B N 1
ATOM 2908 C CA . ALA B 1 112 ? -4.267 26.395 4.654 1.00 8.61 112 ALA B CA 1
ATOM 2909 C C . ALA B 1 112 ? -4.872 25.595 5.804 1.00 8.32 112 ALA B C 1
ATOM 2910 O O . ALA B 1 112 ? -5.418 26.185 6.741 1.00 9.41 112 ALA B O 1
ATOM 2912 N N . LEU B 1 113 ? -4.755 24.268 5.750 1.00 7.93 113 LEU B N 1
ATOM 2913 C CA . LEU B 1 113 ? -5.238 23.444 6.850 1.00 7.56 113 LEU B CA 1
ATOM 2914 C C . LEU B 1 113 ? -4.443 23.709 8.127 1.00 7.58 113 LEU B C 1
ATOM 2915 O O . LEU B 1 113 ? -5.014 23.779 9.221 1.00 7.75 113 LEU B O 1
ATOM 2920 N N . VAL B 1 114 ? -3.130 23.852 7.987 1.00 7.27 114 VAL B N 1
ATOM 2921 C CA . VAL B 1 114 ? -2.288 24.113 9.140 1.00 7.39 114 VAL B CA 1
ATOM 2922 C C . VAL B 1 114 ? -2.668 25.448 9.773 1.00 7.37 114 VAL B C 1
ATOM 2923 O O . VAL B 1 114 ? -2.744 25.554 11.003 1.00 8.04 114 VAL B O 1
ATOM 2927 N N . ALA B 1 115 ? -2.940 26.460 8.945 1.00 7.59 115 ALA B N 1
ATOM 2928 C CA . ALA B 1 115 ? -3.338 27.757 9.476 1.00 8.03 115 ALA B CA 1
ATOM 2929 C C . ALA B 1 115 ? -4.667 27.666 10.220 1.00 7.85 115 ALA B C 1
ATOM 2930 O O . ALA B 1 115 ? -4.853 28.317 11.260 1.00 8.41 115 ALA B O 1
ATOM 2932 N N . ALA B 1 116 ? -5.598 26.870 9.694 1.00 7.89 116 ALA B N 1
ATOM 2933 C CA . ALA B 1 116 ? -6.884 26.653 10.361 1.00 7.76 116 ALA B CA 1
ATOM 2934 C C . ALA B 1 116 ? -6.705 25.904 11.686 1.00 7.81 116 ALA B C 1
ATOM 2935 O O . ALA B 1 116 ? -7.330 26.255 12.695 1.00 8.37 116 ALA B O 1
ATOM 2937 N N . LYS B 1 117 ? -5.845 24.884 11.689 1.00 7.93 117 LYS B N 1
ATOM 2938 C CA . LYS B 1 117 ? -5.526 24.158 12.930 1.00 7.59 117 LYS B CA 1
ATOM 2939 C C . LYS B 1 117 ? -4.864 25.069 13.966 1.00 7.63 117 LYS B C 1
ATOM 2940 O O . LYS B 1 117 ? -5.181 24.994 15.156 1.00 8.22 117 LYS B O 1
ATOM 2946 N N . ALA B 1 118 ? -3.958 25.940 13.517 1.00 7.94 118 ALA B N 1
ATOM 2947 C CA . ALA B 1 118 ? -3.313 26.873 14.439 1.00 7.87 118 ALA B CA 1
ATOM 2948 C C . ALA B 1 118 ? -4.349 27.801 15.082 1.00 7.94 118 ALA B C 1
ATOM 2949 O O . ALA B 1 118 ? -4.315 28.015 16.291 1.00 8.65 118 ALA B O 1
ATOM 2951 N N . ALA B 1 119 ? -5.280 28.333 14.285 1.00 8.05 119 ALA B N 1
ATOM 2952 C CA . ALA B 1 119 ? -6.337 29.199 14.830 1.00 8.32 119 ALA B CA 1
ATOM 2953 C C . ALA B 1 119 ? -7.215 28.442 15.838 1.00 8.06 119 ALA B C 1
ATOM 2954 O O . ALA B 1 119 ? -7.544 28.967 16.904 1.00 8.86 119 ALA B O 1
ATOM 2956 N N . THR B 1 120 ? -7.594 27.210 15.508 1.00 8.02 120 THR B N 1
ATOM 2957 C CA . THR B 1 120 ? -8.394 26.411 16.428 1.00 8.27 120 THR B CA 1
ATOM 2958 C C . THR B 1 120 ? -7.641 26.102 17.728 1.00 8.27 120 THR B C 1
ATOM 2959 O O . THR B 1 120 ? -8.216 26.176 18.819 1.00 8.68 120 THR B O 1
ATOM 2963 N N . ALA B 1 121 ? -6.360 25.771 17.614 1.00 8.03 121 ALA B N 1
ATOM 2964 C CA . ALA B 1 121 ? -5.523 25.572 18.803 1.00 7.94 121 ALA B CA 1
ATOM 2965 C C . ALA B 1 121 ? -5.573 26.790 19.730 1.00 8.21 121 ALA B C 1
ATOM 2966 O O . ALA B 1 121 ? -5.819 26.670 20.939 1.00 8.27 121 ALA B O 1
ATOM 2968 N N . LEU B 1 122 ? -5.357 27.968 19.156 1.00 8.23 122 LEU B N 1
ATOM 2969 C CA . LEU B 1 122 ? -5.363 29.210 19.926 1.00 8.72 122 LEU B CA 1
ATOM 2970 C C . LEU B 1 122 ? -6.721 29.469 20.569 1.00 9.28 122 LEU B C 1
ATOM 2971 O O . LEU B 1 122 ? -6.784 29.949 21.703 1.00 9.98 122 LEU B O 1
ATOM 2976 N N . LYS B 1 123 ? -7.802 29.142 19.858 1.00 9.67 123 LYS B N 1
ATOM 2977 C CA . LYS B 1 123 ? -9.161 29.286 20.392 1.00 11.16 123 LYS B CA 1
ATOM 2978 C C . LYS B 1 123 ? -9.334 28.503 21.690 1.00 10.81 123 LYS B C 1
ATOM 2979 O O . LYS B 1 123 ? -10.089 28.923 22.572 1.00 11.93 123 LYS B O 1
ATOM 2985 N N . HIS B 1 124 ? -8.643 27.371 21.796 1.00 10.26 124 HIS B N 1
ATOM 2986 C CA . HIS B 1 124 ? -8.729 26.533 22.983 1.00 9.88 124 HIS B CA 1
ATOM 2987 C C . HIS B 1 124 ? -7.613 26.780 23.985 1.00 9.94 124 HIS B C 1
ATOM 2988 O O . HIS B 1 124 ? -7.403 25.975 24.890 1.00 10.90 124 HIS B O 1
ATOM 2995 N N . GLY B 1 125 ? -6.899 27.894 23.830 1.00 9.73 125 GLY B N 1
ATOM 2996 C CA . GLY B 1 125 ? -5.842 28.260 24.768 1.00 9.80 125 GLY B CA 1
ATOM 2997 C C . GLY B 1 125 ? -4.572 27.432 24.667 1.00 9.72 125 GLY B C 1
ATOM 2998 O O . GLY B 1 125 ? -3.742 27.456 25.586 1.00 11.69 125 GLY B O 1
ATOM 2999 N N . LEU B 1 126 ? -4.416 26.702 23.564 1.00 8.60 126 LEU B N 1
ATOM 3000 C CA . LEU B 1 126 ? -3.208 25.908 23.323 1.00 8.12 126 LEU B CA 1
ATOM 3001 C C . LEU B 1 126 ? -2.174 26.723 22.558 1.00 7.85 126 LEU B C 1
ATOM 3002 O O . LEU B 1 126 ? -2.525 27.626 21.803 1.00 9.23 126 LEU B O 1
ATOM 3007 N N . THR B 1 127 ? -0.900 26.405 22.758 1.00 7.39 127 THR B N 1
ATOM 3008 C CA . THR B 1 127 ? 0.178 26.999 21.978 1.00 7.86 127 THR B CA 1
ATOM 3009 C C . THR B 1 127 ? 0.486 26.064 20.807 1.00 7.40 127 THR B C 1
ATOM 3010 O O . THR B 1 127 ? 1.061 24.987 21.000 1.00 7.61 127 THR B O 1
ATOM 3014 N N . PRO B 1 128 ? 0.104 26.469 19.583 1.00 6.94 128 PRO B N 1
ATOM 3015 C CA . PRO B 1 128 ? 0.478 25.596 18.466 1.00 7.21 128 PRO B CA 1
ATOM 3016 C C . PRO B 1 128 ? 1.965 25.699 18.138 1.00 7.12 128 PRO B C 1
ATOM 3017 O O . PRO B 1 128 ? 2.537 26.793 18.198 1.00 7.74 128 PRO B O 1
ATOM 3021 N N . ILE B 1 129 ? 2.569 24.557 17.824 1.00 6.66 129 ILE B N 1
ATOM 3022 C CA . ILE B 1 129 ? 3.931 24.492 17.305 1.00 6.93 129 ILE B CA 1
ATOM 3023 C C . ILE B 1 129 ? 3.762 24.264 15.804 1.00 6.16 129 ILE B C 1
ATOM 3024 O O . ILE B 1 129 ? 3.452 23.149 15.357 1.00 7.08 129 ILE B O 1
ATOM 3029 N N . VAL B 1 130 ? 3.933 25.344 15.047 1.00 6.55 130 VAL B N 1
ATOM 3030 C CA . VAL B 1 130 ? 3.643 25.371 13.612 1.00 6.45 130 VAL B CA 1
ATOM 3031 C C . VAL B 1 130 ? 4.896 24.975 12.856 1.00 6.46 130 VAL B C 1
ATOM 3032 O O . VAL B 1 130 ? 5.913 25.683 12.911 1.00 7.33 130 VAL B O 1
ATOM 3036 N N . CYS B 1 131 ? 4.837 23.815 12.198 1.00 6.63 131 CYS B N 1
ATOM 3037 C CA . CYS B 1 131 ? 6.013 23.241 11.558 1.00 7.11 131 CYS B CA 1
ATOM 3038 C C . CYS B 1 131 ? 6.030 23.570 10.079 1.00 7.05 131 CYS B C 1
ATOM 3039 O O . CYS B 1 131 ? 5.014 23.417 9.380 1.00 7.67 131 CYS B O 1
ATOM 3042 N N . ILE B 1 132 ? 7.191 24.013 9.613 1.00 6.90 132 ILE B N 1
ATOM 3043 C CA . ILE B 1 132 ? 7.438 24.296 8.194 1.00 6.95 132 ILE B CA 1
ATOM 3044 C C . ILE B 1 132 ? 8.807 23.762 7.809 1.00 7.11 132 ILE B C 1
ATOM 3045 O O . ILE B 1 132 ? 9.644 23.524 8.678 1.00 7.72 132 ILE B O 1
ATOM 3050 N N . GLY B 1 133 ? 9.068 23.623 6.511 1.00 7.77 133 GLY B N 1
ATOM 3051 C CA . GLY B 1 133 ? 10.426 23.298 6.063 1.00 7.95 133 GLY B CA 1
ATOM 3052 C C . GLY B 1 133 ? 10.452 22.733 4.658 1.00 8.36 133 GLY B C 1
ATOM 3053 O O . GLY B 1 133 ? 9.511 22.059 4.230 1.00 8.44 133 GLY B O 1
ATOM 3054 N N . GLU B 1 134 ? 11.535 23.027 3.936 1.00 8.66 134 GLU B N 1
ATOM 3055 C CA . GLU B 1 134 ? 11.606 22.714 2.515 1.00 8.76 134 GLU B CA 1
ATOM 3056 C C . GLU B 1 134 ? 12.227 21.347 2.250 1.00 8.73 134 GLU B C 1
ATOM 3057 O O . GLU B 1 134 ? 13.046 20.839 3.035 1.00 8.74 134 GLU B O 1
ATOM 3063 N N . HIS B 1 135 ? 11.844 20.782 1.112 1.00 8.99 135 HIS B N 1
ATOM 3064 C CA . HIS B 1 135 ? 12.291 19.451 0.706 1.00 9.05 135 HIS B CA 1
ATOM 3065 C C . HIS B 1 135 ? 13.577 19.519 -0.113 1.00 8.58 135 HIS B C 1
ATOM 3066 O O . HIS B 1 135 ? 14.053 20.606 -0.450 1.00 8.95 135 HIS B O 1
ATOM 3073 N N . LEU B 1 136 ? 14.119 18.351 -0.442 1.00 8.95 136 LEU B N 1
ATOM 3074 C CA . LEU B 1 136 ? 15.435 18.253 -1.075 1.00 9.08 136 LEU B CA 1
ATOM 3075 C C . LEU B 1 136 ? 15.579 19.042 -2.379 1.00 9.67 136 LEU B C 1
ATOM 3076 O O . LEU B 1 136 ? 16.566 19.746 -2.569 1.00 10.03 136 LEU B O 1
ATOM 3081 N N . ASP B 1 137 ? 14.607 18.915 -3.277 1.00 9.75 137 ASP B N 1
ATOM 3082 C CA . ASP B 1 137 ? 14.704 19.591 -4.569 1.00 11.01 137 ASP B CA 1
ATOM 3083 C C . ASP B 1 137 ? 14.822 21.105 -4.416 1.00 10.66 137 ASP B C 1
ATOM 3084 O O . ASP B 1 137 ? 15.614 21.748 -5.109 1.00 11.80 137 ASP B O 1
ATOM 3089 N N . VAL B 1 138 ? 14.023 21.661 -3.510 1.00 10.81 138 VAL B N 1
ATOM 3090 C CA . VAL B 1 138 ? 14.025 23.097 -3.232 1.00 10.53 138 VAL B CA 1
ATOM 3091 C C . VAL B 1 138 ? 15.360 23.556 -2.625 1.00 10.55 138 VAL B C 1
ATOM 3092 O O . VAL B 1 138 ? 15.932 24.573 -3.050 1.00 10.37 138 VAL B O 1
ATOM 3096 N N . ARG B 1 139 ? 15.850 22.809 -1.640 1.00 9.94 139 ARG B N 1
ATOM 3097 C CA . ARG B 1 139 ? 17.163 23.059 -1.049 1.00 10.12 139 ARG B CA 1
ATOM 3098 C C . ARG B 1 139 ? 18.264 23.016 -2.114 1.00 10.82 139 ARG B C 1
ATOM 3099 O O . ARG B 1 139 ? 19.119 23.908 -2.165 1.00 11.40 139 ARG B O 1
ATOM 3107 N N . GLU B 1 140 ? 18.230 21.994 -2.966 1.00 10.98 140 GLU B N 1
ATOM 3108 C CA . GLU B 1 140 ? 19.230 21.862 -4.037 1.00 11.84 140 GLU B CA 1
ATOM 3109 C C . GLU B 1 140 ? 19.207 23.018 -5.035 1.00 12.50 140 GLU B C 1
ATOM 3110 O O . GLU B 1 140 ? 20.240 23.331 -5.647 1.00 14.41 140 GLU B O 1
ATOM 3116 N N . ALA B 1 141 ? 18.041 23.643 -5.198 1.00 13.05 141 ALA B N 1
ATOM 3117 C CA . ALA B 1 141 ? 17.892 24.809 -6.080 1.00 13.56 141 ALA B CA 1
ATOM 3118 C C . ALA B 1 141 ? 18.479 26.081 -5.457 1.00 14.18 141 ALA B C 1
ATOM 3119 O O . ALA B 1 141 ? 18.487 27.145 -6.092 1.00 15.19 141 ALA B O 1
ATOM 3121 N N . GLY B 1 142 ? 18.970 25.962 -4.221 1.00 14.27 142 GLY B N 1
ATOM 3122 C CA . GLY B 1 142 ? 19.527 27.095 -3.480 1.00 14.43 142 GLY B CA 1
ATOM 3123 C C . GLY B 1 142 ? 18.468 27.973 -2.854 1.00 14.29 142 GLY B C 1
ATOM 3124 O O . GLY B 1 142 ? 18.766 29.060 -2.364 1.00 15.16 142 GLY B O 1
ATOM 3125 N N . ASN B 1 143 ? 17.230 27.499 -2.857 1.00 14.33 143 ASN B N 1
ATOM 3126 C CA . ASN B 1 143 ? 16.120 28.214 -2.261 1.00 13.96 143 ASN B CA 1
ATOM 3127 C C . ASN B 1 143 ? 16.036 27.847 -0.763 1.00 13.02 143 ASN B C 1
ATOM 3128 O O . ASN B 1 143 ? 15.216 27.031 -0.367 1.00 13.68 143 ASN B O 1
ATOM 3133 N N . HIS B 1 144 ? 16.907 28.451 0.055 1.00 12.68 144 HIS B N 1
ATOM 3134 C CA . HIS B 1 144 ? 17.000 28.118 1.477 1.00 12.21 144 HIS B CA 1
ATOM 3135 C C . HIS B 1 144 ? 15.949 28.885 2.262 1.00 11.69 144 HIS B C 1
ATOM 3136 O O . HIS B 1 144 ? 15.571 28.479 3.364 1.00 12.10 144 HIS B O 1
ATOM 3143 N N . VAL B 1 145 ? 15.498 30.011 1.712 1.00 11.00 145 VAL B N 1
ATOM 3144 C CA . VAL B 1 145 ? 14.714 30.969 2.481 1.00 10.32 145 VAL B CA 1
ATOM 3145 C C . VAL B 1 145 ? 13.329 31.265 1.894 1.00 9.74 145 VAL B C 1
ATOM 3146 O O . VAL B 1 145 ? 12.329 31.187 2.604 1.00 9.72 145 VAL B O 1
ATOM 3150 N N . ALA B 1 146 ? 13.265 31.588 0.603 1.00 9.24 146 ALA B N 1
ATOM 3151 C CA . ALA B 1 146 ? 12.027 32.067 0.002 1.00 9.37 146 ALA B CA 1
ATOM 3152 C C . ALA B 1 146 ? 10.872 31.068 0.126 1.00 8.91 146 ALA B C 1
ATOM 3153 O O . ALA B 1 146 ? 9.732 31.452 0.438 1.00 9.29 146 ALA B O 1
ATOM 3155 N N . HIS B 1 147 ? 11.149 29.793 -0.122 1.00 8.81 147 HIS B N 1
ATOM 3156 C CA . HIS B 1 147 ? 10.110 28.760 -0.027 1.00 8.79 147 HIS B CA 1
ATOM 3157 C C . HIS B 1 147 ? 9.599 28.640 1.413 1.00 8.54 147 HIS B C 1
ATOM 3158 O O . HIS B 1 147 ? 8.392 28.529 1.651 1.00 8.24 147 HIS B O 1
ATOM 3165 N N . ASN B 1 148 ? 10.520 28.688 2.372 1.00 8.27 148 ASN B N 1
ATOM 3166 C CA . ASN B 1 148 ? 10.155 28.694 3.790 1.00 8.04 148 ASN B CA 1
ATOM 3167 C C . ASN B 1 148 ? 9.302 29.890 4.175 1.00 8.36 148 ASN B C 1
ATOM 3168 O O . ASN B 1 148 ? 8.326 29.747 4.930 1.00 8.71 148 ASN B O 1
ATOM 3173 N N . ILE B 1 149 ? 9.642 31.061 3.634 1.00 8.77 149 ILE B N 1
ATOM 3174 C CA . ILE B 1 149 ? 8.862 32.258 3.905 1.00 9.50 149 ILE B CA 1
ATOM 3175 C C . ILE B 1 149 ? 7.443 32.147 3.351 1.00 9.19 149 ILE B C 1
ATOM 3176 O O . ILE B 1 149 ? 6.486 32.515 4.047 1.00 9.19 149 ILE B O 1
ATOM 3181 N N . GLU B 1 150 ? 7.292 31.606 2.139 1.00 9.19 150 GLU B N 1
ATOM 3182 C CA . GLU B 1 150 ? 5.941 31.401 1.596 1.00 9.11 150 GLU B CA 1
ATOM 3183 C C . GLU B 1 150 ? 5.157 30.400 2.434 1.00 8.30 150 GLU B C 1
ATOM 3184 O O . GLU B 1 150 ? 3.960 30.589 2.670 1.00 8.49 150 GLU B O 1
ATOM 3190 N N . GLN B 1 151 ? 5.824 29.342 2.894 1.00 7.84 151 GLN B N 1
ATOM 3191 C CA . GLN B 1 151 ? 5.144 28.346 3.707 1.00 7.75 151 GLN B CA 1
ATOM 3192 C C . GLN B 1 151 ? 4.750 28.906 5.079 1.00 7.76 151 GLN B C 1
ATOM 3193 O O . GLN B 1 151 ? 3.675 28.591 5.591 1.00 8.20 151 GLN B O 1
ATOM 3199 N N . LEU B 1 152 ? 5.606 29.757 5.643 1.00 8.08 152 LEU B N 1
ATOM 3200 C CA . LEU B 1 152 ? 5.290 30.442 6.883 1.00 8.18 152 LEU B CA 1
ATOM 3201 C C . LEU B 1 152 ? 4.062 31.346 6.700 1.00 7.91 152 LEU B C 1
ATOM 3202 O O . LEU B 1 152 ? 3.119 31.311 7.506 1.00 8.47 152 LEU B O 1
ATOM 3207 N N . ARG B 1 153 ? 4.072 32.151 5.633 1.00 8.12 153 ARG B N 1
ATOM 3208 C CA . ARG B 1 153 ? 2.941 33.024 5.337 1.00 8.70 153 ARG B CA 1
ATOM 3209 C C . ARG B 1 153 ? 1.652 32.213 5.185 1.00 8.46 153 ARG B C 1
ATOM 3210 O O . ARG B 1 153 ? 0.607 32.606 5.705 1.00 9.78 153 ARG B O 1
ATOM 3218 N N . GLY B 1 154 ? 1.713 31.088 4.467 1.00 8.04 154 GLY B N 1
ATOM 3219 C CA . GLY B 1 154 ? 0.516 30.275 4.250 1.00 8.25 154 GLY B CA 1
ATOM 3220 C C . GLY B 1 154 ? 0.029 29.601 5.521 1.00 7.62 154 GLY B C 1
ATOM 3221 O O . GLY B 1 154 ? -1.176 29.494 5.752 1.00 8.43 154 GLY B O 1
ATOM 3222 N N . SER B 1 155 ? 0.971 29.146 6.345 1.00 7.47 155 SER B N 1
ATOM 3223 C CA . SER B 1 155 ? 0.644 28.368 7.544 1.00 7.50 155 SER B CA 1
ATOM 3224 C C . SER B 1 155 ? 0.201 29.242 8.717 1.00 7.68 155 SER B C 1
ATOM 3225 O O . SER B 1 155 ? -0.335 28.719 9.698 1.00 8.55 155 SER B O 1
ATOM 3228 N N . LEU B 1 156 ? 0.412 30.564 8.608 1.00 7.89 156 LEU B N 1
ATOM 3229 C CA . LEU B 1 156 ? -0.068 31.521 9.611 1.00 8.33 156 LEU B CA 1
ATOM 3230 C C . LEU B 1 156 ? -1.149 32.426 9.045 1.00 8.77 156 LEU B C 1
ATOM 3231 O O . LEU B 1 156 ? -1.534 33.395 9.688 1.00 8.94 156 LEU B O 1
ATOM 3236 N N . ALA B 1 157 ? -1.654 32.104 7.856 1.00 8.98 157 ALA B N 1
ATOM 3237 C CA . ALA B 1 157 ? -2.595 32.987 7.169 1.00 9.84 157 ALA B CA 1
ATOM 3238 C C . ALA B 1 157 ? -3.811 33.275 8.030 1.00 10.98 157 ALA B C 1
ATOM 3239 O O . ALA B 1 157 ? -4.396 32.358 8.607 1.00 11.78 157 ALA B O 1
ATOM 3241 N N . GLY B 1 158 ? -4.178 34.548 8.114 1.00 11.24 158 GLY B N 1
ATOM 3242 C CA . GLY B 1 158 ? -5.387 34.947 8.823 1.00 12.21 158 GLY B CA 1
ATOM 3243 C C . GLY B 1 158 ? -5.239 35.183 10.309 1.00 12.12 158 GLY B C 1
ATOM 3244 O O . GLY B 1 158 ? -6.171 35.686 10.937 1.00 13.69 158 GLY B O 1
ATOM 3245 N N . LEU B 1 159 ? -4.092 34.824 10.884 1.00 11.32 159 LEU B N 1
ATOM 3246 C CA . LEU B 1 159 ? -3.879 35.056 12.311 1.00 10.98 159 LEU B CA 1
ATOM 3247 C C . LEU B 1 159 ? -3.614 36.528 12.590 1.00 11.62 159 LEU B C 1
ATOM 3248 O O . LEU B 1 159 ? -2.907 37.196 11.834 1.00 13.01 159 LEU B O 1
ATOM 3253 N N . LEU B 1 160 ? -4.176 37.022 13.685 1.00 11.40 160 LEU B N 1
ATOM 3254 C CA . LEU B 1 160 ? -3.935 38.396 14.133 1.00 11.88 160 LEU B CA 1
ATOM 3255 C C . LEU B 1 160 ? -2.534 38.495 14.717 1.00 11.44 160 LEU B C 1
ATOM 3256 O O . LEU B 1 160 ? -1.952 37.486 15.125 1.00 10.71 160 LEU B O 1
ATOM 3261 N N . ALA B 1 161 ? -2.002 39.713 14.804 1.00 11.76 161 ALA B N 1
ATOM 3262 C CA . ALA B 1 161 ? -0.636 39.899 15.320 1.00 11.75 161 ALA B CA 1
ATOM 3263 C C . ALA B 1 161 ? -0.433 39.286 16.711 1.00 12.29 161 ALA B C 1
ATOM 3264 O O . ALA B 1 161 ? 0.580 38.616 16.957 1.00 12.20 161 ALA B O 1
ATOM 3266 N N . GLU B 1 162 ? -1.402 39.490 17.602 1.00 12.90 162 GLU B N 1
ATOM 3267 C CA . GLU B 1 162 ? -1.302 38.935 18.959 1.00 14.15 162 GLU B CA 1
ATOM 3268 C C . GLU B 1 162 ? -1.409 37.414 18.971 1.00 13.31 162 GLU B C 1
ATOM 3269 O O . GLU B 1 162 ? -0.854 36.750 19.846 1.00 13.93 162 GLU B O 1
ATOM 3275 N N . GLN B 1 163 ? -2.118 36.855 17.996 1.00 12.01 163 GLN B N 1
ATOM 3276 C 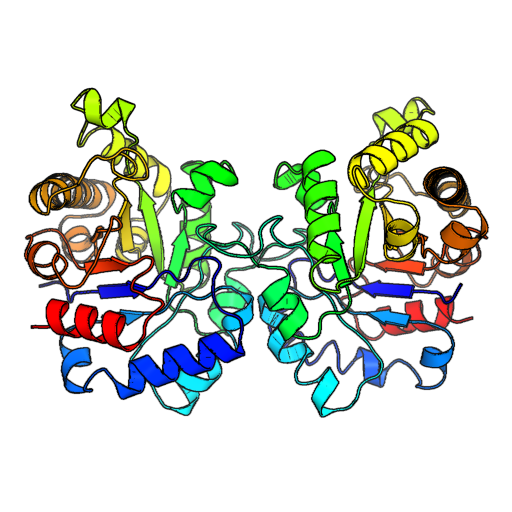CA . GLN B 1 163 ? -2.150 35.402 17.827 1.00 11.25 163 GLN B CA 1
ATOM 3277 C C . GLN B 1 163 ? -0.788 34.855 17.378 1.00 10.90 163 GLN B C 1
ATOM 3278 O O . GLN B 1 163 ? -0.325 33.830 17.881 1.00 10.60 163 GLN B O 1
ATOM 3284 N N . ILE B 1 164 ? -0.145 35.538 16.437 1.00 10.65 164 ILE B N 1
ATOM 3285 C CA . ILE B 1 164 ? 1.216 35.180 16.046 1.00 10.86 164 ILE B CA 1
ATOM 3286 C C . ILE B 1 164 ? 2.165 35.201 17.257 1.00 10.57 164 ILE B C 1
ATOM 3287 O O . ILE B 1 164 ? 2.990 34.302 17.415 1.00 10.68 164 ILE B O 1
ATOM 3292 N N . GLY B 1 165 ? 1.998 36.179 18.152 1.00 10.25 165 GLY B N 1
ATOM 3293 C CA . GLY B 1 165 ? 2.785 36.218 19.390 1.00 10.83 165 GLY B CA 1
ATOM 3294 C C . GLY B 1 165 ? 2.521 35.069 20.355 1.00 11.01 165 GLY B C 1
ATOM 3295 O O . GLY B 1 165 ? 3.240 34.900 21.330 1.00 12.38 165 GLY B O 1
ATOM 3296 N N . SER B 1 166 ? 1.491 34.275 20.073 1.00 10.48 166 SER B N 1
ATOM 3297 C CA . SER B 1 166 ? 1.113 33.130 20.907 1.00 10.14 166 SER B CA 1
ATOM 3298 C C . SER B 1 166 ? 1.420 31.777 20.259 1.00 9.54 166 SER B C 1
ATOM 3299 O O . SER B 1 166 ? 1.007 30.739 20.774 1.00 10.11 166 SER B O 1
ATOM 3302 N N . VAL B 1 167 ? 2.141 31.771 19.139 1.00 8.93 167 VAL B N 1
ATOM 3303 C CA . VAL B 1 167 ? 2.557 30.509 18.518 1.00 8.10 167 VAL B CA 1
ATOM 3304 C C . VAL B 1 167 ? 4.043 30.260 18.728 1.00 7.94 167 VAL B C 1
ATOM 3305 O O . VAL B 1 167 ? 4.784 31.170 19.118 1.00 8.93 167 VAL B O 1
ATOM 3309 N N . VAL B 1 168 ? 4.454 29.020 18.470 1.00 7.80 168 VAL B N 1
ATOM 3310 C CA . VAL B 1 168 ? 5.856 28.624 18.354 1.00 7.46 168 VAL B CA 1
ATOM 3311 C C . VAL B 1 168 ? 6.011 28.154 16.909 1.00 7.21 168 VAL B C 1
ATOM 3312 O O . VAL B 1 168 ? 5.088 27.542 16.356 1.00 7.88 168 VAL B O 1
ATOM 3316 N N . ILE B 1 169 ? 7.146 28.460 16.285 1.00 7.10 169 ILE B N 1
ATOM 3317 C CA . ILE B 1 169 ? 7.446 27.933 14.950 1.00 7.52 169 ILE B CA 1
ATOM 3318 C C . ILE B 1 169 ? 8.517 26.869 15.086 1.00 7.33 169 ILE B C 1
ATOM 3319 O O . ILE B 1 169 ? 9.414 27.005 15.902 1.00 8.44 169 ILE B O 1
ATOM 3324 N N . ALA B 1 170 ? 8.417 25.794 14.315 1.00 7.11 170 ALA B N 1
ATOM 3325 C CA . ALA B 1 170 ? 9.502 24.816 14.231 1.00 7.17 170 ALA B CA 1
ATOM 3326 C C . ALA B 1 170 ? 9.931 24.644 12.784 1.00 7.30 170 ALA B C 1
ATOM 3327 O O . ALA B 1 170 ? 9.097 24.374 11.915 1.00 7.83 170 ALA B O 1
ATOM 3329 N N . TYR B 1 171 ? 11.227 24.799 12.540 1.00 7.27 171 TYR B N 1
ATOM 3330 C CA . TYR B 1 171 ? 11.797 24.563 11.219 1.00 7.49 171 TYR B CA 1
ATOM 3331 C C . TYR B 1 171 ? 12.305 23.130 11.101 1.00 7.82 171 TYR B C 1
ATOM 3332 O O . TYR B 1 171 ? 13.275 22.750 11.764 1.00 8.10 171 TYR B O 1
ATOM 3341 N N . GLU B 1 172 ? 11.666 22.357 10.226 1.00 7.75 172 GLU B N 1
ATOM 3342 C CA . GLU B 1 172 ? 12.105 21.000 9.899 1.00 8.20 172 GLU B CA 1
ATOM 3343 C C . GLU B 1 172 ? 12.862 21.012 8.571 1.00 8.29 172 GLU B C 1
ATOM 3344 O O . GLU B 1 172 ? 12.255 21.244 7.523 1.00 8.30 172 GLU B O 1
ATOM 3350 N N . PRO B 1 173 ? 14.173 20.734 8.596 1.00 8.25 173 PRO B N 1
ATOM 3351 C CA . PRO B 1 173 ? 14.905 20.645 7.325 1.00 8.88 173 PRO B CA 1
ATOM 3352 C C . PRO B 1 173 ? 14.570 19.315 6.653 1.00 9.22 173 PRO B C 1
ATOM 3353 O O . PRO B 1 173 ? 15.317 18.340 6.775 1.00 9.64 173 PRO B O 1
ATOM 3357 N N . VAL B 1 174 ? 13.432 19.284 5.957 1.00 9.37 174 VAL B N 1
ATOM 3358 C CA . VAL B 1 174 ? 12.936 18.038 5.374 1.00 9.86 174 VAL B CA 1
ATOM 3359 C C . VAL B 1 174 ? 13.956 17.474 4.371 1.00 9.68 174 VAL B C 1
ATOM 3360 O O . VAL B 1 174 ? 14.094 16.253 4.222 1.00 10.37 174 VAL B O 1
ATOM 3364 N N . TRP B 1 175 ? 14.692 18.377 3.729 1.00 9.44 175 TRP B N 1
ATOM 3365 C CA . TRP B 1 175 ? 15.801 18.025 2.836 1.00 9.73 175 TRP B CA 1
ATOM 3366 C C . TRP B 1 175 ? 16.899 17.183 3.481 1.00 11.10 175 TRP B C 1
ATOM 3367 O O . TRP B 1 175 ? 17.713 16.584 2.767 1.00 11.84 175 TRP B O 1
ATOM 3378 N N . ALA B 1 176 ? 16.930 17.152 4.814 1.00 12.10 176 ALA B N 1
ATOM 3379 C CA . ALA B 1 176 ? 17.875 16.333 5.552 1.00 14.52 176 ALA B CA 1
ATOM 3380 C C . ALA B 1 176 ? 17.234 15.066 6.165 1.00 16.12 176 ALA B C 1
ATOM 3381 O O . ALA B 1 176 ? 17.866 14.392 6.978 1.00 18.12 176 ALA B O 1
ATOM 3383 N N . ILE B 1 177 ? 16.014 14.717 5.736 1.00 17.10 177 ILE B N 1
ATOM 3384 C CA . ILE B 1 177 ? 15.312 13.482 6.189 1.00 18.66 177 ILE B CA 1
ATOM 3385 C C . ILE B 1 177 ? 15.357 12.375 5.135 1.00 19.63 177 ILE B C 1
ATOM 3386 O O . ILE B 1 177 ? 14.734 12.485 4.071 1.00 20.31 177 ILE B O 1
ATOM 3391 N N . GLY B 1 178 ? 16.102 11.310 5.436 1.00 20.67 178 GLY B N 1
ATOM 3392 C CA . GLY B 1 178 ? 16.223 10.154 4.546 1.00 21.56 178 GLY B CA 1
ATOM 3393 C C . GLY B 1 178 ? 16.914 10.425 3.226 1.00 21.58 178 GLY B C 1
ATOM 3394 O O . GLY B 1 178 ? 16.742 9.677 2.260 1.00 22.67 178 GLY B O 1
ATOM 3395 N N . THR B 1 179 ? 17.700 11.499 3.180 1.00 20.75 179 THR B N 1
ATOM 3396 C CA . THR B 1 179 ? 18.380 11.892 1.952 1.00 19.86 179 THR B CA 1
ATOM 3397 C C . THR B 1 179 ? 19.885 11.708 2.027 1.00 20.13 179 THR B C 1
ATOM 3398 O O . THR B 1 179 ? 20.565 11.782 1.003 1.00 20.85 179 THR B O 1
ATOM 3402 N N . GLY B 1 180 ? 20.406 11.517 3.237 1.00 19.94 180 GLY B N 1
ATOM 3403 C CA . GLY B 1 180 ? 21.853 11.526 3.460 1.00 19.78 180 GLY B CA 1
ATOM 3404 C C . GLY B 1 180 ? 22.455 12.897 3.741 1.00 18.96 180 GLY B C 1
ATOM 3405 O O . GLY B 1 180 ? 23.619 12.980 4.143 1.00 20.52 180 GLY B O 1
ATOM 3406 N N . ARG B 1 181 ? 21.681 13.967 3.523 1.00 17.92 181 ARG B N 1
ATOM 3407 C CA A ARG B 1 181 ? 22.131 15.336 3.810 0.80 17.08 181 ARG B CA 1
ATOM 3408 C CA B ARG B 1 181 ? 22.151 15.320 3.816 0.20 17.26 181 ARG B CA 1
ATOM 3409 C C . ARG B 1 181 ? 22.080 15.632 5.311 1.00 17.01 181 ARG B C 1
ATOM 3410 O O . ARG B 1 181 ? 21.246 15.079 6.035 1.00 17.34 181 ARG B O 1
ATOM 3425 N N . VAL B 1 182 ? 22.975 16.508 5.767 1.00 16.96 182 VAL B N 1
ATOM 3426 C CA . VAL B 1 182 ? 23.048 16.955 7.163 1.00 17.00 182 VAL B CA 1
ATOM 3427 C C . VAL B 1 182 ? 22.881 18.477 7.224 1.00 16.08 182 VAL B C 1
ATOM 3428 O O . VAL B 1 182 ? 23.552 19.211 6.484 1.00 16.18 182 VAL B O 1
ATOM 3432 N N . ALA B 1 183 ? 21.982 18.944 8.093 1.00 14.72 183 ALA B N 1
ATOM 3433 C CA . ALA B 1 183 ? 21.772 20.376 8.304 1.00 14.26 183 ALA B CA 1
ATOM 3434 C C . ALA B 1 183 ? 22.637 20.855 9.460 1.00 14.45 183 ALA B C 1
ATOM 3435 O O . ALA B 1 183 ? 22.539 20.330 10.566 1.00 16.20 183 ALA B O 1
ATOM 3437 N N . SER B 1 184 ? 23.469 21.855 9.202 1.00 13.46 184 SER B N 1
ATOM 3438 C CA . SER B 1 184 ? 24.359 22.404 10.229 1.00 12.80 184 SER B CA 1
ATOM 3439 C C . SER B 1 184 ? 23.612 23.385 11.120 1.00 12.33 184 SER B C 1
ATOM 3440 O O . SER B 1 184 ? 22.503 23.813 10.787 1.00 12.53 184 SER B O 1
ATOM 3443 N N . ALA B 1 185 ? 24.228 23.769 12.236 1.00 12.13 185 ALA B N 1
ATOM 3444 C CA . ALA B 1 185 ? 23.660 24.836 13.058 1.00 11.47 185 ALA B CA 1
ATOM 3445 C C . ALA B 1 185 ? 23.568 26.159 12.277 1.00 11.10 185 ALA B C 1
ATOM 3446 O O . ALA B 1 185 ? 22.606 26.911 12.443 1.00 11.24 185 ALA B O 1
ATOM 3448 N N . ALA B 1 186 ? 24.543 26.421 11.404 1.00 11.64 186 ALA B N 1
ATOM 3449 C CA . ALA B 1 186 ? 24.501 27.597 10.529 1.00 11.52 186 ALA B CA 1
ATOM 3450 C C . ALA B 1 186 ? 23.306 27.555 9.573 1.00 10.93 186 ALA B C 1
ATOM 3451 O O . ALA B 1 186 ? 22.660 28.577 9.348 1.00 11.05 186 ALA B O 1
ATOM 3453 N N . ASP B 1 187 ? 23.010 26.369 9.032 1.00 10.95 187 ASP B N 1
ATOM 3454 C CA . ASP B 1 187 ? 21.823 26.202 8.191 1.00 11.14 187 ASP B CA 1
ATOM 3455 C C . ASP B 1 187 ? 20.553 26.540 8.966 1.00 10.94 187 ASP B C 1
ATOM 3456 O O . ASP B 1 187 ? 19.653 27.202 8.443 1.00 11.10 187 ASP B O 1
ATOM 3461 N N . ALA B 1 188 ? 20.468 26.062 10.212 1.00 10.70 188 ALA B N 1
ATOM 3462 C CA . ALA B 1 188 ? 19.323 26.359 11.071 1.00 10.64 188 ALA B CA 1
ATOM 3463 C C . ALA B 1 188 ? 19.207 27.862 11.319 1.00 10.21 188 ALA B C 1
ATOM 3464 O O . ALA B 1 188 ? 18.117 28.423 11.212 1.00 10.51 188 ALA B O 1
ATOM 3466 N N . GLN B 1 189 ? 20.334 28.505 11.611 1.00 10.45 189 GLN B N 1
ATOM 3467 C CA . GLN B 1 189 ? 20.349 29.941 11.868 1.00 10.55 189 GLN B CA 1
ATOM 3468 C C . GLN B 1 189 ? 19.874 30.762 10.665 1.00 10.66 189 GLN B C 1
ATOM 3469 O O . GLN B 1 189 ? 19.095 31.699 10.830 1.00 10.68 189 GLN B O 1
ATOM 3475 N N . GLU B 1 190 ? 20.311 30.385 9.462 1.00 10.69 190 GLU B N 1
ATOM 3476 C CA . GLU B 1 190 ? 19.917 31.119 8.256 1.00 10.77 190 GLU B CA 1
ATOM 3477 C C . GLU B 1 190 ? 18.390 31.158 8.108 1.00 10.50 190 GLU B C 1
ATOM 3478 O O . GLU B 1 190 ? 17.800 32.222 7.889 1.00 11.03 190 GLU B O 1
ATOM 3484 N N . VAL B 1 191 ? 17.756 29.999 8.257 1.00 9.77 191 VAL B N 1
ATOM 3485 C CA . VAL B 1 191 ? 16.310 29.919 8.089 1.00 9.37 191 VAL B CA 1
ATOM 3486 C C . VAL B 1 191 ? 15.572 30.576 9.262 1.00 9.40 191 VAL B C 1
ATOM 3487 O O . VAL B 1 191 ? 14.613 31.323 9.056 1.00 9.62 191 VAL B O 1
ATOM 3491 N N . CYS B 1 192 ? 16.016 30.298 10.487 1.00 9.36 192 CYS B N 1
ATOM 3492 C CA . CYS B 1 192 ? 15.325 30.834 11.657 1.00 9.53 192 CYS B CA 1
ATOM 3493 C C . CYS B 1 192 ? 15.417 32.358 11.744 1.00 9.67 192 CYS B C 1
ATOM 3494 O O . CYS B 1 192 ? 14.457 33.017 12.133 1.00 9.75 192 CYS B O 1
ATOM 3497 N N . ALA B 1 193 ? 16.555 32.923 11.345 1.00 9.82 193 ALA B N 1
ATOM 3498 C CA . ALA B 1 193 ? 16.670 34.384 11.276 1.00 9.76 193 ALA B CA 1
ATOM 3499 C C . ALA B 1 193 ? 15.658 34.966 10.280 1.00 10.01 193 ALA B C 1
ATOM 3500 O O . ALA B 1 193 ? 15.012 35.984 10.559 1.00 10.35 193 ALA B O 1
ATOM 3502 N N . ALA B 1 194 ? 15.519 34.314 9.124 1.00 9.87 194 ALA B N 1
ATOM 3503 C CA . ALA B 1 194 ? 14.565 34.775 8.117 1.00 9.83 194 ALA B CA 1
ATOM 3504 C C . ALA B 1 194 ? 13.118 34.622 8.585 1.00 9.35 194 ALA B C 1
ATOM 3505 O O . ALA B 1 194 ? 12.282 35.488 8.325 1.00 10.58 194 ALA B O 1
ATOM 3507 N N . ILE B 1 195 ? 12.825 33.523 9.289 1.00 8.98 195 ILE B N 1
ATOM 3508 C CA . ILE B 1 195 ? 11.502 33.327 9.856 1.00 9.01 195 ILE B CA 1
ATOM 3509 C C . ILE B 1 195 ? 11.169 34.500 10.789 1.00 8.57 195 ILE B C 1
ATOM 3510 O O . ILE B 1 195 ? 10.091 35.089 10.701 1.00 9.14 195 ILE B O 1
ATOM 3515 N N . ARG B 1 196 ? 12.105 34.847 11.671 1.00 9.22 196 ARG B N 1
ATOM 3516 C CA . ARG B 1 196 ? 11.838 35.902 12.637 1.00 9.90 196 ARG B CA 1
ATOM 3517 C C . ARG B 1 196 ? 11.603 37.257 11.953 1.00 10.81 196 ARG B C 1
ATOM 3518 O O . ARG B 1 196 ? 10.703 38.002 12.345 1.00 11.19 196 ARG B O 1
ATOM 3526 N N A LYS B 1 197 ? 12.391 37.547 10.922 0.90 11.91 197 LYS B N 1
ATOM 3527 N N B LYS B 1 197 ? 12.381 37.558 10.915 0.10 11.28 197 LYS B N 1
ATOM 3528 C CA A LYS B 1 197 ? 12.245 38.804 10.178 0.90 13.10 197 LYS B CA 1
ATOM 3529 C CA B LYS B 1 197 ? 12.225 38.831 10.204 0.10 11.89 197 LYS B CA 1
ATOM 3530 C C A LYS B 1 197 ? 10.848 38.881 9.538 0.90 12.43 197 LYS B C 1
ATOM 3531 C C B LYS B 1 197 ? 10.944 38.910 9.360 0.10 12.08 197 LYS B C 1
ATOM 3532 O O A LYS B 1 197 ? 10.198 39.932 9.551 0.90 12.81 197 LYS B O 1
ATOM 3533 O O B LYS B 1 197 ? 10.490 40.006 9.028 0.10 12.24 197 LYS B O 1
ATOM 3544 N N . GLU B 1 198 ? 10.367 37.757 9.017 1.00 12.34 198 GLU B N 1
ATOM 3545 C CA . GLU B 1 198 ? 9.030 37.718 8.424 1.00 12.50 198 GLU B CA 1
ATOM 3546 C C . GLU B 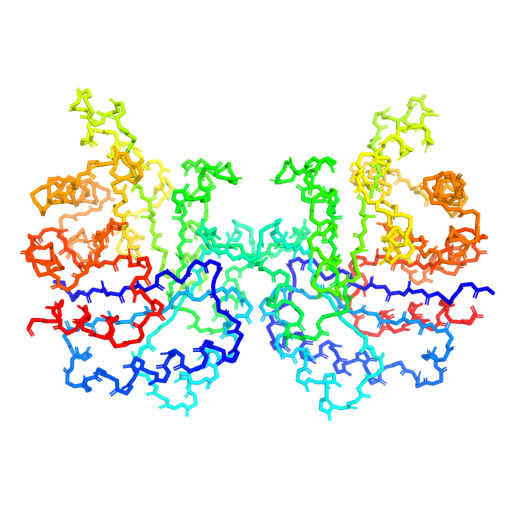1 198 ? 7.932 37.850 9.483 1.00 12.44 198 GLU B C 1
ATOM 3547 O O . GLU B 1 198 ? 6.917 38.521 9.250 1.00 13.00 198 GLU B O 1
ATOM 3553 N N . LEU B 1 199 ? 8.129 37.212 10.642 1.00 12.07 199 LEU B N 1
ATOM 3554 C CA . LEU B 1 199 ? 7.205 37.396 11.763 1.00 12.08 199 LEU B CA 1
ATOM 3555 C C . LEU B 1 199 ? 7.074 38.862 12.174 1.00 12.15 199 LEU B C 1
ATOM 3556 O O . LEU B 1 199 ? 5.990 39.301 12.579 1.00 12.26 199 LEU B O 1
ATOM 3561 N N . ALA B 1 200 ? 8.170 39.609 12.066 1.00 12.88 200 ALA B N 1
ATOM 3562 C CA . ALA B 1 200 ? 8.167 41.033 12.404 1.00 13.51 200 ALA B CA 1
ATOM 3563 C C . ALA B 1 200 ? 7.279 41.819 11.456 1.00 13.96 200 ALA B C 1
ATOM 3564 O O . ALA B 1 200 ? 6.659 42.803 11.855 1.00 14.89 200 ALA B O 1
ATOM 3566 N N . SER B 1 201 ? 7.235 41.380 10.200 1.00 13.81 201 SER B N 1
ATOM 3567 C CA . SER B 1 201 ? 6.381 41.973 9.188 1.00 14.39 201 SER B CA 1
ATOM 3568 C C . SER B 1 201 ? 4.912 41.561 9.364 1.00 14.01 201 SER B C 1
ATOM 3569 O O . SER B 1 201 ? 4.004 42.400 9.269 1.00 14.47 201 SER B O 1
ATOM 3572 N N . LEU B 1 202 ? 4.676 40.272 9.609 1.00 13.55 202 LEU B N 1
ATOM 3573 C CA . LEU B 1 202 ? 3.305 39.758 9.754 1.00 13.76 202 LEU B CA 1
ATOM 3574 C C . LEU B 1 202 ? 2.655 40.246 11.043 1.00 13.34 202 LEU B C 1
ATOM 3575 O O . LEU B 1 202 ? 1.439 40.461 11.088 1.00 14.31 202 LEU B O 1
ATOM 3580 N N . ALA B 1 203 ? 3.473 40.418 12.083 1.00 13.35 203 ALA B N 1
ATOM 3581 C CA . ALA B 1 203 ? 3.008 40.897 13.375 1.00 13.49 203 ALA B CA 1
ATOM 3582 C C . ALA B 1 203 ? 3.659 42.266 13.637 1.00 13.55 203 ALA B C 1
ATOM 3583 O O . ALA B 1 203 ? 3.268 43.259 13.023 1.00 14.75 203 ALA B O 1
ATOM 3585 N N . SER B 1 204 ? 4.646 42.319 14.532 1.00 13.50 204 SER B N 1
ATOM 3586 C CA . SER B 1 204 ? 5.442 43.533 14.770 1.00 13.84 204 SER B CA 1
ATOM 3587 C C . SER B 1 204 ? 6.845 43.112 15.198 1.00 14.00 204 SER B C 1
ATOM 3588 O O . SER B 1 204 ? 7.037 41.975 15.614 1.00 13.02 204 SER B O 1
ATOM 3591 N N . PRO B 1 205 ? 7.834 44.019 15.100 1.00 14.52 205 PRO B N 1
ATOM 3592 C CA . PRO B 1 205 ? 9.169 43.700 15.608 1.00 14.92 205 PRO B CA 1
ATOM 3593 C C . PRO B 1 205 ? 9.171 43.254 17.069 1.00 15.07 205 PRO B C 1
ATOM 3594 O O . PRO B 1 205 ? 9.834 42.266 17.408 1.00 15.01 205 PRO B O 1
ATOM 3598 N N . ARG B 1 206 ? 8.414 43.947 17.919 1.00 15.35 206 ARG B N 1
ATOM 3599 C CA . ARG B 1 206 ? 8.350 43.587 19.329 1.00 15.94 206 ARG B CA 1
ATOM 3600 C C . ARG B 1 206 ? 7.790 42.171 19.506 1.00 14.63 206 ARG B C 1
ATOM 3601 O O . ARG B 1 206 ? 8.340 41.357 20.254 1.00 15.32 206 ARG B O 1
ATOM 3609 N N . ILE B 1 207 ? 6.701 41.877 18.806 1.00 13.32 207 ILE B N 1
ATOM 3610 C CA . ILE B 1 207 ? 6.098 40.558 18.915 1.00 12.60 207 ILE B CA 1
ATOM 3611 C C . ILE B 1 207 ? 7.055 39.466 18.417 1.00 12.44 207 ILE B C 1
ATOM 3612 O O . ILE B 1 207 ? 7.203 38.415 19.068 1.00 12.39 207 ILE B O 1
ATOM 3617 N N . ALA B 1 208 ? 7.702 39.713 17.279 1.00 12.18 208 ALA B N 1
ATOM 3618 C CA . ALA B 1 208 ? 8.585 38.713 16.676 1.00 12.39 208 ALA B CA 1
ATOM 3619 C C . ALA B 1 208 ? 9.760 38.374 17.592 1.00 12.54 208 ALA B C 1
ATOM 3620 O O . ALA B 1 208 ? 10.213 37.232 17.622 1.00 12.74 208 ALA B O 1
ATOM 3622 N N . ASP B 1 209 ? 10.219 39.358 18.368 1.00 12.97 209 ASP B N 1
ATOM 3623 C CA . ASP B 1 209 ? 11.309 39.131 19.307 1.00 13.68 209 ASP B CA 1
ATOM 3624 C C . ASP B 1 209 ? 10.936 38.219 20.473 1.00 13.15 209 ASP B C 1
ATOM 3625 O O . ASP B 1 209 ? 11.817 37.722 21.161 1.00 13.72 209 ASP B O 1
ATOM 3630 N N . THR B 1 210 ? 9.639 37.997 20.676 1.00 12.71 210 THR B N 1
ATOM 3631 C CA . THR B 1 210 ? 9.151 37.104 21.729 1.00 13.03 210 THR B CA 1
ATOM 3632 C C . THR B 1 210 ? 8.814 35.696 21.231 1.00 12.32 210 THR B C 1
ATOM 3633 O O . THR B 1 210 ? 8.640 34.791 22.040 1.00 13.16 210 THR B O 1
ATOM 3637 N N . VAL B 1 211 ? 8.679 35.509 19.920 1.00 11.21 211 VAL B N 1
ATOM 3638 C CA . VAL B 1 211 ? 8.233 34.219 19.395 1.00 10.71 211 VAL B CA 1
ATOM 3639 C C . VAL B 1 211 ? 9.375 33.211 19.402 1.00 10.07 211 VAL B C 1
ATOM 3640 O O . VAL B 1 211 ? 10.450 33.467 18.865 1.00 10.98 211 VAL B O 1
ATOM 3644 N N . ARG B 1 212 ? 9.148 32.059 20.016 1.00 9.34 212 ARG B N 1
ATOM 3645 C CA . ARG B 1 212 ? 10.169 31.014 20.009 1.00 9.11 212 ARG B CA 1
ATOM 3646 C C . ARG B 1 212 ? 10.149 30.249 18.695 1.00 8.71 212 ARG B C 1
ATOM 3647 O O . ARG B 1 212 ? 9.097 29.780 18.241 1.00 9.05 212 ARG B O 1
ATOM 3655 N N . VAL B 1 213 ? 11.323 30.174 18.074 1.00 8.56 213 VAL B N 1
ATOM 3656 C CA . VAL B 1 213 ? 11.529 29.483 16.803 1.00 9.07 213 VAL B CA 1
ATOM 3657 C C . VAL B 1 213 ? 12.464 28.312 17.059 1.00 8.61 213 VAL B C 1
ATOM 3658 O O . VAL B 1 213 ? 13.631 28.505 17.408 1.00 9.62 213 VAL B O 1
ATOM 3662 N N . LEU B 1 214 ? 11.949 27.092 16.915 1.00 8.12 214 LEU B N 1
ATOM 3663 C CA . LEU B 1 214 ? 12.697 25.884 17.237 1.00 8.12 214 LEU B CA 1
ATOM 3664 C C . LEU B 1 214 ? 13.284 25.235 16.002 1.00 8.33 214 LEU B C 1
ATOM 3665 O O . LEU B 1 214 ? 12.730 25.347 14.892 1.00 8.65 214 LEU B O 1
ATOM 3670 N N . TYR B 1 215 ? 14.395 24.540 16.202 1.00 8.32 215 TYR B N 1
ATOM 3671 C CA . TYR B 1 215 ? 14.934 23.665 15.176 1.00 8.31 215 TYR B CA 1
ATOM 3672 C C . TYR B 1 215 ? 14.321 22.281 15.333 1.00 8.50 215 TYR B C 1
ATOM 3673 O O . TYR B 1 215 ? 14.332 21.713 16.431 1.00 8.95 215 TYR B O 1
ATOM 3682 N N . GLY B 1 216 ? 13.802 21.741 14.230 1.00 8.29 216 GLY B N 1
ATOM 3683 C CA . GLY B 1 216 ? 13.136 20.444 14.241 1.00 8.88 216 GLY B CA 1
ATOM 3684 C C . GLY B 1 216 ? 13.787 19.385 13.371 1.00 9.27 216 GLY B C 1
ATOM 3685 O O . GLY B 1 216 ? 13.129 18.430 12.958 1.00 10.86 216 GLY B O 1
ATOM 3686 N N . GLY B 1 217 ? 15.076 19.555 13.078 1.00 9.59 217 GLY B N 1
ATOM 3687 C CA . GLY B 1 217 ? 15.856 18.485 12.462 1.00 10.20 217 GLY B CA 1
ATOM 3688 C C . GLY B 1 217 ? 16.376 17.541 13.521 1.00 10.80 217 GLY B C 1
ATOM 3689 O O . GLY B 1 217 ? 15.879 17.515 14.649 1.00 11.90 217 GLY B O 1
ATOM 3690 N N A SER B 1 218 ? 17.387 16.761 13.168 0.70 11.21 218 SER B N 1
ATOM 3691 N N B SER B 1 218 ? 17.388 16.765 13.153 0.30 11.05 218 SER B N 1
ATOM 3692 C CA A SER B 1 218 ? 17.973 15.789 14.090 0.70 11.66 218 SER B CA 1
ATOM 3693 C CA B SER B 1 218 ? 18.039 15.843 14.076 0.30 11.31 218 SER B CA 1
ATOM 3694 C C A SER B 1 218 ? 18.690 16.485 15.245 0.70 11.72 218 SER B C 1
ATOM 3695 C C B SER B 1 218 ? 18.636 16.605 15.252 0.30 11.38 218 SER B C 1
ATOM 3696 O O A SER B 1 218 ? 19.677 17.201 15.033 0.70 12.05 218 SER B O 1
ATOM 3697 O O B SER B 1 218 ? 19.475 17.493 15.065 0.30 11.43 218 SER B O 1
ATOM 3702 N N . VAL B 1 219 ? 18.178 16.274 16.458 1.00 11.31 219 VAL B N 1
ATOM 3703 C CA . VAL B 1 219 ? 18.722 16.885 17.674 1.00 11.79 219 VAL B CA 1
ATOM 3704 C C . VAL B 1 219 ? 19.176 15.791 18.627 1.00 11.83 219 VAL B C 1
ATOM 3705 O O . VAL B 1 219 ? 18.401 14.908 19.000 1.00 12.66 219 VAL B O 1
ATOM 3709 N N . ASN B 1 220 ? 20.443 15.849 19.014 1.00 12.09 220 ASN B N 1
ATOM 3710 C CA . ASN B 1 220 ? 20.999 14.888 19.961 1.00 13.18 220 ASN B CA 1
ATOM 3711 C C . ASN B 1 220 ? 22.026 15.578 20.844 1.00 13.72 220 ASN B C 1
ATOM 3712 O O . ASN B 1 220 ? 22.260 16.782 20.717 1.00 13.11 220 ASN B O 1
ATOM 3717 N N . ALA B 1 221 ? 22.634 14.814 21.743 1.00 14.74 221 ALA B N 1
ATOM 3718 C CA . ALA B 1 221 ? 23.531 15.396 22.742 1.00 15.72 221 ALA B CA 1
ATOM 3719 C C . ALA B 1 221 ? 24.746 16.060 22.117 1.00 16.52 221 ALA B C 1
ATOM 3720 O O . ALA B 1 221 ? 25.298 17.013 22.676 1.00 17.20 221 ALA B O 1
ATOM 3722 N N . LYS B 1 222 ? 25.161 15.557 20.960 1.00 17.05 222 LYS B N 1
ATOM 3723 C CA . LYS B 1 222 ? 26.363 16.056 20.308 1.00 18.05 222 LYS B CA 1
ATOM 3724 C C . LYS B 1 222 ? 26.146 17.361 19.550 1.00 16.77 222 LYS B C 1
ATOM 3725 O O . LYS B 1 222 ? 27.099 18.096 19.307 1.00 17.61 222 LYS B O 1
ATOM 3731 N N . ASN B 1 223 ? 24.901 17.659 19.175 1.00 15.10 223 ASN B N 1
ATOM 3732 C CA . ASN B 1 223 ? 24.631 18.862 18.386 1.00 14.21 223 ASN B CA 1
ATOM 3733 C C . ASN B 1 223 ? 23.702 19.907 19.004 1.00 13.17 223 ASN B C 1
ATOM 3734 O O . ASN B 1 223 ? 23.619 21.018 18.495 1.00 13.67 223 ASN B O 1
ATOM 3739 N N . VAL B 1 224 ? 23.035 19.579 20.111 1.00 12.51 224 VAL B N 1
ATOM 3740 C CA . VAL B 1 224 ? 22.028 20.492 20.663 1.00 12.52 224 VAL B CA 1
ATOM 3741 C C . VAL B 1 224 ? 22.626 21.829 21.124 1.00 12.04 224 VAL B C 1
ATOM 3742 O O . VAL B 1 224 ? 22.025 22.889 20.925 1.00 12.64 224 VAL B O 1
ATOM 3746 N N . GLY B 1 225 ? 23.820 21.778 21.716 1.00 11.70 225 GLY B N 1
ATOM 3747 C CA . GLY B 1 225 ? 24.492 22.992 22.150 1.00 11.73 225 GLY B CA 1
ATOM 3748 C C . GLY B 1 225 ? 24.722 23.978 21.021 1.00 11.14 225 GLY B C 1
ATOM 3749 O O . GLY B 1 225 ? 24.438 25.167 21.162 1.00 11.67 225 GLY B O 1
ATOM 3750 N N . ASP B 1 226 ? 25.198 23.483 19.883 1.00 11.38 226 ASP B N 1
ATOM 3751 C CA . ASP B 1 226 ? 25.496 24.377 18.758 1.00 11.89 226 ASP B CA 1
ATOM 3752 C C . ASP B 1 226 ? 24.224 24.975 18.181 1.00 11.74 226 ASP B C 1
ATOM 3753 O O . ASP B 1 226 ? 24.200 26.139 17.757 1.00 11.91 226 ASP B O 1
ATOM 3758 N N . ILE B 1 227 ? 23.169 24.165 18.157 1.00 12.04 227 ILE B N 1
ATOM 3759 C CA . ILE B 1 227 ? 21.883 24.593 17.631 1.00 12.39 227 ILE B CA 1
ATOM 3760 C C . ILE B 1 227 ? 21.305 25.726 18.484 1.00 11.99 227 ILE B C 1
ATOM 3761 O O . ILE B 1 227 ? 20.957 26.792 17.960 1.00 12.12 227 ILE B O 1
ATOM 3766 N N A VAL B 1 228 ? 21.222 25.511 19.793 0.80 12.46 228 VAL B N 1
ATOM 3767 N N B VAL B 1 228 ? 21.218 25.495 19.796 0.20 12.10 228 VAL B N 1
ATOM 3768 C CA A VAL B 1 228 ? 20.597 26.507 20.642 0.80 13.79 228 VAL B CA 1
ATOM 3769 C CA B VAL B 1 228 ? 20.643 26.470 20.728 0.20 12.39 228 VAL B CA 1
ATOM 3770 C C A VAL B 1 228 ? 21.493 27.742 20.824 0.80 13.33 228 VAL B C 1
ATOM 3771 C C B VAL B 1 228 ? 21.514 27.714 20.900 0.20 12.64 228 VAL B C 1
ATOM 3772 O O A VAL B 1 228 ? 21.000 28.812 21.150 0.80 13.59 228 VAL B O 1
ATOM 3773 O O B VAL B 1 228 ? 21.027 28.754 21.335 0.20 12.85 228 VAL B O 1
ATOM 3780 N N . ALA B 1 229 ? 22.797 27.597 20.566 1.00 12.93 229 ALA B N 1
ATOM 3781 C CA . ALA B 1 229 ? 23.727 28.733 20.604 1.00 13.12 229 ALA B CA 1
ATOM 3782 C C . ALA B 1 229 ? 23.442 29.798 19.544 1.00 12.40 229 ALA B C 1
ATOM 3783 O O . ALA B 1 229 ? 23.892 30.931 19.669 1.00 13.49 229 ALA B O 1
ATOM 3785 N N . GLN B 1 230 ? 22.692 29.447 18.505 1.00 11.65 230 GLN B N 1
ATOM 3786 C CA . GLN B 1 230 ? 22.453 30.387 17.410 1.00 11.24 230 GLN B CA 1
ATOM 3787 C C . GLN B 1 230 ? 21.502 31.504 17.826 1.00 11.20 230 GLN B C 1
ATOM 3788 O O . GLN B 1 230 ? 20.585 31.278 18.619 1.00 11.32 230 GLN B O 1
ATOM 3794 N N . ASP B 1 231 ? 21.720 32.702 17.281 1.00 11.67 231 ASP B N 1
ATOM 3795 C CA . ASP B 1 231 ? 20.986 33.896 17.704 1.00 12.44 231 ASP B CA 1
ATOM 3796 C C . ASP B 1 231 ? 19.472 33.763 17.579 1.00 11.92 231 ASP B C 1
ATOM 3797 O O . ASP B 1 231 ? 18.732 34.249 18.439 1.00 12.69 231 ASP B O 1
ATOM 3802 N N . ASP B 1 232 ? 19.005 33.106 16.519 1.00 10.98 232 ASP B N 1
ATOM 3803 C CA . ASP B 1 232 ? 17.569 33.077 16.230 1.00 10.50 232 ASP B CA 1
ATOM 3804 C C . ASP B 1 232 ? 16.920 31.721 16.435 1.00 9.96 232 ASP B C 1
ATOM 3805 O O . ASP B 1 232 ? 15.744 31.544 16.113 1.00 10.12 232 ASP B O 1
ATOM 3810 N N . VAL B 1 233 ? 17.676 30.791 17.013 1.00 9.72 233 VAL B N 1
ATOM 3811 C CA . VAL B 1 233 ? 17.165 29.448 17.307 1.00 9.75 233 VAL B CA 1
ATOM 3812 C C . VAL B 1 233 ? 16.927 29.335 18.814 1.00 9.52 233 VAL B C 1
ATOM 3813 O O . VAL B 1 233 ? 17.848 29.548 19.602 1.00 10.42 233 VAL B O 1
ATOM 3817 N N . ASP B 1 234 ? 15.701 29.001 19.203 1.00 9.74 234 ASP B N 1
ATOM 3818 C CA . ASP B 1 234 ? 15.285 29.059 20.605 1.00 9.87 234 ASP B CA 1
ATOM 3819 C C . ASP B 1 234 ? 15.079 27.717 21.257 1.00 9.96 234 ASP B C 1
ATOM 3820 O O . ASP B 1 234 ? 14.494 27.633 22.328 1.00 11.92 234 ASP B O 1
ATOM 3825 N N . GLY B 1 235 ? 15.552 26.657 20.626 1.00 9.50 235 GLY B N 1
ATOM 3826 C CA . GLY B 1 235 ? 15.365 25.321 21.163 1.00 9.21 235 GLY B CA 1
ATOM 3827 C C . GLY B 1 235 ? 15.142 24.299 20.077 1.00 8.64 235 GLY B C 1
ATOM 3828 O O . GLY B 1 235 ? 15.508 24.511 18.913 1.00 8.55 235 GLY B O 1
ATOM 3829 N N . GLY B 1 236 ? 14.550 23.177 20.471 1.00 8.70 236 GLY B N 1
ATOM 3830 C CA . GLY B 1 236 ? 14.419 22.044 19.576 1.00 8.91 236 GLY B CA 1
ATOM 3831 C C . GLY B 1 236 ? 13.084 21.347 19.723 1.00 8.33 236 GLY B C 1
ATOM 3832 O O . GLY B 1 236 ? 12.530 21.258 20.829 1.00 9.13 236 GLY B O 1
ATOM 3833 N N . LEU B 1 237 ? 12.552 20.893 18.588 1.00 8.47 237 LEU B N 1
ATOM 3834 C CA . LEU B 1 237 ? 11.460 19.928 18.550 1.00 8.37 237 LEU B CA 1
ATOM 3835 C C . LEU B 1 237 ? 12.156 18.612 18.249 1.00 8.41 237 LEU B C 1
ATOM 3836 O O . LEU B 1 237 ? 12.581 18.348 17.107 1.00 9.45 237 LEU B O 1
ATOM 3841 N N . VAL B 1 238 ? 12.358 17.836 19.313 1.00 8.45 238 VAL B N 1
ATOM 3842 C CA . VAL B 1 238 ? 13.231 16.665 19.297 1.00 9.07 238 VAL B CA 1
ATOM 3843 C C . VAL B 1 238 ? 12.487 15.401 18.906 1.00 9.33 238 VAL B C 1
ATOM 3844 O O . VAL B 1 238 ? 11.358 15.182 19.355 1.00 9.96 238 VAL B O 1
ATOM 3848 N N . GLY B 1 239 ? 13.133 14.569 18.094 1.00 9.55 239 GLY B N 1
ATOM 3849 C CA . GLY B 1 239 ? 12.564 13.293 17.665 1.00 10.01 239 GLY B CA 1
ATOM 3850 C C . GLY B 1 239 ? 12.954 12.149 18.579 1.00 10.30 239 GLY B C 1
ATOM 3851 O O . GLY B 1 239 ? 12.625 12.146 19.773 1.00 10.19 239 GLY B O 1
ATOM 3852 N N . GLY B 1 240 ? 13.672 11.181 18.023 1.00 10.77 240 GLY B N 1
ATOM 3853 C CA . GLY B 1 240 ? 13.955 9.933 18.732 1.00 11.53 240 GLY B CA 1
ATOM 3854 C C . GLY B 1 240 ? 14.610 10.036 20.107 1.00 11.27 240 GLY B C 1
ATOM 3855 O O . GLY B 1 240 ? 14.337 9.206 20.989 1.00 11.78 240 GLY B O 1
ATOM 3856 N N . ALA B 1 241 ? 15.460 11.037 20.324 1.00 11.48 241 ALA B N 1
ATOM 3857 C CA . ALA B 1 241 ? 16.081 11.210 21.643 1.00 11.90 241 ALA B CA 1
ATOM 3858 C C . ALA B 1 241 ? 15.056 11.457 22.749 1.00 11.43 241 ALA B C 1
ATOM 3859 O O . ALA B 1 241 ? 15.337 11.221 23.929 1.00 12.51 241 ALA B O 1
ATOM 3861 N N A SER B 1 242 ? 13.867 11.911 22.376 0.70 11.16 242 SER B N 1
ATOM 3862 N N B SER B 1 242 ? 13.867 11.929 22.364 0.30 10.64 242 SER B N 1
ATOM 3863 C CA A SER B 1 242 ? 12.849 12.189 23.371 0.70 11.30 242 SER B CA 1
ATOM 3864 C CA B SER B 1 242 ? 12.754 12.155 23.298 0.30 10.02 242 SER B CA 1
ATOM 3865 C C A SER B 1 242 ? 12.289 10.929 24.033 0.70 10.84 242 SER B C 1
ATOM 3866 C C B SER B 1 242 ? 12.409 10.912 24.098 0.30 10.11 242 SER B C 1
ATOM 3867 O O A SER B 1 242 ? 11.607 11.020 25.049 0.70 10.63 242 SER B O 1
ATOM 3868 O O B SER B 1 242 ? 11.981 11.000 25.249 0.30 10.01 242 SER B O 1
ATOM 3873 N N . LEU B 1 243 ? 12.590 9.757 23.469 1.00 10.43 243 LEU B N 1
ATOM 3874 C CA . LEU B 1 243 ? 12.079 8.485 24.001 1.00 10.87 243 LEU B CA 1
ATOM 3875 C C . LEU B 1 243 ? 12.954 7.876 25.085 1.00 12.17 243 LEU B C 1
ATOM 3876 O O . LEU B 1 243 ? 12.554 6.903 25.726 1.00 12.85 243 LEU B O 1
ATOM 3881 N N . ASP B 1 244 ? 14.139 8.444 25.277 1.00 12.86 244 ASP B N 1
ATOM 3882 C CA . ASP B 1 244 ? 15.069 7.987 26.303 1.00 13.87 244 ASP B CA 1
ATOM 3883 C C . ASP B 1 244 ? 15.128 9.081 27.363 1.00 13.35 244 ASP B C 1
ATOM 3884 O O . ASP B 1 244 ? 15.580 10.193 27.086 1.00 13.25 244 ASP B O 1
ATOM 3889 N N . GLY B 1 245 ? 14.663 8.777 28.573 1.00 13.12 245 GLY B N 1
ATOM 3890 C CA . GLY B 1 245 ? 14.534 9.816 29.600 1.00 13.22 245 GLY B CA 1
ATOM 3891 C C . GLY B 1 245 ? 15.836 10.477 30.008 1.00 13.65 245 GLY B C 1
ATOM 3892 O O . GLY B 1 245 ? 15.896 11.693 30.182 1.00 13.44 245 GLY B O 1
ATOM 3893 N N . GLU B 1 246 ? 16.883 9.679 30.155 1.00 14.13 246 GLU B N 1
ATOM 3894 C CA . GLU B 1 246 ? 18.201 10.235 30.482 1.00 15.27 246 GLU B CA 1
ATOM 3895 C C . GLU B 1 246 ? 18.750 11.112 29.348 1.00 14.88 246 GLU B C 1
ATOM 3896 O O . GLU B 1 246 ? 19.242 12.217 29.592 1.00 14.95 246 GLU B O 1
ATOM 3902 N N . HIS B 1 247 ? 18.645 10.632 28.112 1.00 14.55 247 HIS B N 1
ATOM 3903 C CA . HIS B 1 247 ? 19.138 11.401 26.970 1.00 14.43 247 HIS B CA 1
ATOM 3904 C C . HIS B 1 247 ? 18.366 12.705 26.837 1.00 13.08 247 HIS B C 1
ATOM 3905 O O . HIS B 1 247 ? 18.952 13.767 26.584 1.00 12.99 247 HIS B O 1
ATOM 3912 N N . PHE B 1 248 ? 17.049 12.629 27.017 1.00 11.99 248 PHE B N 1
ATOM 3913 C CA . PHE B 1 248 ? 16.208 13.817 26.884 1.00 11.38 248 PHE B CA 1
ATOM 3914 C C . PHE B 1 248 ? 16.530 14.847 27.978 1.00 11.25 248 PHE B C 1
ATOM 3915 O O . PHE B 1 248 ? 16.652 16.041 27.697 1.00 11.45 248 PHE B O 1
ATOM 3923 N N . ALA B 1 249 ? 16.709 14.379 29.215 1.00 11.83 249 ALA B N 1
ATOM 3924 C CA . ALA B 1 249 ? 17.143 15.243 30.308 1.00 12.66 249 ALA B CA 1
ATOM 3925 C C . ALA B 1 249 ? 18.482 15.919 30.003 1.00 12.97 249 ALA B C 1
ATOM 3926 O O . ALA B 1 249 ? 18.650 17.107 30.257 1.00 12.62 249 ALA B O 1
ATOM 3928 N N . THR B 1 250 ? 19.420 15.158 29.445 1.00 13.61 250 THR B N 1
ATOM 3929 C CA . THR B 1 250 ? 20.712 15.706 29.043 1.00 14.41 250 THR B CA 1
ATOM 3930 C C . THR B 1 250 ? 20.560 16.834 28.012 1.00 13.86 250 THR B C 1
ATOM 3931 O O . THR B 1 250 ? 21.201 17.879 28.138 1.00 14.03 250 THR B O 1
ATOM 3935 N N . LEU B 1 251 ? 19.681 16.641 27.022 1.00 13.38 251 LEU B N 1
ATOM 3936 C CA . LEU B 1 251 ? 19.425 17.699 26.034 1.00 13.14 251 LEU B CA 1
ATOM 3937 C C . LEU B 1 251 ? 18.956 18.971 26.700 1.00 13.00 251 LEU B C 1
ATOM 3938 O O . LEU B 1 251 ? 19.422 20.059 26.371 1.00 13.61 251 LEU B O 1
ATOM 3943 N N . ALA B 1 252 ? 18.022 18.831 27.641 1.00 13.02 252 ALA B N 1
ATOM 3944 C CA . ALA B 1 252 ? 17.490 19.982 28.346 1.00 13.47 252 ALA B CA 1
ATOM 3945 C C . ALA B 1 252 ? 18.580 20.676 29.164 1.00 13.76 252 ALA B C 1
ATOM 3946 O O . ALA B 1 252 ? 18.669 21.898 29.148 1.00 14.44 252 ALA B O 1
ATOM 3948 N N . ALA B 1 253 ? 19.409 19.889 29.854 1.00 14.14 253 ALA B N 1
ATOM 3949 C CA . ALA B 1 253 ? 20.513 20.435 30.642 1.00 14.67 253 ALA B CA 1
ATOM 3950 C C . ALA B 1 253 ? 21.498 21.223 29.767 1.00 15.05 253 ALA B C 1
ATOM 3951 O O . ALA B 1 253 ? 21.930 22.316 30.143 1.00 15.60 253 ALA B O 1
ATOM 3953 N N . ILE B 1 254 ? 21.843 20.679 28.600 1.00 14.93 254 ILE B N 1
ATOM 3954 C CA . ILE B 1 254 ? 22.738 21.376 27.665 1.00 15.48 254 ILE B CA 1
ATOM 3955 C C . ILE B 1 254 ? 22.118 22.687 27.172 1.00 15.86 254 ILE B C 1
ATOM 3956 O O . ILE B 1 254 ? 22.776 23.729 27.177 1.00 16.50 254 ILE B O 1
ATOM 3961 N N . ALA B 1 255 ? 20.846 22.632 26.770 1.00 15.64 255 ALA B N 1
ATOM 3962 C CA . ALA B 1 255 ? 20.139 23.824 26.311 1.00 16.42 255 ALA B CA 1
ATOM 3963 C C . ALA B 1 255 ? 20.086 24.920 27.384 1.00 17.70 255 ALA B C 1
ATOM 3964 O O . ALA B 1 255 ? 20.176 26.112 27.063 1.00 19.24 255 ALA B O 1
ATOM 3966 N N . ALA B 1 256 ? 19.968 24.508 28.647 1.00 18.43 256 ALA B N 1
ATOM 3967 C CA . ALA B 1 256 ? 19.922 25.439 29.784 1.00 19.94 256 ALA B CA 1
ATOM 3968 C C . ALA B 1 256 ? 21.248 26.147 30.057 1.00 21.46 256 ALA B C 1
ATOM 3969 O O . ALA B 1 256 ? 21.260 27.336 30.373 1.00 22.33 256 ALA B O 1
ATOM 3971 N N A GLY B 1 257 ? 22.343 25.392 29.977 0.90 22.92 257 GLY B N 1
ATOM 3972 N N B GLY B 1 257 ? 22.353 25.418 29.908 0.10 21.37 257 GLY B N 1
ATOM 3973 C CA A GLY B 1 257 ? 23.655 25.859 30.419 0.90 24.33 257 GLY B CA 1
ATOM 3974 C CA B GLY B 1 257 ? 23.689 25.982 30.085 0.10 21.29 257 GLY B CA 1
ATOM 3975 C C A GLY B 1 257 ? 24.518 26.328 29.271 0.90 25.16 257 GLY B C 1
ATOM 3976 C C B GLY B 1 257 ? 24.134 26.790 28.881 0.10 21.26 257 GLY B C 1
ATOM 3977 O O A GLY B 1 257 ? 25.477 27.074 29.484 0.90 26.66 257 GLY B O 1
ATOM 3978 O O B GLY B 1 257 ? 24.046 26.327 27.743 0.10 21.18 257 GLY B O 1
#